Protein AF-0000000074500386 (afdb_homodimer)

Organism: Anas platyrhynchos platyrhynchos (NCBI:txid8840)

InterPro domains:
  IPR015894 Guanylate-binding protein, N-terminal [PF02263] (15-266)
  IPR027417 P-loop containing nucleoside triphosphate hydrolase [G3DSA:3.40.50.300] (1-268)
  IPR027417 P-loop containing nucleoside triphosphate hydrolase [SSF52540] (1-266)
  IPR030386 GB1/RHD3-type guanine nucleotide-binding (G) domain [PS51715] (30-264)

Secondary structure (DSSP, 8-state):
--S-EEEEEE-TTS-EEE-HHHHHHHHT--S-EEEEEEEEBTTSSHHHHHHHHTT-SSSSPPP-BSS----SEEEEEEE-SSSTT-EEEEEEEPPBT-TTSS-HHHHHHHHHHHHHH-SEEEEEEESS--HHHHHHHHHHHHHHHHHHHHHHHTT-HHHHHHTT---EEEEEEES--SB-EETTEE--HHHHHHHHH---TT-TTHHHHHHHHHH-SSEEEEE---SS-GGGGGGGGG--GGGS-HHHHHHHHHHHHHHHHHPPP----SS-------B-SSS------------------------------------------------------/--S-EEEEEE-TTS-EEE-HHHHHHHHT--S-EEEEEEEEBTTSSHHHHHHHHTT-SSSSPPP-BSS----SEEEEEEE-SSSTT-EEEEEEEPPBT-TTSS-HHHHHHHHHHHHHH-SEEEEEEESS--HHHHHHHHHHHHHHHHHHHHHHHTT-HHHHHHTT---EEEEEEES--SB-EETTEE--HHHHHHHHH---TT-TTHHHHHHHHHH-SSEEEEE---SS-GGGGGGGGG--GGGS-HHHHHHHHHHHHHHHHHPPP----SS-------B-SSS------------------------------------------------------

Radius of gyration: 38.25 Å; Cα contacts (8 Å, |Δi|>4): 1148; chains: 2; bounding box: 69×181×132 Å

Foldseek 3Di:
DPAKDAQWAQDPLRWIAGDPVVVVVLLVQQFFEAEEEEAEAFPLCQQVLLCVLVVHLDHPDDAQDPAWDDGAKMWDWACQPPDPRYIYIYIYGTGADGPVPVDNLSRLVSLLVSQLPHLEYEYGEEAADDPVSLVSVLSSLVVNQVQLVVLVVVVPPLSVVSNPGQHAYEYEYEQYDDFQDDPRHHDDFVVRVCVVLDADPPDPCVVSSVSVCVSHVHYYYFYARYQADPVCSSVSSVDDNVRTDPRRVVRSVVVSVCCSVPRDGDCSDDWLQQQRQRRRSDPDRPRDDDDRSPNPPDPVVVPPPPPPPPPPDDPDDDDDDDDDDDDDDDDDDDDDD/DPAKDAQWAQDPLRWIAGDPVVLVVLLVQQFFEAEEEEAEAFPLCQQVLLCVLVVHLDHPDDAQDPAWDDGAKMWDWACQPPDPRYIYIYIYGTGADGPVPVDNLSRLVSLLVSQLPHLEYEYGEEAADDPVSLVSVLSSLVVNQVQLVVLVVVVPPLSVVSNPGQHAYEYEYEQYDDFQDDPRHHDDFVVRVCVVLDADPPDPCVVSSVSVCVSHVHYYYFYARYQADPVCSSPSSVDDNVRTDPRRVVRSVVVSVCCSVPRDGDCSDDWLPQQRQRPSSDPDRPRDDDDRSPNPPDPVVPPPPPPPPPPPDDPDDDDDDDDDPDDDDDDDDDDDD

Structure (mmCIF, N/CA/C/O backbone):
data_AF-0000000074500386-model_v1
#
loop_
_entity.id
_entity.type
_entity.pdbx_description
1 polymer 'GB1/RHD3-type G domain-containing protein'
#
loop_
_atom_site.group_PDB
_atom_site.id
_atom_site.type_symbol
_atom_site.label_atom_id
_atom_site.label_alt_id
_atom_site.label_comp_id
_atom_site.label_asym_id
_atom_site.label_entity_id
_atom_site.label_seq_id
_atom_site.pdbx_PDB_ins_code
_atom_site.Cartn_x
_atom_site.Cartn_y
_atom_site.Cartn_z
_atom_site.occupancy
_atom_site.B_iso_or_equiv
_atom_site.auth_seq_id
_atom_site.auth_comp_id
_atom_site.auth_asym_id
_atom_site.auth_atom_id
_atom_site.pdbx_PDB_model_num
ATOM 1 N N . MET A 1 1 ? 7.82 32.594 6.051 1 74.12 1 MET A N 1
ATOM 2 C CA . MET A 1 1 ? 8.961 31.734 5.73 1 74.12 1 MET A CA 1
ATOM 3 C C . MET A 1 1 ? 8.977 31.375 4.25 1 74.12 1 MET A C 1
ATOM 5 O O . MET A 1 1 ? 7.953 30.969 3.693 1 74.12 1 MET A O 1
ATOM 9 N N . GLU A 1 2 ? 10.117 31.484 3.639 1 78.25 2 GLU A N 1
ATOM 10 C CA . GLU A 1 2 ? 10.195 31.328 2.191 1 78.25 2 GLU A CA 1
ATOM 11 C C . GLU A 1 2 ? 10.336 29.859 1.807 1 78.25 2 GLU A C 1
ATOM 13 O O . GLU A 1 2 ? 9.875 29.438 0.744 1 78.25 2 GLU A O 1
ATOM 18 N N . GLU A 1 3 ? 10.953 29.094 2.762 1 89.94 3 GLU A N 1
ATOM 19 C CA . GLU A 1 3 ? 11.18 27.688 2.434 1 89.94 3 GLU A CA 1
ATOM 20 C C . GLU A 1 3 ? 10.969 26.797 3.654 1 89.94 3 GLU A C 1
ATOM 22 O O . GLU A 1 3 ? 11.094 27.25 4.793 1 89.94 3 GLU A O 1
ATOM 27 N N . PRO A 1 4 ? 10.664 25.562 3.4 1 94.06 4 PRO A N 1
ATOM 28 C CA . PRO A 1 4 ? 10.508 24.641 4.527 1 94.06 4 PRO A CA 1
ATOM 29 C C . PRO A 1 4 ? 11.812 24.406 5.281 1 94.06 4 PRO A C 1
ATOM 31 O O . PRO A 1 4 ? 12.898 24.531 4.707 1 94.06 4 PRO A O 1
ATOM 34 N N . LEU A 1 5 ? 11.664 24.125 6.578 1 93.31 5 LEU A N 1
ATOM 35 C CA . LEU A 1 5 ? 12.789 23.797 7.457 1 93.31 5 LEU A CA 1
ATOM 36 C C . LEU A 1 5 ? 12.562 22.484 8.172 1 93.31 5 LEU A C 1
ATOM 38 O O . LEU A 1 5 ? 11.414 22.094 8.438 1 93.31 5 LEU A O 1
ATOM 42 N N . CYS A 1 6 ? 13.703 21.875 8.477 1 92.94 6 CYS A N 1
ATOM 43 C CA . CYS A 1 6 ? 13.594 20.641 9.227 1 92.94 6 CYS A CA 1
ATOM 44 C C . CYS A 1 6 ? 13.328 20.906 10.703 1 92.94 6 CYS A C 1
ATOM 46 O O . CYS A 1 6 ? 14.117 21.594 11.359 1 92.94 6 CYS A O 1
ATOM 48 N N . LEU A 1 7 ? 12.258 20.469 11.234 1 92.19 7 LEU A N 1
ATOM 49 C CA . LEU A 1 7 ? 11.867 20.688 12.625 1 92.19 7 LEU A CA 1
ATOM 50 C C . LEU A 1 7 ? 12.43 19.594 13.523 1 92.19 7 LEU A C 1
ATOM 52 O O . LEU A 1 7 ? 12.953 19.875 14.609 1 92.19 7 LEU A O 1
ATOM 56 N N . VAL A 1 8 ? 12.25 18.328 13.07 1 90.5 8 VAL A N 1
ATOM 57 C CA . VAL A 1 8 ? 12.719 17.172 13.836 1 90.5 8 VAL A CA 1
ATOM 58 C C . VAL A 1 8 ? 13.586 16.281 12.945 1 90.5 8 VAL A C 1
ATOM 60 O O . VAL A 1 8 ? 13.195 15.93 11.828 1 90.5 8 VAL A O 1
ATOM 63 N N . ARG A 1 9 ? 14.703 15.922 13.43 1 88.56 9 ARG A N 1
ATOM 64 C CA . ARG A 1 9 ? 15.633 15.078 12.688 1 88.56 9 ARG A CA 1
ATOM 65 C C . ARG A 1 9 ? 15.875 13.758 13.414 1 88.56 9 ARG A C 1
ATOM 67 O O . ARG A 1 9 ? 15.75 13.68 14.633 1 88.56 9 ARG A O 1
ATOM 74 N N . ASN A 1 10 ? 16.156 12.766 12.523 1 81.38 10 ASN A N 1
ATOM 75 C CA . ASN A 1 10 ? 16.625 11.492 13.07 1 81.38 10 ASN A CA 1
ATOM 76 C C . ASN A 1 10 ? 18.109 11.547 13.422 1 81.38 10 ASN A C 1
ATOM 78 O O . ASN A 1 10 ? 18.953 11.719 12.547 1 81.38 10 ASN A O 1
ATOM 82 N N . GLY A 1 11 ? 18.422 11.383 14.672 1 75.25 11 GLY A N 1
ATOM 83 C CA . GLY A 1 11 ? 19.828 11.336 15.047 1 75.25 11 GLY A CA 1
ATOM 84 C C . GLY A 1 11 ? 20.484 10.016 14.703 1 75.25 11 GLY A C 1
ATOM 85 O O . GLY A 1 11 ? 19.812 9.023 14.438 1 75.25 11 GLY A O 1
ATOM 86 N N . PRO A 1 12 ? 21.781 10.086 14.664 1 71.62 12 PRO A N 1
ATOM 87 C CA . PRO A 1 12 ? 22.531 8.852 14.383 1 71.62 12 PRO A CA 1
ATOM 88 C C . PRO A 1 12 ? 22.234 7.742 15.383 1 71.62 12 PRO A C 1
ATOM 90 O O . PRO A 1 12 ? 22.375 6.559 15.062 1 71.62 12 PRO A O 1
ATOM 93 N N . ASP A 1 13 ? 21.828 8.094 16.547 1 68.94 13 ASP A N 1
ATOM 94 C CA . ASP A 1 13 ? 21.547 7.129 17.594 1 68.94 13 ASP A CA 1
ATOM 95 C C . ASP A 1 13 ? 20.078 6.691 17.562 1 68.94 13 ASP A C 1
ATOM 97 O O . ASP A 1 13 ? 19.625 5.934 18.422 1 68.94 13 ASP A O 1
ATOM 101 N N . GLY A 1 14 ? 19.359 7.184 16.578 1 70.19 14 GLY A N 1
ATOM 102 C CA . GLY A 1 14 ? 17.953 6.824 16.484 1 70.19 14 GLY A CA 1
ATOM 103 C C . GLY A 1 14 ? 17.047 7.711 17.312 1 70.19 14 GLY A C 1
ATOM 104 O O . GLY A 1 14 ? 15.828 7.5 17.344 1 70.19 14 GLY A O 1
ATOM 105 N N . VAL A 1 15 ? 17.734 8.664 17.891 1 76.38 15 VAL A N 1
ATOM 106 C CA . VAL A 1 15 ? 16.953 9.555 18.734 1 76.38 15 VAL A CA 1
ATOM 107 C C . VAL A 1 15 ? 16.469 10.75 17.906 1 76.38 15 VAL A C 1
ATOM 109 O O . VAL A 1 15 ? 17.234 11.32 17.125 1 76.38 15 VAL A O 1
ATOM 112 N N . LEU A 1 16 ? 15.172 11.07 18.047 1 82.5 16 LEU A N 1
ATOM 113 C CA . LEU A 1 16 ? 14.594 12.219 17.375 1 82.5 16 LEU A CA 1
ATOM 114 C C . LEU A 1 16 ? 14.953 13.516 18.094 1 82.5 16 LEU A C 1
ATOM 116 O O . LEU A 1 16 ? 14.844 13.594 19.328 1 82.5 16 LEU A O 1
ATOM 120 N N . ARG A 1 17 ? 15.43 14.461 17.328 1 84.88 17 ARG A N 1
ATOM 121 C CA . ARG A 1 17 ? 15.836 15.734 17.906 1 84.88 17 ARG A CA 1
ATOM 122 C C . ARG A 1 17 ? 15.203 16.906 17.156 1 84.88 17 ARG A C 1
ATOM 124 O O . ARG A 1 17 ? 15.125 16.891 15.93 1 84.88 17 ARG A O 1
ATOM 131 N N . ALA A 1 18 ? 14.812 17.828 17.938 1 86.25 18 ALA A N 1
ATOM 132 C CA . ALA A 1 18 ? 14.281 19.047 17.328 1 86.25 18 ALA A CA 1
ATOM 133 C C . ALA A 1 18 ? 15.398 19.969 16.875 1 86.25 18 ALA A C 1
ATOM 135 O O . ALA A 1 18 ? 16.422 20.094 17.547 1 86.25 18 ALA A O 1
ATOM 136 N N . ASP A 1 19 ? 15.195 20.609 15.805 1 87.94 19 ASP A N 1
ATOM 137 C CA . ASP A 1 19 ? 16.141 21.594 15.297 1 87.94 19 ASP A CA 1
ATOM 138 C C . ASP A 1 19 ? 15.938 22.953 15.969 1 87.94 19 ASP A C 1
ATOM 140 O O . ASP A 1 19 ? 14.852 23.531 15.867 1 87.94 19 ASP A O 1
ATOM 144 N N . PRO A 1 20 ? 16.953 23.5 16.594 1 85.12 20 PRO A N 1
ATOM 145 C CA . PRO A 1 20 ? 16.797 24.766 17.328 1 85.12 20 PRO A CA 1
ATOM 146 C C . PRO A 1 20 ? 16.375 25.922 16.438 1 85.12 20 PRO A C 1
ATOM 148 O O . PRO A 1 20 ? 15.602 26.781 16.875 1 85.12 20 PRO A O 1
ATOM 151 N N . ALA A 1 21 ? 16.906 25.984 15.25 1 86.88 21 ALA A N 1
ATOM 152 C CA . ALA A 1 21 ? 16.547 27.062 14.336 1 86.88 21 ALA A CA 1
ATOM 153 C C . ALA A 1 21 ? 15.055 27.031 14.016 1 86.88 21 ALA A C 1
ATOM 155 O O . ALA A 1 21 ? 14.406 28.078 13.938 1 86.88 21 ALA A O 1
ATOM 156 N N . ALA A 1 22 ? 14.523 25.875 13.836 1 86.31 22 ALA A N 1
ATOM 157 C CA . ALA A 1 22 ? 13.102 25.719 13.555 1 86.31 22 ALA A CA 1
ATOM 158 C C . ALA A 1 22 ? 12.258 26.109 14.758 1 86.31 22 ALA A C 1
ATOM 160 O O . ALA A 1 22 ? 11.211 26.75 14.609 1 86.31 22 ALA A O 1
ATOM 161 N N . LEU A 1 23 ? 12.711 25.797 15.867 1 83.19 23 LEU A N 1
ATOM 162 C CA . LEU A 1 23 ? 12 26.141 17.094 1 83.19 23 LEU A CA 1
ATOM 163 C C . LEU A 1 23 ? 11.953 27.641 17.312 1 83.19 23 LEU A C 1
ATOM 165 O O . LEU A 1 23 ? 10.961 28.172 17.812 1 83.19 23 LEU A O 1
ATOM 169 N N . GLU A 1 24 ? 13.016 28.25 16.984 1 83 24 GLU A N 1
ATOM 170 C CA . GLU A 1 24 ? 13.07 29.703 17.109 1 83 24 GLU A CA 1
ATOM 171 C C . GLU A 1 24 ? 12.039 30.359 16.203 1 83 24 GLU A C 1
ATOM 173 O O . GLU A 1 24 ? 11.391 31.344 16.594 1 83 24 GLU A O 1
ATOM 178 N N . VAL A 1 25 ? 11.93 29.812 15.062 1 84 25 VAL A N 1
ATOM 179 C CA . VAL A 1 25 ? 10.945 30.344 14.117 1 84 25 VAL A CA 1
ATOM 180 C C . VAL A 1 25 ? 9.539 30.156 14.688 1 84 25 VAL A C 1
ATOM 182 O O . VAL A 1 25 ? 8.734 31.094 14.664 1 84 25 VAL A O 1
ATOM 185 N N . LEU A 1 26 ? 9.25 29.078 15.203 1 82.56 26 LEU A N 1
ATOM 186 C CA . LEU A 1 26 ? 7.93 28.781 15.758 1 82.56 26 LEU A CA 1
ATOM 187 C C . LEU A 1 26 ? 7.633 29.688 16.953 1 82.56 26 LEU A C 1
ATOM 189 O O . LEU A 1 26 ? 6.512 30.172 17.109 1 82.56 26 LEU A O 1
ATOM 193 N N . SER A 1 27 ? 8.602 29.938 17.703 1 78.62 27 SER A N 1
ATOM 194 C CA . SER A 1 27 ? 8.438 30.75 18.922 1 78.62 27 SER A CA 1
ATOM 195 C C . SER A 1 27 ? 8.219 32.219 18.578 1 78.62 27 SER A C 1
ATOM 197 O O . SER A 1 27 ? 7.668 32.969 19.391 1 78.62 27 SER A O 1
ATOM 199 N N . SER A 1 28 ? 8.625 32.531 17.469 1 82 28 SER A N 1
ATOM 200 C CA . SER A 1 28 ? 8.523 33.938 17.078 1 82 28 SER A CA 1
ATOM 201 C C . SER A 1 28 ? 7.137 34.25 16.547 1 82 28 SER A C 1
ATOM 203 O O . SER A 1 28 ? 6.785 35.406 16.375 1 82 28 SER A O 1
ATOM 205 N N . ILE A 1 29 ? 6.367 33.219 16.328 1 81 29 ILE A N 1
ATOM 206 C CA . ILE A 1 29 ? 5.02 33.438 15.812 1 81 29 ILE A CA 1
ATOM 207 C C . ILE A 1 29 ? 4.098 33.875 16.938 1 81 29 ILE A C 1
ATOM 209 O O . ILE A 1 29 ? 3.871 33.125 17.906 1 81 29 ILE A O 1
ATOM 213 N N . GLY A 1 30 ? 3.525 35.031 16.844 1 78.31 30 GLY A N 1
ATOM 214 C CA . GLY A 1 30 ? 2.623 35.562 17.844 1 78.31 30 GLY A CA 1
ATOM 215 C C . GLY A 1 30 ? 1.159 35.375 17.5 1 78.31 30 GLY A C 1
ATOM 216 O O . GLY A 1 30 ? 0.293 35.5 18.375 1 78.31 30 GLY A O 1
ATOM 217 N N . GLN A 1 31 ? 0.878 35.031 16.359 1 85.38 31 GLN A N 1
ATOM 218 C CA . GLN A 1 31 ? -0.483 34.812 15.875 1 85.38 31 GLN A CA 1
ATOM 219 C C . GLN A 1 31 ? -0.973 33.406 16.219 1 85.38 31 GLN A C 1
ATOM 221 O O . GLN A 1 31 ? -0.169 32.5 16.5 1 85.38 31 GLN A O 1
ATOM 226 N N . PRO A 1 32 ? -2.285 33.281 16.281 1 86.81 32 PRO A N 1
ATOM 227 C CA . PRO A 1 32 ? -2.791 31.891 16.328 1 86.81 32 PRO A CA 1
ATOM 228 C C . PRO A 1 32 ? -2.264 31.031 15.188 1 86.81 32 PRO A C 1
ATOM 230 O O . PRO A 1 32 ? -2.062 31.516 14.078 1 86.81 32 PRO A O 1
ATOM 233 N N . VAL A 1 33 ? -2.08 29.734 15.508 1 89.75 33 VAL A N 1
ATOM 234 C CA . VAL A 1 33 ? -1.443 28.859 14.523 1 89.75 33 VAL A CA 1
ATOM 235 C C . VAL A 1 33 ? -2.359 27.688 14.203 1 89.75 33 VAL A C 1
ATOM 237 O O . VAL A 1 33 ? -2.941 27.078 15.109 1 89.75 33 VAL A O 1
ATOM 240 N N . VAL A 1 34 ? -2.59 27.453 12.953 1 92.19 34 VAL A N 1
ATOM 241 C CA . VAL A 1 34 ? -3.197 26.234 12.445 1 92.19 34 VAL A CA 1
ATOM 242 C C . VAL A 1 34 ? -2.107 25.266 11.961 1 92.19 34 VAL A C 1
ATOM 244 O O . VAL A 1 34 ? -1.349 25.594 11.047 1 92.19 34 VAL A O 1
ATOM 247 N N . VAL A 1 35 ? -2.006 24.109 12.625 1 93.19 35 VAL A N 1
ATOM 248 C CA . VAL A 1 35 ? -0.943 23.156 12.297 1 93.19 35 VAL A CA 1
ATOM 249 C C . VAL A 1 35 ? -1.534 21.953 11.57 1 93.19 35 VAL A C 1
ATOM 251 O O . VAL A 1 35 ? -2.334 21.203 12.148 1 93.19 35 VAL A O 1
ATOM 254 N N . VAL A 1 36 ? -1.151 21.75 10.328 1 97.06 36 VAL A N 1
ATOM 255 C CA . VAL A 1 36 ? -1.596 20.609 9.531 1 97.06 36 VAL A CA 1
ATOM 256 C C . VAL A 1 36 ? -0.416 19.688 9.25 1 97.06 36 VAL A C 1
ATOM 258 O O . VAL A 1 36 ? 0.588 20.109 8.672 1 97.06 36 VAL A O 1
ATOM 261 N N . ALA A 1 37 ? -0.539 18.469 9.711 1 97.19 37 ALA A N 1
ATOM 262 C CA . ALA A 1 37 ? 0.5 17.469 9.469 1 97.19 37 ALA A CA 1
ATOM 263 C C . ALA A 1 37 ? 0.024 16.406 8.484 1 97.19 37 ALA A C 1
ATOM 265 O O . ALA A 1 37 ? -1.151 16.047 8.484 1 97.19 37 ALA A O 1
ATOM 266 N N . ILE A 1 38 ? 0.916 15.969 7.668 1 98.19 38 ILE A N 1
ATOM 267 C CA . ILE A 1 38 ? 0.604 14.875 6.762 1 98.19 38 ILE A CA 1
ATOM 268 C C . ILE A 1 38 ? 1.554 13.703 7.016 1 98.19 38 ILE A C 1
ATOM 270 O O . ILE A 1 38 ? 2.752 13.906 7.223 1 98.19 38 ILE A O 1
ATOM 274 N N . ALA A 1 39 ? 1.022 12.562 7.164 1 96.94 39 ALA A N 1
ATOM 275 C CA . ALA A 1 39 ? 1.784 11.328 7.355 1 96.94 39 ALA A CA 1
ATOM 276 C C . ALA A 1 39 ? 1.25 10.211 6.465 1 96.94 39 ALA A C 1
ATOM 278 O O . ALA A 1 39 ? 0.123 10.289 5.969 1 96.94 39 ALA A O 1
ATOM 279 N N . GLY A 1 40 ? 2.055 9.156 6.238 1 95.56 40 GLY A N 1
ATOM 280 C CA . GLY A 1 40 ? 1.744 8.023 5.379 1 95.56 40 GLY A CA 1
ATOM 281 C C . GLY A 1 40 ? 2.98 7.344 4.824 1 95.56 40 GLY A C 1
ATOM 282 O O . GLY A 1 40 ? 4.105 7.738 5.137 1 95.56 40 GLY A O 1
ATOM 283 N N . ARG A 1 41 ? 2.729 6.418 4 1 93.5 41 ARG A N 1
ATOM 284 C CA . ARG A 1 41 ? 3.832 5.66 3.418 1 93.5 41 ARG A CA 1
ATOM 285 C C . ARG A 1 41 ? 4.688 6.547 2.518 1 93.5 41 ARG A C 1
ATOM 287 O O . ARG A 1 41 ? 4.195 7.527 1.956 1 93.5 41 ARG A O 1
ATOM 294 N N . TYR A 1 42 ? 5.922 6.062 2.367 1 89.88 42 TYR A N 1
ATOM 295 C CA . TYR A 1 42 ? 6.797 6.855 1.512 1 89.88 42 TYR A CA 1
ATOM 296 C C . TYR A 1 42 ? 6.406 6.707 0.046 1 89.88 42 TYR A C 1
ATOM 298 O O . TYR A 1 42 ? 5.812 5.703 -0.346 1 89.88 42 TYR A O 1
ATOM 306 N N . ARG A 1 43 ? 6.586 7.746 -0.654 1 90.81 43 ARG A N 1
ATOM 307 C CA . ARG A 1 43 ? 6.379 7.824 -2.096 1 90.81 43 ARG A CA 1
ATOM 308 C C . ARG A 1 43 ? 4.895 7.754 -2.441 1 90.81 43 ARG A C 1
ATOM 310 O O . ARG A 1 43 ? 4.516 7.152 -3.447 1 90.81 43 ARG A O 1
ATOM 317 N N . THR A 1 44 ? 4.066 8.289 -1.577 1 91.19 44 THR A N 1
ATOM 318 C CA . THR A 1 44 ? 2.631 8.289 -1.848 1 91.19 44 THR A CA 1
ATOM 319 C C . THR A 1 44 ? 2.137 9.695 -2.156 1 91.19 44 THR A C 1
ATOM 321 O O . THR A 1 44 ? 0.93 9.93 -2.252 1 91.19 44 THR A O 1
ATOM 324 N N . GLY A 1 45 ? 3.039 10.727 -2.189 1 92.19 45 GLY A N 1
ATOM 325 C CA . GLY A 1 45 ? 2.67 12.047 -2.672 1 92.19 45 GLY A CA 1
ATOM 326 C C . GLY A 1 45 ? 2.377 13.031 -1.554 1 92.19 45 GLY A C 1
ATOM 327 O O . GLY A 1 45 ? 1.655 14.008 -1.754 1 92.19 45 GLY A O 1
ATOM 328 N N . LYS A 1 46 ? 2.824 12.781 -0.4 1 96 46 LYS A N 1
ATOM 329 C CA . LYS A 1 46 ? 2.584 13.648 0.749 1 96 46 LYS A CA 1
ATOM 330 C C . LYS A 1 46 ? 3.066 15.07 0.475 1 96 46 LYS A C 1
ATOM 332 O O . LYS A 1 46 ? 2.305 16.031 0.625 1 96 46 LYS A O 1
ATOM 337 N N . SER A 1 47 ? 4.305 15.188 0.045 1 95.81 47 SER A N 1
ATOM 338 C CA . SER A 1 47 ? 4.91 16.5 -0.157 1 95.81 47 SER A CA 1
ATOM 339 C C . SER A 1 47 ? 4.203 17.266 -1.27 1 95.81 47 SER A C 1
ATOM 341 O O . SER A 1 47 ? 4.086 18.5 -1.206 1 95.81 47 SER A O 1
ATOM 343 N N . PHE A 1 48 ? 3.826 16.609 -2.24 1 95.06 48 PHE A N 1
ATOM 344 C CA . PHE A 1 48 ? 3.131 17.25 -3.35 1 95.06 48 PHE A CA 1
ATOM 345 C C . PHE A 1 48 ? 1.818 17.859 -2.883 1 95.06 48 PHE A C 1
ATOM 347 O O . PHE A 1 48 ? 1.492 18.984 -3.254 1 95.06 48 PHE A O 1
ATOM 354 N N . LEU A 1 49 ? 1.061 17.141 -2.129 1 96.31 49 LEU A N 1
ATOM 355 C CA . LEU A 1 49 ? -0.212 17.609 -1.604 1 96.31 49 LEU A CA 1
ATOM 356 C C . LEU A 1 49 ? 0.001 18.797 -0.654 1 96.31 49 LEU A C 1
ATOM 358 O O . LEU A 1 49 ? -0.788 19.734 -0.644 1 96.31 49 LEU A O 1
ATOM 362 N N . MET A 1 50 ? 1.056 18.719 0.171 1 97 50 MET A N 1
ATOM 363 C CA . MET A 1 50 ? 1.372 19.812 1.088 1 97 50 MET A CA 1
ATOM 364 C C . MET A 1 50 ? 1.739 21.078 0.321 1 97 50 MET A C 1
ATOM 366 O O . MET A 1 50 ? 1.387 22.188 0.735 1 97 50 MET A O 1
ATOM 370 N N . ASN A 1 51 ? 2.459 20.906 -0.791 1 95.81 51 ASN A N 1
ATOM 371 C CA . ASN A 1 51 ? 2.77 22.062 -1.626 1 95.81 51 ASN A CA 1
ATOM 372 C C . ASN A 1 51 ? 1.504 22.719 -2.186 1 95.81 51 ASN A C 1
ATOM 374 O O . ASN A 1 51 ? 1.423 23.938 -2.303 1 95.81 51 ASN A O 1
ATOM 378 N N . ARG A 1 52 ? 0.581 21.906 -2.506 1 95.12 52 ARG A N 1
ATOM 379 C CA . ARG A 1 52 ? -0.696 22.422 -2.979 1 95.12 52 ARG A CA 1
ATOM 380 C C . ARG A 1 52 ? -1.413 23.203 -1.874 1 95.12 52 ARG A C 1
ATOM 382 O O . ARG A 1 52 ? -1.996 24.25 -2.125 1 95.12 52 ARG A O 1
ATOM 389 N N . LEU A 1 53 ? -1.393 22.641 -0.733 1 96.5 53 LEU A N 1
ATOM 390 C CA . LEU A 1 53 ? -2 23.297 0.417 1 96.5 53 LEU A CA 1
ATOM 391 C C . LEU A 1 53 ? -1.337 24.641 0.684 1 96.5 53 LEU A C 1
ATOM 393 O O . LEU A 1 53 ? -1.993 25.594 1.138 1 96.5 53 LEU A O 1
ATOM 397 N N . ALA A 1 54 ? -0.076 24.719 0.404 1 96.44 54 ALA A N 1
ATOM 398 C CA . ALA A 1 54 ? 0.69 25.953 0.566 1 96.44 54 ALA A CA 1
ATOM 399 C C . ALA A 1 54 ? 0.452 26.906 -0.603 1 96.44 54 ALA A C 1
ATOM 401 O O . ALA A 1 54 ? 0.936 28.031 -0.596 1 96.44 54 ALA A O 1
ATOM 402 N N . GLN A 1 55 ? -0.257 26.469 -1.595 1 94 55 GLN A N 1
ATOM 403 C CA . GLN A 1 55 ? -0.501 27.219 -2.818 1 94 55 GLN A CA 1
ATOM 404 C C . GLN A 1 55 ? 0.809 27.594 -3.508 1 94 55 GLN A C 1
ATOM 406 O O . GLN A 1 55 ? 0.981 28.734 -3.961 1 94 55 GLN A O 1
ATOM 411 N N . ARG A 1 56 ? 1.762 26.625 -3.432 1 91.31 56 ARG A N 1
ATOM 412 C CA . ARG A 1 56 ? 3.057 26.766 -4.086 1 91.31 56 ARG A CA 1
ATOM 413 C C . ARG A 1 56 ? 3.369 25.562 -4.961 1 91.31 56 ARG A C 1
ATOM 415 O O . ARG A 1 56 ? 2.951 24.438 -4.656 1 91.31 56 ARG A O 1
ATOM 422 N N . ARG A 1 57 ? 4.129 25.828 -5.969 1 83.44 57 ARG A N 1
ATOM 423 C CA . ARG A 1 57 ? 4.535 24.75 -6.859 1 83.44 57 ARG A CA 1
ATOM 424 C C . ARG A 1 57 ? 5.707 23.969 -6.27 1 83.44 57 ARG A C 1
ATOM 426 O O . ARG A 1 57 ? 5.832 22.766 -6.496 1 83.44 57 ARG A O 1
ATOM 433 N N . SER A 1 58 ? 6.504 24.828 -5.668 1 85.25 58 SER A N 1
ATOM 434 C CA . SER A 1 58 ? 7.676 24.203 -5.062 1 85.25 58 SER A CA 1
ATOM 435 C C . SER A 1 58 ? 7.852 24.656 -3.615 1 85.25 58 SER A C 1
ATOM 437 O O . SER A 1 58 ? 7.445 25.75 -3.248 1 85.25 58 SER A O 1
ATOM 439 N N . GLY A 1 59 ? 8.32 23.844 -2.787 1 91.44 59 GLY A N 1
ATOM 440 C CA . GLY A 1 59 ? 8.586 24.031 -1.37 1 91.44 59 GLY A CA 1
ATOM 441 C C . GLY A 1 59 ? 9.18 22.812 -0.707 1 91.44 59 GLY A C 1
ATOM 442 O O . GLY A 1 59 ? 10.398 22.625 -0.69 1 91.44 59 GLY A O 1
ATOM 443 N N . PHE A 1 60 ? 8.219 21.969 -0.353 1 93 60 PHE A N 1
ATOM 444 C CA . PHE A 1 60 ? 8.703 20.656 0.087 1 93 60 PHE A CA 1
ATOM 445 C C . PHE A 1 60 ? 9.281 19.875 -1.085 1 93 60 PHE A C 1
ATOM 447 O O . PHE A 1 60 ? 8.648 19.766 -2.137 1 93 60 PHE A O 1
ATOM 454 N N . PRO A 1 61 ? 10.398 19.422 -0.932 1 86.62 61 PRO A N 1
ATOM 455 C CA . PRO A 1 61 ? 11 18.688 -2.045 1 86.62 61 PRO A CA 1
ATOM 456 C C . PRO A 1 61 ? 10.258 17.391 -2.373 1 86.62 61 PRO A C 1
ATOM 458 O O . PRO A 1 61 ? 9.766 16.703 -1.468 1 86.62 61 PRO A O 1
ATOM 461 N N . LEU A 1 62 ? 10.203 17.188 -3.658 1 88.75 62 LEU A N 1
ATOM 462 C CA . LEU A 1 62 ? 9.57 15.961 -4.137 1 88.75 62 LEU A CA 1
ATOM 463 C C . LEU A 1 62 ? 10.617 14.938 -4.562 1 88.75 62 LEU A C 1
ATOM 465 O O . LEU A 1 62 ? 11.633 15.297 -5.164 1 88.75 62 LEU A O 1
ATOM 469 N N . GLY A 1 63 ? 10.438 13.727 -4.215 1 82.06 63 GLY A N 1
ATOM 470 C CA . GLY A 1 63 ? 11.273 12.648 -4.711 1 82.06 63 GLY A CA 1
ATOM 471 C C . GLY A 1 63 ? 10.68 11.945 -5.922 1 82.06 63 GLY A C 1
ATOM 472 O O . GLY A 1 63 ? 9.461 11.859 -6.059 1 82.06 63 GLY A O 1
ATOM 473 N N . HIS A 1 64 ? 11.609 11.375 -6.738 1 86 64 HIS A N 1
ATOM 474 C CA . HIS A 1 64 ? 11.117 10.742 -7.953 1 86 64 HIS A CA 1
ATOM 475 C C . HIS A 1 64 ? 11.641 9.32 -8.086 1 86 64 HIS A C 1
ATOM 477 O O . HIS A 1 64 ? 11.234 8.578 -8.984 1 86 64 HIS A O 1
ATOM 483 N N . ALA A 1 65 ? 12.523 9.016 -7.223 1 87.69 65 ALA A N 1
ATOM 484 C CA . ALA A 1 65 ? 13.125 7.684 -7.289 1 87.69 65 ALA A CA 1
ATOM 485 C C . ALA A 1 65 ? 12.562 6.77 -6.207 1 87.69 65 ALA A C 1
ATOM 487 O O . ALA A 1 65 ? 11.75 7.199 -5.383 1 87.69 65 ALA A O 1
ATOM 488 N N . VAL A 1 66 ? 12.992 5.559 -6.152 1 88.25 66 VAL A N 1
ATOM 489 C CA . VAL A 1 66 ? 12.445 4.512 -5.301 1 88.25 66 VAL A CA 1
ATOM 490 C C . VAL A 1 66 ? 12.875 4.742 -3.854 1 88.25 66 VAL A C 1
ATOM 492 O O . VAL A 1 66 ? 12.297 4.164 -2.928 1 88.25 66 VAL A O 1
ATOM 495 N N . GLN A 1 67 ? 13.82 5.586 -3.645 1 83.69 67 GLN A N 1
ATOM 496 C CA . GLN A 1 67 ? 14.258 5.855 -2.279 1 83.69 67 GLN A CA 1
ATOM 497 C C . GLN A 1 67 ? 13.484 7.02 -1.671 1 83.69 67 GLN A C 1
ATOM 499 O O . GLN A 1 67 ? 13.125 7.969 -2.373 1 83.69 67 GLN A O 1
ATOM 504 N N . ALA A 1 68 ? 13.305 6.879 -0.376 1 81.75 68 ALA A N 1
ATOM 505 C CA . ALA A 1 68 ? 12.602 7.938 0.344 1 81.75 68 ALA A CA 1
ATOM 506 C C . ALA A 1 68 ? 13.359 9.258 0.243 1 81.75 68 ALA A C 1
ATOM 508 O O . ALA A 1 68 ? 14.586 9.281 0.109 1 81.75 68 ALA A O 1
ATOM 509 N N . HIS A 1 69 ? 12.617 10.289 0.382 1 79 69 HIS A N 1
ATOM 510 C CA . HIS A 1 69 ? 13.203 11.609 0.188 1 79 69 HIS A CA 1
ATOM 511 C C . HIS A 1 69 ? 13.148 12.43 1.474 1 79 69 HIS A C 1
ATOM 513 O O . HIS A 1 69 ? 14.172 12.953 1.924 1 79 69 HIS A O 1
ATOM 519 N N . THR A 1 70 ? 11.953 12.562 2.082 1 82.5 70 THR A N 1
ATOM 520 C CA . THR A 1 70 ? 11.789 13.352 3.299 1 82.5 70 THR A CA 1
ATOM 521 C C . THR A 1 70 ? 12.289 12.578 4.516 1 82.5 70 THR A C 1
ATOM 523 O O . THR A 1 70 ? 11.914 11.422 4.723 1 82.5 70 THR A O 1
ATOM 526 N N . LYS A 1 71 ? 13.219 13.164 5.211 1 87 71 LYS A N 1
ATOM 527 C CA . LYS A 1 71 ? 13.719 12.562 6.445 1 87 71 LYS A CA 1
ATOM 528 C C . LYS A 1 71 ? 13.359 13.422 7.656 1 87 71 LYS A C 1
ATOM 530 O O . LYS A 1 71 ? 13.602 14.633 7.66 1 87 71 LYS A O 1
ATOM 535 N N . GLY A 1 72 ? 12.68 12.781 8.633 1 91.19 72 GLY A N 1
ATOM 536 C CA . GLY A 1 72 ? 12.219 13.523 9.805 1 91.19 72 GLY A CA 1
ATOM 537 C C . GLY A 1 72 ? 10.898 14.227 9.578 1 91.19 72 GLY A C 1
ATOM 538 O O . GLY A 1 72 ? 10.016 13.703 8.898 1 91.19 72 GLY A O 1
ATOM 539 N N . ILE A 1 73 ? 10.695 15.32 10.328 1 94.31 73 ILE A N 1
ATOM 540 C CA . ILE A 1 73 ? 9.523 16.172 10.164 1 94.31 73 ILE A CA 1
ATOM 541 C C . ILE A 1 73 ? 9.938 17.547 9.664 1 94.31 73 ILE A C 1
ATOM 543 O O . ILE A 1 73 ? 10.727 18.234 10.32 1 94.31 73 ILE A O 1
ATOM 547 N N . TRP A 1 74 ? 9.438 17.938 8.508 1 96 74 TRP A N 1
ATOM 548 C CA . TRP A 1 74 ? 9.719 19.25 7.93 1 96 74 TRP A CA 1
ATOM 549 C C . TRP A 1 74 ? 8.547 20.203 8.148 1 96 74 TRP A C 1
ATOM 551 O O . TRP A 1 74 ? 7.383 19.797 8.078 1 96 74 TRP A O 1
ATOM 561 N N . MET A 1 75 ? 8.891 21.469 8.359 1 95.38 75 MET A N 1
ATOM 562 C CA . MET A 1 75 ? 7.852 22.453 8.664 1 95.38 75 MET A CA 1
ATOM 563 C C . MET A 1 75 ? 7.926 23.641 7.703 1 95.38 75 MET A C 1
ATOM 565 O O . MET A 1 75 ? 9.008 24 7.242 1 95.38 75 MET A O 1
ATOM 569 N N . TRP A 1 76 ? 6.82 24.156 7.367 1 96.06 76 TRP A N 1
ATOM 570 C CA . TRP A 1 76 ? 6.676 25.359 6.559 1 96.06 76 TRP A CA 1
ATOM 571 C C . TRP A 1 76 ? 5.621 26.281 7.145 1 96.06 76 TRP A C 1
ATOM 573 O O . TRP A 1 76 ? 4.449 25.922 7.254 1 96.06 76 TRP A O 1
ATOM 583 N N . CYS A 1 77 ? 6.016 27.5 7.578 1 93.62 77 CYS A N 1
ATOM 584 C CA . CYS A 1 77 ? 5.113 28.484 8.164 1 93.62 77 CYS A CA 1
ATOM 585 C C . CYS A 1 77 ? 4.695 29.516 7.133 1 93.62 77 CYS A C 1
ATOM 587 O O . CYS A 1 77 ? 5.543 30.172 6.531 1 93.62 77 CYS A O 1
ATOM 589 N N . LEU A 1 78 ? 3.385 29.625 6.941 1 95.5 78 LEU A N 1
ATOM 590 C CA . LEU A 1 78 ? 2.807 30.547 5.961 1 95.5 78 LEU A CA 1
ATOM 591 C C . LEU A 1 78 ? 1.618 31.297 6.547 1 95.5 78 LEU A C 1
ATOM 593 O O . LEU A 1 78 ? 0.986 30.828 7.496 1 95.5 78 LEU A O 1
ATOM 597 N N . PRO A 1 79 ? 1.415 32.531 6.008 1 94.94 79 PRO A N 1
ATOM 598 C CA . PRO A 1 79 ? 0.134 33.156 6.375 1 94.94 79 PRO A CA 1
ATOM 599 C C . PRO A 1 79 ? -1.063 32.312 5.957 1 94.94 79 PRO A C 1
ATOM 601 O O . PRO A 1 79 ? -1.068 31.734 4.863 1 94.94 79 PRO A O 1
ATOM 604 N N . HIS A 1 80 ? -1.974 32.156 6.777 1 95.94 80 HIS A N 1
ATOM 605 C CA . HIS A 1 80 ? -3.182 31.422 6.43 1 95.94 80 HIS A CA 1
ATOM 606 C C . HIS A 1 80 ? -3.922 32.094 5.273 1 95.94 80 HIS A C 1
ATOM 608 O O . HIS A 1 80 ? -4.145 33.312 5.285 1 95.94 80 HIS A O 1
ATOM 614 N N . PRO A 1 81 ? -4.359 31.344 4.297 1 96 81 PRO A N 1
ATOM 615 C CA . PRO A 1 81 ? -4.922 31.953 3.086 1 96 81 PRO A CA 1
ATOM 616 C C . PRO A 1 81 ? -6.332 32.5 3.299 1 96 81 PRO A C 1
ATOM 618 O O . PRO A 1 81 ? -6.781 33.344 2.547 1 96 81 PRO A O 1
ATOM 621 N N . ARG A 1 82 ? -7.02 32.125 4.305 1 95.44 82 ARG A N 1
ATOM 622 C CA . ARG A 1 82 ? -8.43 32.469 4.414 1 95.44 82 ARG A CA 1
ATOM 623 C C . ARG A 1 82 ? -8.727 33.125 5.758 1 95.44 82 ARG A C 1
ATOM 625 O O . ARG A 1 82 ? -9.828 33.625 5.984 1 95.44 82 ARG A O 1
ATOM 632 N N . ARG A 1 83 ? -7.789 33.094 6.652 1 94.12 83 ARG A N 1
ATOM 633 C CA . ARG A 1 83 ? -7.977 33.688 7.973 1 94.12 83 ARG A CA 1
ATOM 634 C C . ARG A 1 83 ? -6.926 34.75 8.25 1 94.12 83 ARG A C 1
ATOM 636 O O . ARG A 1 83 ? -5.727 34.469 8.273 1 94.12 83 ARG A O 1
ATOM 643 N N . ALA A 1 84 ? -7.438 35.875 8.562 1 92.81 84 ALA A N 1
ATOM 644 C CA . ALA A 1 84 ? -6.531 37 8.859 1 92.81 84 ALA A CA 1
ATOM 645 C C . ALA A 1 84 ? -5.809 36.781 10.18 1 92.81 84 ALA A C 1
ATOM 647 O O . ALA A 1 84 ? -6.367 36.188 11.109 1 92.81 84 ALA A O 1
ATOM 648 N N . ASP A 1 85 ? -4.586 37.25 10.305 1 92.06 85 ASP A N 1
ATOM 649 C CA . ASP A 1 85 ? -3.771 37.219 11.516 1 92.06 85 ASP A CA 1
ATOM 650 C C . ASP A 1 85 ? -3.609 35.812 12.055 1 92.06 85 ASP A C 1
ATOM 652 O O . ASP A 1 85 ? -3.73 35.594 13.258 1 92.06 85 ASP A O 1
ATOM 656 N N . THR A 1 86 ? -3.631 34.906 11.164 1 92.44 86 THR A N 1
ATOM 657 C CA . THR A 1 86 ? -3.441 33.5 11.508 1 92.44 86 THR A CA 1
ATOM 658 C C . THR A 1 86 ? -2.316 32.875 10.68 1 92.44 86 THR A C 1
ATOM 660 O O . THR A 1 86 ? -2.197 33.156 9.484 1 92.44 86 THR A O 1
ATOM 663 N N . THR A 1 87 ? -1.488 32.062 11.32 1 92.56 87 THR A N 1
ATOM 664 C CA . THR A 1 87 ? -0.381 31.422 10.633 1 92.56 87 THR A CA 1
ATOM 665 C C . THR A 1 87 ? -0.718 29.969 10.336 1 92.56 87 THR A C 1
ATOM 667 O O . THR A 1 87 ? -1.271 29.266 11.18 1 92.56 87 THR A O 1
ATOM 670 N N . LEU A 1 88 ? -0.535 29.531 9.117 1 95.69 88 LEU A N 1
ATOM 671 C CA . LEU A 1 88 ? -0.646 28.125 8.703 1 95.69 88 LEU A CA 1
ATOM 672 C C . LEU A 1 88 ? 0.71 27.438 8.773 1 95.69 88 LEU A C 1
ATOM 674 O O . LEU A 1 88 ? 1.653 27.844 8.086 1 95.69 88 LEU A O 1
ATOM 678 N N . VAL A 1 89 ? 0.838 26.453 9.609 1 94.25 89 VAL A N 1
ATOM 679 C CA . VAL A 1 89 ? 2.062 25.672 9.727 1 94.25 89 VAL A CA 1
ATOM 680 C C . VAL A 1 89 ? 1.841 24.281 9.133 1 94.25 89 VAL A C 1
ATOM 682 O O . VAL A 1 89 ? 0.979 23.531 9.594 1 94.25 89 VAL A O 1
ATOM 685 N N . LEU A 1 90 ? 2.607 23.938 8.102 1 97.5 90 LEU A N 1
ATOM 686 C CA . LEU A 1 90 ? 2.533 22.641 7.449 1 97.5 90 LEU A CA 1
ATOM 687 C C . LEU A 1 90 ? 3.674 21.734 7.902 1 97.5 90 LEU A C 1
ATOM 689 O O . LEU A 1 90 ? 4.832 22.156 7.926 1 97.5 90 LEU A O 1
ATOM 693 N N . LEU A 1 91 ? 3.305 20.562 8.328 1 96.38 91 LEU A N 1
ATOM 694 C CA . LEU A 1 91 ? 4.297 19.562 8.711 1 96.38 91 LEU A CA 1
ATOM 695 C C . LEU A 1 91 ? 4.305 18.391 7.727 1 96.38 91 LEU A C 1
ATOM 697 O O . LEU A 1 91 ? 3.312 17.672 7.602 1 96.38 91 LEU A O 1
ATOM 701 N N . ASP A 1 92 ? 5.324 18.188 7.012 1 97 92 ASP A N 1
ATOM 702 C CA . ASP A 1 92 ? 5.559 17.062 6.113 1 97 92 ASP A CA 1
ATOM 703 C C . ASP A 1 92 ? 6.461 16.016 6.766 1 97 92 ASP A C 1
ATOM 705 O O . ASP A 1 92 ? 7.605 16.312 7.117 1 97 92 ASP A O 1
ATOM 709 N N . THR A 1 93 ? 5.973 14.875 6.891 1 96.12 93 THR A N 1
ATOM 710 C CA . THR A 1 93 ? 6.699 13.852 7.641 1 96.12 93 THR A CA 1
ATOM 711 C C . THR A 1 93 ? 7.367 12.859 6.695 1 96.12 93 THR A C 1
ATOM 713 O O . THR A 1 93 ? 6.938 12.695 5.551 1 96.12 93 THR A O 1
ATOM 716 N N . GLU A 1 94 ? 8.438 12.289 7.246 1 92.62 94 GLU A N 1
ATOM 717 C CA . GLU A 1 94 ? 9.07 11.203 6.508 1 92.62 94 GLU A CA 1
ATOM 718 C C . GLU A 1 94 ? 8.086 10.055 6.262 1 92.62 94 GLU A C 1
ATOM 720 O O . GLU A 1 94 ? 7.238 9.766 7.105 1 92.62 94 GLU A O 1
ATOM 725 N N . GLY A 1 95 ? 8.281 9.422 5.152 1 91.19 95 GLY A N 1
ATOM 726 C CA . GLY A 1 95 ? 7.383 8.352 4.758 1 91.19 95 GLY A CA 1
ATOM 727 C C . GLY A 1 95 ? 7.57 7.082 5.57 1 91.19 95 GLY A C 1
ATOM 728 O O . GLY A 1 95 ? 8.695 6.719 5.91 1 91.19 95 GLY A O 1
ATOM 729 N N . LEU A 1 96 ? 6.492 6.387 5.836 1 90.88 96 LEU A N 1
ATOM 730 C CA . LEU A 1 96 ? 6.492 5.117 6.547 1 90.88 96 LEU A CA 1
ATOM 731 C C . LEU A 1 96 ? 6.895 3.973 5.621 1 90.88 96 LEU A C 1
ATOM 733 O O . LEU A 1 96 ? 6.707 4.059 4.406 1 90.88 96 LEU A O 1
ATOM 737 N N . GLY A 1 97 ? 7.512 2.957 6.188 1 89.12 97 GLY A N 1
ATOM 738 C CA . GLY A 1 97 ? 7.723 1.708 5.477 1 89.12 97 GLY A CA 1
ATOM 739 C C . GLY A 1 97 ? 8.914 1.751 4.539 1 89.12 97 GLY A C 1
ATOM 740 O O . GLY A 1 97 ? 8.992 0.971 3.586 1 89.12 97 GLY A O 1
ATOM 741 N N . ASP A 1 98 ? 9.719 2.658 4.703 1 88.25 98 ASP A N 1
ATOM 742 C CA . ASP A 1 98 ? 10.961 2.691 3.943 1 88.25 98 ASP A CA 1
ATOM 743 C C . ASP A 1 98 ? 11.898 1.564 4.371 1 88.25 98 ASP A C 1
ATOM 745 O O . ASP A 1 98 ? 12.375 1.543 5.512 1 88.25 98 ASP A O 1
ATOM 749 N N . PRO A 1 99 ? 12.242 0.727 3.463 1 86.62 99 PRO A N 1
ATOM 750 C CA . PRO A 1 99 ? 13.109 -0.388 3.852 1 86.62 99 PRO A CA 1
ATOM 751 C C . PRO A 1 99 ? 14.531 0.059 4.176 1 86.62 99 PRO A C 1
ATOM 753 O O . PRO A 1 99 ? 15.273 -0.666 4.844 1 86.62 99 PRO A O 1
ATOM 756 N N . ASP A 1 100 ? 14.844 1.214 3.732 1 83.88 100 ASP A N 1
ATOM 757 C CA . ASP A 1 100 ? 16.203 1.69 3.955 1 83.88 100 ASP A CA 1
ATOM 758 C C . ASP A 1 100 ? 16.391 2.211 5.379 1 83.88 100 ASP A C 1
ATOM 760 O O . ASP A 1 100 ? 17.516 2.389 5.848 1 83.88 100 ASP A O 1
ATOM 764 N N . LYS A 1 101 ? 15.227 2.588 6.156 1 75.44 101 LYS A N 1
ATOM 765 C CA . LYS A 1 101 ? 15.281 3.195 7.48 1 75.44 101 LYS A CA 1
ATOM 766 C C . LYS A 1 101 ? 15.547 2.146 8.555 1 75.44 101 LYS A C 1
ATOM 768 O O . LYS A 1 101 ? 16.094 2.461 9.617 1 75.44 101 LYS A O 1
ATOM 773 N N . GLY A 1 102 ? 16.016 1.078 8.461 1 61.28 102 GLY A N 1
ATOM 774 C CA . GLY A 1 102 ? 16.391 -0.01 9.352 1 61.28 102 GLY A CA 1
ATOM 775 C C . GLY A 1 102 ? 15.484 -0.13 10.555 1 61.28 102 GLY A C 1
ATOM 776 O O . GLY A 1 102 ? 15.484 -1.154 11.242 1 61.28 102 GLY A O 1
ATOM 777 N N . ASP A 1 103 ? 14.688 0.994 11.008 1 64.62 103 ASP A N 1
ATOM 778 C CA . ASP A 1 103 ? 13.969 0.843 12.273 1 64.62 103 ASP A CA 1
ATOM 779 C C . ASP A 1 103 ? 12.516 1.29 12.133 1 64.62 103 ASP A C 1
ATOM 781 O O . ASP A 1 103 ? 12.234 2.484 12 1 64.62 103 ASP A O 1
ATOM 785 N N . SER A 1 104 ? 11.562 0.43 12.172 1 66 104 SER A N 1
ATOM 786 C CA . SER A 1 104 ? 10.125 0.679 12.117 1 66 104 SER A CA 1
ATOM 787 C C . SER A 1 104 ? 9.648 1.433 13.359 1 66 104 SER A C 1
ATOM 789 O O . SER A 1 104 ? 8.633 2.133 13.312 1 66 104 SER A O 1
ATOM 791 N N . ASN A 1 105 ? 10.336 1.336 14.398 1 71.19 105 ASN A N 1
ATOM 792 C CA . ASN A 1 105 ? 9.969 2.037 15.625 1 71.19 105 ASN A CA 1
ATOM 793 C C . ASN A 1 105 ? 10.094 3.551 15.461 1 71.19 105 ASN A C 1
ATOM 795 O O . ASN A 1 105 ? 9.266 4.305 15.977 1 71.19 105 ASN A O 1
ATOM 799 N N . ASN A 1 106 ? 10.984 3.902 14.758 1 78.44 106 ASN A N 1
ATOM 800 C CA . ASN A 1 106 ? 11.164 5.328 14.516 1 78.44 106 ASN A CA 1
ATOM 801 C C . ASN A 1 106 ? 10.023 5.906 13.68 1 78.44 106 ASN A C 1
ATOM 803 O O . ASN A 1 106 ? 9.602 7.043 13.898 1 78.44 106 ASN A O 1
ATOM 807 N N . ASP A 1 107 ? 9.445 5.098 12.812 1 85.06 107 ASP A N 1
ATOM 808 C CA . ASP A 1 107 ? 8.32 5.523 11.984 1 85.06 107 ASP A CA 1
ATOM 809 C C . ASP A 1 107 ? 7.109 5.875 12.844 1 85.06 107 ASP A C 1
ATOM 811 O O . ASP A 1 107 ? 6.477 6.914 12.641 1 85.06 107 ASP A O 1
ATOM 815 N N . ALA A 1 108 ? 6.844 5.008 13.773 1 86.44 108 ALA A N 1
ATOM 816 C CA . ALA A 1 108 ? 5.672 5.191 14.625 1 86.44 108 ALA A CA 1
ATOM 817 C C . ALA A 1 108 ? 5.816 6.438 15.492 1 86.44 108 ALA A C 1
ATOM 819 O O . ALA A 1 108 ? 4.848 7.172 15.703 1 86.44 108 ALA A O 1
ATOM 820 N N . TRP A 1 109 ? 6.977 6.691 15.906 1 85.25 109 TRP A N 1
ATOM 821 C CA . TRP A 1 109 ? 7.215 7.84 16.781 1 85.25 109 TRP A CA 1
ATOM 822 C C . TRP A 1 109 ? 7.105 9.148 16 1 85.25 109 TRP A C 1
ATOM 824 O O . TRP A 1 109 ? 6.555 10.133 16.5 1 85.25 109 TRP A O 1
ATOM 834 N N . ILE A 1 110 ? 7.691 9.156 14.82 1 88.62 110 ILE A N 1
ATOM 835 C CA . ILE A 1 110 ? 7.57 10.336 13.969 1 88.62 110 ILE A CA 1
ATOM 836 C C . ILE A 1 110 ? 6.098 10.641 13.711 1 88.62 110 ILE A C 1
ATOM 838 O O . ILE A 1 110 ? 5.668 11.797 13.805 1 88.62 110 ILE A O 1
ATOM 842 N N . PHE A 1 111 ? 5.406 9.609 13.414 1 91.94 111 PHE A N 1
ATOM 843 C CA . PHE A 1 111 ? 3.975 9.742 13.172 1 91.94 111 PHE A CA 1
ATOM 844 C C . PHE A 1 111 ? 3.26 10.242 14.43 1 91.94 111 PHE A C 1
ATOM 846 O O . PHE A 1 111 ? 2.41 11.133 14.352 1 91.94 111 PHE A O 1
ATOM 853 N N . THR A 1 112 ? 3.598 9.734 15.547 1 88.88 112 THR A N 1
ATOM 854 C CA . THR A 1 112 ? 3 10.117 16.812 1 88.88 112 THR A CA 1
ATOM 855 C C . THR A 1 112 ? 3.287 11.586 17.125 1 88.88 112 THR A C 1
ATOM 857 O O . THR A 1 112 ? 2.391 12.328 17.531 1 88.88 112 THR A O 1
ATOM 860 N N . LEU A 1 113 ? 4.473 11.977 16.891 1 87.38 113 LEU A N 1
ATOM 861 C CA . LEU A 1 113 ? 4.852 13.367 17.125 1 87.38 113 LEU A CA 1
ATOM 862 C C . LEU A 1 113 ? 4.078 14.305 16.203 1 87.38 113 LEU A C 1
ATOM 864 O O . LEU A 1 113 ? 3.613 15.359 16.625 1 87.38 113 LEU A O 1
ATOM 868 N N . ALA A 1 114 ? 4 13.875 14.969 1 91 114 ALA A N 1
ATOM 869 C CA . ALA A 1 114 ? 3.225 14.672 14.023 1 91 114 ALA A CA 1
ATOM 870 C C . ALA A 1 114 ? 1.777 14.82 14.484 1 91 114 ALA A C 1
ATOM 872 O O . ALA A 1 114 ? 1.196 15.906 14.391 1 91 114 ALA A O 1
ATOM 873 N N . LEU A 1 115 ? 1.216 13.75 14.953 1 90.38 115 LEU A N 1
ATOM 874 C CA . LEU A 1 115 ? -0.157 13.742 15.445 1 90.38 115 LEU A CA 1
ATOM 875 C C . LEU A 1 115 ? -0.3 14.656 16.656 1 90.38 115 LEU A C 1
ATOM 877 O O . LEU A 1 115 ? -1.248 15.445 16.734 1 90.38 115 LEU A O 1
ATOM 881 N N . LEU A 1 116 ? 0.625 14.641 17.5 1 83.94 116 LEU A N 1
ATOM 882 C CA . LEU A 1 116 ? 0.591 15.438 18.734 1 83.94 116 LEU A CA 1
ATOM 883 C C . LEU A 1 116 ? 0.745 16.922 18.406 1 83.94 116 LEU A C 1
ATOM 885 O O . LEU A 1 116 ? 0.13 17.766 19.062 1 83.94 116 LEU A O 1
ATOM 889 N N . LEU A 1 117 ? 1.48 17.219 17.391 1 85 117 LEU A N 1
ATOM 890 C CA . LEU A 1 117 ? 1.808 18.609 17.078 1 85 117 LEU A CA 1
ATOM 891 C C . LEU A 1 117 ? 0.709 19.25 16.234 1 85 117 LEU A C 1
ATOM 893 O O . LEU A 1 117 ? 0.597 20.469 16.188 1 85 117 LEU A O 1
ATOM 897 N N . SER A 1 118 ? -0.108 18.453 15.656 1 90.94 118 SER A N 1
ATOM 898 C CA . SER A 1 118 ? -1.013 19.016 14.656 1 90.94 118 SER A CA 1
ATOM 899 C C . SER A 1 118 ? -2.395 19.281 15.242 1 90.94 118 SER A C 1
ATOM 901 O O . SER A 1 118 ? -2.785 18.656 16.234 1 90.94 118 SER A O 1
ATOM 903 N N . SER A 1 119 ? -3.053 20.281 14.695 1 91.12 119 SER A N 1
ATOM 904 C CA . SER A 1 119 ? -4.473 20.469 14.961 1 91.12 119 SER A CA 1
ATOM 905 C C . SER A 1 119 ? -5.336 19.656 14 1 91.12 119 SER A C 1
ATOM 907 O O . SER A 1 119 ? -6.5 19.375 14.281 1 91.12 119 SER A O 1
ATOM 909 N N . THR A 1 120 ? -4.762 19.328 12.844 1 95.5 120 THR A N 1
ATOM 910 C CA . THR A 1 120 ? -5.375 18.422 11.867 1 95.5 120 THR A CA 1
ATOM 911 C C . THR A 1 120 ? -4.344 17.469 11.281 1 95.5 120 THR A C 1
ATOM 913 O O . THR A 1 120 ? -3.283 17.891 10.82 1 95.5 120 THR A O 1
ATOM 916 N N . LEU A 1 121 ? -4.668 16.219 11.352 1 96.81 121 LEU A N 1
ATOM 917 C CA . LEU A 1 121 ? -3.805 15.188 10.773 1 96.81 121 LEU A CA 1
ATOM 918 C C . LEU A 1 121 ? -4.359 14.703 9.438 1 96.81 121 LEU A C 1
ATOM 920 O O . LEU A 1 121 ? -5.531 14.328 9.344 1 96.81 121 LEU A O 1
ATOM 924 N N . VAL A 1 122 ? -3.553 14.773 8.43 1 98.5 122 VAL A N 1
ATOM 925 C CA . VAL A 1 122 ? -3.863 14.172 7.137 1 98.5 122 VAL A CA 1
ATOM 926 C C . VAL A 1 122 ? -3.135 12.836 7.004 1 98.5 122 VAL A C 1
ATOM 928 O O . VAL A 1 122 ? -1.904 12.781 7.059 1 98.5 122 VAL A O 1
ATOM 931 N N . TYR A 1 123 ? -3.846 11.781 6.934 1 98.31 123 TYR A N 1
ATOM 932 C CA . TYR A 1 123 ? -3.252 10.484 6.637 1 98.31 123 TYR A CA 1
ATOM 933 C C . TYR A 1 123 ? -3.33 10.18 5.145 1 98.31 123 TYR A C 1
ATOM 935 O O . TYR A 1 123 ? -4.422 10.094 4.578 1 98.31 123 TYR A O 1
ATOM 943 N N . ASN A 1 124 ? -2.189 10.008 4.547 1 97.5 124 ASN A N 1
ATOM 944 C CA . ASN A 1 124 ? -2.035 9.82 3.109 1 97.5 124 ASN A CA 1
ATOM 945 C C . ASN A 1 124 ? -1.739 8.367 2.758 1 97.5 124 ASN A C 1
ATOM 947 O O . ASN A 1 124 ? -0.691 7.836 3.129 1 97.5 124 ASN A O 1
ATOM 951 N N . SER A 1 125 ? -2.65 7.73 2.131 1 96.19 125 SER A N 1
ATOM 952 C CA . SER A 1 125 ? -2.443 6.355 1.691 1 96.19 125 SER A CA 1
ATOM 953 C C . SER A 1 125 ? -2.75 6.195 0.206 1 96.19 125 SER A C 1
ATOM 955 O O . SER A 1 125 ? -3.254 7.125 -0.431 1 96.19 125 SER A O 1
ATOM 957 N N . SER A 1 126 ? -2.414 4.992 -0.371 1 95.62 126 SER A N 1
ATOM 958 C CA . SER A 1 126 ? -2.611 4.785 -1.802 1 95.62 126 SER A CA 1
ATOM 959 C C . SER A 1 126 ? -3.596 3.65 -2.066 1 95.62 126 SER A C 1
ATOM 961 O O . SER A 1 126 ? -3.578 2.633 -1.37 1 95.62 126 SER A O 1
ATOM 963 N N . GLY A 1 127 ? -4.418 3.838 -3.08 1 94 127 GLY A N 1
ATOM 964 C CA . GLY A 1 127 ? -5.266 2.783 -3.613 1 94 127 GLY A CA 1
ATOM 965 C C . GLY A 1 127 ? -6.574 2.631 -2.861 1 94 127 GLY A C 1
ATOM 966 O O . GLY A 1 127 ? -7.645 2.939 -3.395 1 94 127 GLY A O 1
ATOM 967 N N . THR A 1 128 ? -6.473 2.062 -1.638 1 94.62 128 THR A N 1
ATOM 968 C CA . THR A 1 128 ? -7.645 1.81 -0.803 1 94.62 128 THR A CA 1
ATOM 969 C C . THR A 1 128 ? -7.332 2.09 0.665 1 94.62 128 THR A C 1
ATOM 971 O O . THR A 1 128 ? -6.18 2.355 1.021 1 94.62 128 THR A O 1
ATOM 974 N N . ILE A 1 129 ? -8.414 2.131 1.392 1 96.25 129 ILE A N 1
ATOM 975 C CA . ILE A 1 129 ? -8.258 2.078 2.842 1 96.25 129 ILE A CA 1
ATOM 976 C C . ILE A 1 129 ? -8.203 0.623 3.301 1 96.25 129 ILE A C 1
ATOM 978 O O . ILE A 1 129 ? -9.234 -0.045 3.393 1 96.25 129 ILE A O 1
ATOM 982 N N . ASP A 1 130 ? -7.016 0.221 3.566 1 92.94 130 ASP A N 1
ATOM 983 C CA . ASP A 1 130 ? -6.867 -1.198 3.873 1 92.94 130 ASP A CA 1
ATOM 984 C C . ASP A 1 130 ? -6.633 -1.415 5.367 1 92.94 130 ASP A C 1
ATOM 986 O O . ASP A 1 130 ? -6.488 -0.452 6.125 1 92.94 130 ASP A O 1
ATOM 990 N N . GLN A 1 131 ? -6.605 -2.643 5.758 1 90.25 131 GLN A N 1
ATOM 991 C CA . GLN A 1 131 ? -6.48 -3.02 7.16 1 90.25 131 GLN A CA 1
ATOM 992 C C . GLN A 1 131 ? -5.137 -2.572 7.734 1 90.25 131 GLN A C 1
ATOM 994 O O . GLN A 1 131 ? -5.055 -2.189 8.906 1 90.25 131 GLN A O 1
ATOM 999 N N . GLN A 1 132 ? -4.117 -2.654 6.965 1 89.69 132 GLN A N 1
ATOM 1000 C CA . GLN A 1 132 ? -2.791 -2.258 7.434 1 89.69 132 GLN A CA 1
ATOM 1001 C C . GLN A 1 132 ? -2.754 -0.774 7.785 1 89.69 132 GLN A C 1
ATOM 1003 O O . GLN A 1 132 ? -2.094 -0.377 8.75 1 89.69 132 GLN A O 1
ATOM 1008 N N . ALA A 1 133 ? -3.383 -0.025 6.996 1 93.56 133 ALA A N 1
ATOM 1009 C CA . ALA A 1 133 ? -3.475 1.403 7.285 1 93.56 133 ALA A CA 1
ATOM 1010 C C . ALA A 1 133 ? -4.191 1.651 8.609 1 93.56 133 ALA A C 1
ATOM 1012 O O . ALA A 1 133 ? -3.762 2.486 9.406 1 93.56 133 ALA A O 1
ATOM 1013 N N . LEU A 1 134 ? -5.281 0.959 8.844 1 94 134 LEU A N 1
ATOM 1014 C CA . LEU A 1 134 ? -6.016 1.074 10.102 1 94 134 LEU A CA 1
ATOM 1015 C C . LEU A 1 134 ? -5.133 0.68 11.281 1 94 134 LEU A C 1
ATOM 1017 O O . LEU A 1 134 ? -5.148 1.346 12.32 1 94 134 LEU A O 1
ATOM 1021 N N . GLU A 1 135 ? -4.41 -0.38 11.094 1 90.94 135 GLU A N 1
ATOM 1022 C CA . GLU A 1 135 ? -3.529 -0.857 12.156 1 90.94 135 GLU A CA 1
ATOM 1023 C C . GLU A 1 135 ? -2.436 0.162 12.469 1 90.94 135 GLU A C 1
ATOM 1025 O O . GLU A 1 135 ? -2.082 0.368 13.625 1 90.94 135 GLU A O 1
ATOM 1030 N N . THR A 1 136 ? -1.912 0.731 11.43 1 92.38 136 THR A N 1
ATOM 1031 C CA . THR A 1 136 ? -0.908 1.773 11.609 1 92.38 136 THR A CA 1
ATOM 1032 C C . THR A 1 136 ? -1.468 2.924 12.445 1 92.38 136 THR A C 1
ATOM 1034 O O . THR A 1 136 ? -0.829 3.375 13.398 1 92.38 136 THR A O 1
ATOM 1037 N N . LEU A 1 137 ? -2.639 3.367 12.117 1 93.94 137 LEU A N 1
ATOM 1038 C CA . LEU A 1 137 ? -3.287 4.43 12.875 1 93.94 137 LEU A CA 1
ATOM 1039 C C . LEU A 1 137 ? -3.553 3.992 14.312 1 93.94 137 LEU A C 1
ATOM 1041 O O . LEU A 1 137 ? -3.443 4.793 15.242 1 93.94 137 LEU A O 1
ATOM 1045 N N . GLY A 1 138 ? -3.918 2.713 14.453 1 91.31 138 GLY A N 1
ATOM 1046 C CA . GLY A 1 138 ? -4.141 2.18 15.789 1 91.31 138 GLY A CA 1
ATOM 1047 C C . GLY A 1 138 ? -2.918 2.281 16.688 1 91.31 138 GLY A C 1
ATOM 1048 O O . GLY A 1 138 ? -3.02 2.699 17.844 1 91.31 138 GLY A O 1
ATOM 1049 N N . VAL A 1 139 ? -1.807 1.899 16.172 1 89.88 139 VAL A N 1
ATOM 1050 C CA . VAL A 1 139 ? -0.554 1.953 16.922 1 89.88 139 VAL A CA 1
ATOM 1051 C C . VAL A 1 139 ? -0.233 3.4 17.297 1 89.88 139 VAL A C 1
ATOM 1053 O O . VAL A 1 139 ? 0.133 3.689 18.438 1 89.88 139 VAL A O 1
ATOM 1056 N N . VAL A 1 140 ? -0.369 4.242 16.375 1 89.38 140 VAL A N 1
ATOM 1057 C CA . VAL A 1 140 ? -0.013 5.645 16.562 1 89.38 140 VAL A CA 1
ATOM 1058 C C . VAL A 1 140 ? -0.94 6.281 17.594 1 89.38 140 VAL A C 1
ATOM 1060 O O . VAL A 1 140 ? -0.493 7.051 18.453 1 89.38 140 VAL A O 1
ATOM 1063 N N . THR A 1 141 ? -2.215 5.996 17.516 1 89.44 141 THR A N 1
ATOM 1064 C CA . THR A 1 141 ? -3.158 6.559 18.469 1 89.44 141 THR A CA 1
ATOM 1065 C C . THR A 1 141 ? -2.908 5.996 19.859 1 89.44 141 THR A C 1
ATOM 1067 O O . THR A 1 141 ? -3.016 6.719 20.859 1 89.44 141 THR A O 1
ATOM 1070 N N . ALA A 1 142 ? -2.549 4.738 19.938 1 84.75 142 ALA A N 1
ATOM 1071 C CA . ALA A 1 142 ? -2.221 4.129 21.219 1 84.75 142 ALA A CA 1
ATOM 1072 C C . ALA A 1 142 ? -0.977 4.77 21.828 1 84.75 142 ALA A C 1
ATOM 1074 O O . ALA A 1 142 ? -0.94 5.051 23.031 1 84.75 142 ALA A O 1
ATOM 1075 N N . LEU A 1 143 ? -0.004 4.984 21.047 1 81.44 143 LEU A N 1
ATOM 1076 C CA . LEU A 1 143 ? 1.218 5.637 21.5 1 81.44 143 LEU A CA 1
ATOM 1077 C C . LEU A 1 143 ? 0.933 7.066 21.953 1 81.44 143 LEU A C 1
ATOM 1079 O O . LEU A 1 143 ? 1.479 7.523 22.969 1 81.44 143 LEU A O 1
ATOM 1083 N N . THR A 1 144 ? 0.13 7.699 21.172 1 82.38 144 THR A N 1
ATOM 1084 C CA . THR A 1 144 ? -0.242 9.07 21.5 1 82.38 144 THR A CA 1
ATOM 1085 C C . THR A 1 144 ? -0.945 9.125 22.859 1 82.38 144 THR A C 1
ATOM 1087 O O . THR A 1 144 ? -0.651 10 23.672 1 82.38 144 THR A O 1
ATOM 1090 N N . GLU A 1 145 ? -1.818 8.195 23.094 1 81.19 145 GLU A N 1
ATOM 1091 C CA . GLU A 1 145 ? -2.531 8.133 24.359 1 81.19 145 GLU A CA 1
ATOM 1092 C C . GLU A 1 145 ? -1.575 7.852 25.516 1 81.19 145 GLU A C 1
ATOM 1094 O O . GLU A 1 145 ? -1.737 8.398 26.609 1 81.19 145 GLU A O 1
ATOM 1099 N N . ARG A 1 146 ? -0.66 7.07 25.281 1 78.06 146 ARG A N 1
ATOM 1100 C CA . ARG A 1 146 ? 0.33 6.754 26.312 1 78.06 146 ARG A CA 1
ATOM 1101 C C . ARG A 1 146 ? 1.146 7.988 26.672 1 78.06 146 ARG A C 1
ATOM 1103 O O . ARG A 1 146 ? 1.432 8.211 27.859 1 78.06 146 ARG A O 1
ATOM 1110 N N . VAL A 1 147 ? 1.493 8.711 25.703 1 74.06 147 VAL A N 1
ATOM 1111 C CA . VAL A 1 147 ? 2.252 9.938 25.922 1 74.06 147 VAL A CA 1
ATOM 1112 C C . VAL A 1 147 ? 1.4 10.938 26.688 1 74.06 147 VAL A C 1
ATOM 1114 O O . VAL A 1 147 ? 1.889 11.602 27.609 1 74.06 147 VAL A O 1
ATOM 1117 N N . ARG A 1 148 ? 0.179 10.992 26.359 1 73.56 148 ARG A N 1
ATOM 1118 C CA . ARG A 1 148 ? -0.736 11.922 27.016 1 73.56 148 ARG A CA 1
ATOM 1119 C C . ARG A 1 148 ? -0.922 11.562 28.484 1 73.56 148 ARG A C 1
ATOM 1121 O O . ARG A 1 148 ? -0.92 12.438 29.344 1 73.56 148 ARG A O 1
ATOM 1128 N N . VAL A 1 149 ? -1.061 10.297 28.75 1 69.44 149 VAL A N 1
ATOM 1129 C CA . VAL A 1 149 ? -1.269 9.82 30.109 1 69.44 149 VAL A CA 1
ATOM 1130 C C . VAL A 1 149 ? -0.019 10.086 30.953 1 69.44 149 VAL A C 1
ATOM 1132 O O . VAL A 1 149 ? -0.113 10.562 32.094 1 69.44 149 VAL A O 1
ATOM 1135 N N . ARG A 1 150 ? 1.037 9.828 30.406 1 66.88 150 ARG A N 1
ATOM 1136 C CA . ARG A 1 150 ? 2.291 10.031 31.125 1 66.88 150 ARG A CA 1
ATOM 1137 C C . ARG A 1 150 ? 2.52 11.516 31.406 1 66.88 150 ARG A C 1
ATOM 1139 O O . ARG A 1 150 ? 3.023 11.875 32.469 1 66.88 150 ARG A O 1
ATOM 1146 N N . ALA A 1 151 ? 2.209 12.32 30.484 1 62.88 151 ALA A N 1
ATOM 1147 C CA . ALA A 1 151 ? 2.334 13.766 30.656 1 62.88 151 ALA A CA 1
ATOM 1148 C C . ALA A 1 151 ? 1.391 14.266 31.75 1 62.88 151 ALA A C 1
ATOM 1150 O O . ALA A 1 151 ? 1.746 15.164 32.5 1 62.88 151 ALA A O 1
ATOM 1151 N N . GLY A 1 152 ? 0.226 13.688 31.812 1 62.09 152 GLY A N 1
ATOM 1152 C CA . GLY A 1 152 ? -0.736 14.047 32.844 1 62.09 152 GLY A CA 1
ATOM 1153 C C . GLY A 1 152 ? -0.317 13.617 34.219 1 62.09 152 GLY A C 1
ATOM 1154 O O . GLY A 1 152 ? -0.558 14.328 35.188 1 62.09 152 GLY A O 1
ATOM 1155 N N . ASP A 1 153 ? 0.2 12.461 34.312 1 63.22 153 ASP A N 1
ATOM 1156 C CA . ASP A 1 153 ? 0.624 11.906 35.594 1 63.22 153 ASP A CA 1
ATOM 1157 C C . ASP A 1 153 ? 1.812 12.688 36.156 1 63.22 153 ASP A C 1
ATOM 1159 O O . ASP A 1 153 ? 2.039 12.688 37.375 1 63.22 153 ASP A O 1
ATOM 1163 N N . SER A 1 154 ? 2.604 13.078 35.281 1 56.31 154 SER A N 1
ATOM 1164 C CA . SER A 1 154 ? 3.797 13.773 35.781 1 56.31 154 SER A CA 1
ATOM 1165 C C . SER A 1 154 ? 3.434 15.078 36.469 1 56.31 154 SER A C 1
ATOM 1167 O O . SER A 1 154 ? 4.301 15.75 37.031 1 56.31 154 SER A O 1
ATOM 1169 N N . GLY A 1 155 ? 2.053 15.281 36.781 1 50.94 155 GLY A N 1
ATOM 1170 C CA . GLY A 1 155 ? 1.614 16.469 37.5 1 50.94 155 GLY A CA 1
ATOM 1171 C C . GLY A 1 155 ? 1.732 17.734 36.688 1 50.94 155 GLY A C 1
ATOM 1172 O O . GLY A 1 155 ? 1.483 18.828 37.188 1 50.94 155 GLY A O 1
ATOM 1173 N N . ASP A 1 156 ? 2.34 17.609 35.562 1 46.34 156 ASP A N 1
ATOM 1174 C CA . ASP A 1 156 ? 2.463 18.797 34.75 1 46.34 156 ASP A CA 1
ATOM 1175 C C . ASP A 1 156 ? 1.142 19.125 34.062 1 46.34 156 ASP A C 1
ATOM 1177 O O . ASP A 1 156 ? 0.641 18.328 33.25 1 46.34 156 ASP A O 1
ATOM 1181 N N . THR A 1 157 ? 0.414 20 34.594 1 48.84 157 THR A N 1
ATOM 1182 C CA . THR A 1 157 ? -0.898 20.469 34.156 1 48.84 157 THR A CA 1
ATOM 1183 C C . THR A 1 157 ? -0.925 20.703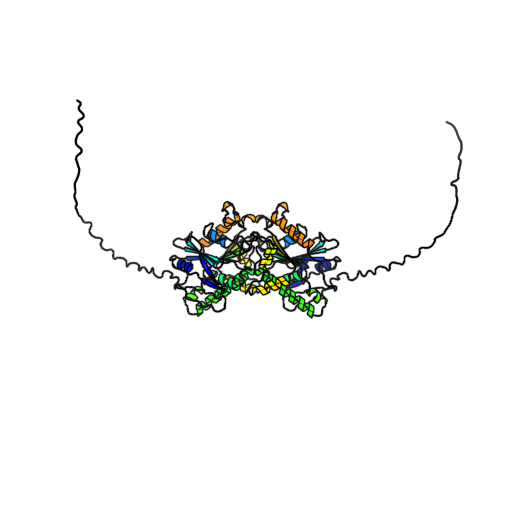 32.656 1 48.84 157 THR A C 1
ATOM 1185 O O . THR A 1 157 ? -1.948 20.484 32 1 48.84 157 THR A O 1
ATOM 1188 N N . ALA A 1 158 ? 0.127 21.219 32.125 1 47 158 ALA A N 1
ATOM 1189 C CA . ALA A 1 158 ? 0.213 21.547 30.703 1 47 158 ALA A CA 1
ATOM 1190 C C . ALA A 1 158 ? 0.102 20.297 29.828 1 47 158 ALA A C 1
ATOM 1192 O O . ALA A 1 158 ? -0.537 20.312 28.781 1 47 158 ALA A O 1
ATOM 1193 N N . ALA A 1 159 ? 0.649 19.25 30.359 1 50.03 159 ALA A N 1
ATOM 1194 C CA . ALA A 1 159 ? 0.644 17.984 29.625 1 50.03 159 ALA A CA 1
ATOM 1195 C C . ALA A 1 159 ? -0.748 17.359 29.625 1 50.03 159 ALA A C 1
ATOM 1197 O O . ALA A 1 159 ? -1.15 16.734 28.641 1 50.03 159 ALA A O 1
ATOM 1198 N N . ALA A 1 160 ? -1.472 17.625 30.797 1 48.19 160 ALA A N 1
ATOM 1199 C CA . ALA A 1 160 ? -2.824 17.078 30.906 1 48.19 160 ALA A CA 1
ATOM 1200 C C . ALA A 1 160 ? -3.754 17.703 29.875 1 48.19 160 ALA A C 1
ATOM 1202 O O . ALA A 1 160 ? -4.656 17.047 29.359 1 48.19 160 ALA A O 1
ATOM 1203 N N . ASP A 1 161 ? -3.545 18.906 29.641 1 48.53 161 ASP A N 1
ATOM 1204 C CA . ASP A 1 161 ? -4.414 19.609 28.719 1 48.53 161 ASP A CA 1
ATOM 1205 C C . ASP A 1 161 ? -4.117 19.203 27.266 1 48.53 161 ASP A C 1
ATOM 1207 O O . ASP A 1 161 ? -4.992 19.281 26.406 1 48.53 161 ASP A O 1
ATOM 1211 N N . PHE A 1 162 ? -2.809 18.875 27.125 1 47.56 162 PHE A N 1
ATOM 1212 C CA . PHE A 1 162 ? -2.451 18.328 25.812 1 47.56 162 PHE A CA 1
ATOM 1213 C C . PHE A 1 162 ? -3.355 17.156 25.453 1 47.56 162 PHE A C 1
ATOM 1215 O O . PHE A 1 162 ? -3.635 16.922 24.281 1 47.56 162 PHE A O 1
ATOM 1222 N N . VAL A 1 163 ? -3.984 16.531 26.562 1 50.12 163 VAL A N 1
ATOM 1223 C CA . VAL A 1 163 ? -4.625 15.219 26.531 1 50.12 163 VAL A CA 1
ATOM 1224 C C . VAL A 1 163 ? -6.004 15.336 25.891 1 50.12 163 VAL A C 1
ATOM 1226 O O . VAL A 1 163 ? -6.453 14.406 25.219 1 50.12 163 VAL A O 1
ATOM 1229 N N . ARG A 1 164 ? -6.625 16.578 25.984 1 54.66 164 ARG A N 1
ATOM 1230 C CA . ARG A 1 164 ? -8.031 16.469 25.609 1 54.66 164 ARG A CA 1
ATOM 1231 C C . ARG A 1 164 ? -8.234 16.906 24.156 1 54.66 164 ARG A C 1
ATOM 1233 O O . ARG A 1 164 ? -9.367 17.125 23.734 1 54.66 164 ARG A O 1
ATOM 1240 N N . PHE A 1 165 ? -7.113 16.906 23.406 1 63.97 165 PHE A N 1
ATOM 1241 C CA . PHE A 1 165 ? -7.305 17.453 22.062 1 63.97 165 PHE A CA 1
ATOM 1242 C C . PHE A 1 165 ? -7.406 16.328 21.031 1 63.97 165 PHE A C 1
ATOM 1244 O O . PHE A 1 165 ? -6.594 15.406 21.031 1 63.97 165 PHE A O 1
ATOM 1251 N N . PHE A 1 166 ? -8.578 16.422 20.391 1 74.94 166 PHE A N 1
ATOM 1252 C CA . PHE A 1 166 ? -8.797 15.523 19.25 1 74.94 166 PHE A CA 1
ATOM 1253 C C . PHE A 1 166 ? -8.562 16.25 17.938 1 74.94 166 PHE A C 1
ATOM 1255 O O . PHE A 1 166 ? -9.383 17.078 17.516 1 74.94 166 PHE A O 1
ATOM 1262 N N . PRO A 1 167 ? -7.473 15.984 17.328 1 83.94 167 PRO A N 1
ATOM 1263 C CA . PRO A 1 167 ? -7.223 16.672 16.047 1 83.94 167 PRO A CA 1
ATOM 1264 C C . PRO A 1 167 ? -8.258 16.312 14.984 1 83.94 167 PRO A C 1
ATOM 1266 O O . PRO A 1 167 ? -8.898 15.266 15.062 1 83.94 167 PRO A O 1
ATOM 1269 N N . GLY A 1 168 ? -8.5 17.344 14.141 1 92.38 168 GLY A N 1
ATOM 1270 C CA . GLY A 1 168 ? -9.18 16.969 12.906 1 92.38 168 GLY A CA 1
ATOM 1271 C C . GLY A 1 168 ? -8.438 15.891 12.133 1 92.38 168 GLY A C 1
ATOM 1272 O O . GLY A 1 168 ? -7.219 15.75 12.266 1 92.38 168 GLY A O 1
ATOM 1273 N N . PHE A 1 169 ? -9.227 15.125 11.461 1 96.88 169 PHE A N 1
ATOM 1274 C CA . PHE A 1 169 ? -8.625 14.016 10.727 1 96.88 169 PHE A CA 1
ATOM 1275 C C . PHE A 1 169 ? -9.109 13.984 9.281 1 96.88 169 PHE A C 1
ATOM 1277 O O . PHE A 1 169 ? -10.32 14.031 9.031 1 96.88 169 PHE A O 1
ATOM 1284 N N . VAL A 1 170 ? -8.203 13.961 8.375 1 98.56 170 VAL A N 1
ATOM 1285 C CA . VAL A 1 170 ? -8.523 13.828 6.957 1 98.56 170 VAL A CA 1
ATOM 1286 C C . VAL A 1 170 ? -7.777 12.633 6.371 1 98.56 170 VAL A C 1
ATOM 1288 O O . VAL A 1 170 ? -6.555 12.531 6.488 1 98.56 170 VAL A O 1
ATOM 1291 N N . TRP A 1 171 ? -8.539 11.688 5.836 1 98.75 171 TRP A N 1
ATOM 1292 C CA . TRP A 1 171 ? -7.941 10.594 5.074 1 98.75 171 TRP A CA 1
ATOM 1293 C C . TRP A 1 171 ? -7.832 10.953 3.596 1 98.75 171 TRP A C 1
ATOM 1295 O O . TRP A 1 171 ? -8.844 11.141 2.922 1 98.75 171 TRP A O 1
ATOM 1305 N N . ALA A 1 172 ? -6.645 11.086 3.078 1 98.69 172 ALA A N 1
ATOM 1306 C CA . ALA A 1 172 ? -6.414 11.305 1.652 1 98.69 172 ALA A CA 1
ATOM 1307 C C . ALA A 1 172 ? -6.008 10.008 0.959 1 98.69 172 ALA A C 1
ATOM 1309 O O . ALA A 1 172 ? -4.883 9.531 1.133 1 98.69 172 ALA A O 1
ATOM 1310 N N . VAL A 1 173 ? -6.891 9.438 0.196 1 98.38 173 VAL A N 1
ATOM 1311 C CA . VAL A 1 173 ? -6.594 8.227 -0.556 1 98.38 173 VAL A CA 1
ATOM 1312 C C . VAL A 1 173 ? -6.098 8.586 -1.952 1 98.38 173 VAL A C 1
ATOM 1314 O O . VAL A 1 173 ? -6.871 9.047 -2.795 1 98.38 173 VAL A O 1
ATOM 1317 N N . ARG A 1 174 ? -4.836 8.258 -2.168 1 97.5 174 ARG A N 1
ATOM 1318 C CA . ARG A 1 174 ? -4.164 8.672 -3.393 1 97.5 174 ARG A CA 1
ATOM 1319 C C . ARG A 1 174 ? -4.215 7.578 -4.449 1 97.5 174 ARG A C 1
ATOM 1321 O O . ARG A 1 174 ? -4.43 6.406 -4.129 1 97.5 174 ARG A O 1
ATOM 1328 N N . ASP A 1 175 ? -3.994 8 -5.691 1 96.25 175 ASP A N 1
ATOM 1329 C CA . ASP A 1 175 ? -3.953 7.086 -6.828 1 96.25 175 ASP A CA 1
ATOM 1330 C C . ASP A 1 175 ? -5.191 6.195 -6.863 1 96.25 175 ASP A C 1
ATOM 1332 O O . ASP A 1 175 ? -5.086 4.977 -7.016 1 96.25 175 ASP A O 1
ATOM 1336 N N . PHE A 1 176 ? -6.285 6.836 -6.559 1 97.06 176 PHE A N 1
ATOM 1337 C CA . PHE A 1 176 ? -7.562 6.137 -6.48 1 97.06 176 PHE A CA 1
ATOM 1338 C C . PHE A 1 176 ? -8.172 5.965 -7.867 1 97.06 176 PHE A C 1
ATOM 1340 O O . PHE A 1 176 ? -8.469 6.953 -8.547 1 97.06 176 PHE A O 1
ATOM 1347 N N . VAL A 1 177 ? -8.359 4.711 -8.281 1 95.06 177 VAL A N 1
ATOM 1348 C CA . VAL A 1 177 ? -8.867 4.465 -9.633 1 95.06 177 VAL A CA 1
ATOM 1349 C C . VAL A 1 177 ? -10.062 3.518 -9.562 1 95.06 177 VAL A C 1
ATOM 1351 O O . VAL A 1 177 ? -10.492 2.971 -10.586 1 95.06 177 VAL A O 1
ATOM 1354 N N . LEU A 1 178 ? -10.617 3.289 -8.422 1 95.44 178 LEU A N 1
ATOM 1355 C CA . LEU A 1 178 ? -11.719 2.359 -8.219 1 95.44 178 LEU A CA 1
ATOM 1356 C C . LEU A 1 178 ? -13.055 3.096 -8.195 1 95.44 178 LEU A C 1
ATOM 1358 O O . LEU A 1 178 ? -13.086 4.328 -8.125 1 95.44 178 LEU A O 1
ATOM 1362 N N . GLU A 1 179 ? -14.078 2.336 -8.281 1 94.94 179 GLU A N 1
ATOM 1363 C CA . GLU A 1 179 ? -15.422 2.863 -8.086 1 94.94 179 GLU A CA 1
ATOM 1364 C C . GLU A 1 179 ? -15.805 2.881 -6.609 1 94.94 179 GLU A C 1
ATOM 1366 O O . GLU A 1 179 ? -15.547 1.918 -5.883 1 94.94 179 GLU A O 1
ATOM 1371 N N . LEU A 1 180 ? -16.375 3.951 -6.211 1 95.94 180 LEU A N 1
ATOM 1372 C CA . LEU A 1 180 ? -16.875 4.051 -4.844 1 95.94 180 LEU A CA 1
ATOM 1373 C C . LEU A 1 180 ? -18.234 3.365 -4.711 1 95.94 180 LEU A C 1
ATOM 1375 O O . LEU A 1 180 ? -19.281 4.031 -4.691 1 95.94 180 LEU A O 1
ATOM 1379 N N . ALA A 1 181 ? -18.172 2.137 -4.609 1 95.19 181 ALA A N 1
ATOM 1380 C CA . ALA A 1 181 ? -19.391 1.341 -4.426 1 95.19 181 ALA A CA 1
ATOM 1381 C C . ALA A 1 181 ? -19.203 0.315 -3.311 1 95.19 181 ALA A C 1
ATOM 1383 O O . ALA A 1 181 ? -18.172 -0.352 -3.236 1 95.19 181 ALA A O 1
ATOM 1384 N N . VAL A 1 182 ? -20.172 0.243 -2.473 1 93 182 VAL A N 1
ATOM 1385 C CA . VAL A 1 182 ? -20.219 -0.707 -1.366 1 93 182 VAL A CA 1
ATOM 1386 C C . VAL A 1 182 ? -21.5 -1.523 -1.434 1 93 182 VAL A C 1
ATOM 1388 O O . VAL A 1 182 ? -22.609 -0.962 -1.465 1 93 182 VAL A O 1
ATOM 1391 N N . ASN A 1 183 ? -21.312 -2.83 -1.465 1 91.25 183 ASN A N 1
ATOM 1392 C CA . ASN A 1 183 ? -22.469 -3.727 -1.577 1 91.25 183 ASN A 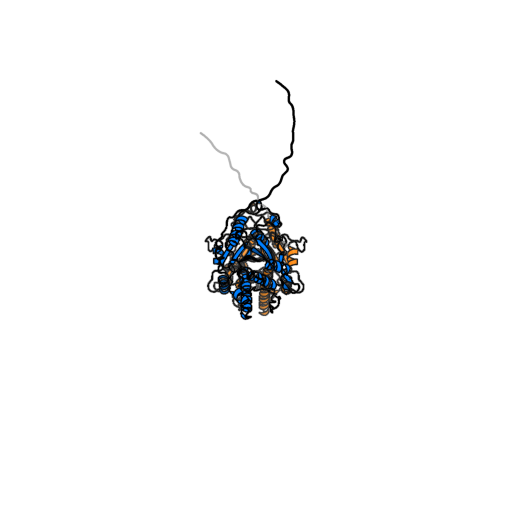CA 1
ATOM 1393 C C . ASN A 1 183 ? -23.359 -3.348 -2.752 1 91.25 183 ASN A C 1
ATOM 1395 O O . ASN A 1 183 ? -24.578 -3.275 -2.609 1 91.25 183 ASN A O 1
ATOM 1399 N N . GLY A 1 184 ? -22.75 -2.934 -3.807 1 89.5 184 GLY A N 1
ATOM 1400 C CA . GLY A 1 184 ? -23.469 -2.654 -5.043 1 89.5 184 GLY A CA 1
ATOM 1401 C C . GLY A 1 184 ? -24.062 -1.26 -5.086 1 89.5 184 GLY A C 1
ATOM 1402 O O . GLY A 1 184 ? -24.688 -0.875 -6.078 1 89.5 184 GLY A O 1
ATOM 1403 N N . ARG A 1 185 ? -23.875 -0.521 -4.055 1 94.94 185 ARG A N 1
ATOM 1404 C CA . ARG A 1 185 ? -24.422 0.829 -3.996 1 94.94 185 ARG A CA 1
ATOM 1405 C C . ARG A 1 185 ? -23.312 1.876 -4.074 1 94.94 185 ARG A C 1
ATOM 1407 O O . ARG A 1 185 ? -22.297 1.765 -3.391 1 94.94 185 ARG A O 1
ATOM 1414 N N . LEU A 1 186 ? -23.594 2.838 -4.875 1 96.06 186 LEU A N 1
ATOM 1415 C CA . LEU A 1 186 ? -22.656 3.949 -4.965 1 96.06 186 LEU A CA 1
ATOM 1416 C C . LEU A 1 186 ? -22.625 4.738 -3.662 1 96.06 186 LEU A C 1
ATOM 1418 O O . LEU A 1 186 ? -23.672 4.977 -3.047 1 96.06 186 LEU A O 1
ATOM 1422 N N . VAL A 1 187 ? -21.469 5.148 -3.236 1 97.19 187 VAL A N 1
ATOM 1423 C CA . VAL A 1 187 ? -21.297 5.914 -2.006 1 97.19 187 VAL A CA 1
ATOM 1424 C C . VAL A 1 187 ? -20.344 7.078 -2.256 1 97.19 187 VAL A C 1
ATOM 1426 O O . VAL A 1 187 ? -19.625 7.105 -3.266 1 97.19 187 VAL A O 1
ATOM 1429 N N . ASN A 1 188 ? -20.359 8.109 -1.417 1 97.56 188 ASN A N 1
ATOM 1430 C CA . ASN A 1 188 ? -19.359 9.172 -1.479 1 97.56 188 ASN A CA 1
ATOM 1431 C C . ASN A 1 188 ? -18.125 8.828 -0.647 1 97.56 188 ASN A C 1
ATOM 1433 O O . ASN A 1 188 ? -18.062 7.77 -0.026 1 97.56 188 ASN A O 1
ATOM 1437 N N . GLU A 1 189 ? -17.172 9.648 -0.644 1 98.06 189 GLU A N 1
ATOM 1438 C CA . GLU A 1 189 ? -15.883 9.391 -0.002 1 98.06 189 GLU A CA 1
ATOM 1439 C C . GLU A 1 189 ? -16.047 9.219 1.506 1 98.06 189 GLU A C 1
ATOM 1441 O O . GLU A 1 189 ? -15.438 8.328 2.104 1 98.06 189 GLU A O 1
ATOM 1446 N N . ASP A 1 190 ? -16.859 10.07 2.139 1 98.19 190 ASP A N 1
ATOM 1447 C CA . ASP A 1 190 ? -17.078 9.992 3.58 1 98.19 190 ASP A CA 1
ATOM 1448 C C . ASP A 1 190 ? -17.797 8.695 3.957 1 98.19 190 ASP A C 1
ATOM 1450 O O . ASP A 1 190 ? -17.453 8.07 4.961 1 98.19 190 ASP A O 1
ATOM 1454 N N . GLU A 1 191 ? -18.734 8.32 3.154 1 97.5 191 GLU A N 1
ATOM 1455 C CA . GLU A 1 191 ? -19.438 7.07 3.387 1 97.5 191 GLU A CA 1
ATOM 1456 C C . GLU A 1 191 ? -18.5 5.875 3.27 1 97.5 191 GLU A C 1
ATOM 1458 O O . GLU A 1 191 ? -18.641 4.887 3.992 1 97.5 191 GLU A O 1
ATOM 1463 N N . TYR A 1 192 ? -17.609 5.949 2.34 1 97.69 192 TYR A N 1
ATOM 1464 C CA . TYR A 1 192 ? -16.578 4.914 2.191 1 97.69 192 TYR A CA 1
ATOM 1465 C C . TYR A 1 192 ? -15.766 4.77 3.469 1 97.69 192 TYR A C 1
ATOM 1467 O O . TYR A 1 192 ? -15.609 3.662 3.988 1 97.69 192 TYR A O 1
ATOM 1475 N N . LEU A 1 193 ? -15.258 5.852 3.99 1 97.94 193 LEU A N 1
ATOM 1476 C CA . LEU A 1 193 ? -14.484 5.836 5.227 1 97.94 193 LEU A CA 1
ATOM 1477 C C . LEU A 1 193 ? -15.312 5.297 6.383 1 97.94 193 LEU A C 1
ATOM 1479 O O . LEU A 1 193 ? -14.828 4.477 7.168 1 97.94 193 LEU A O 1
ATOM 1483 N N . GLU A 1 194 ? -16.594 5.73 6.516 1 97.06 194 GLU A N 1
ATOM 1484 C CA . GLU A 1 194 ? -17.453 5.254 7.586 1 97.06 194 GLU A CA 1
ATOM 1485 C C . GLU A 1 194 ? -17.719 3.754 7.465 1 97.06 194 GLU A C 1
ATOM 1487 O O . GLU A 1 194 ? -17.828 3.055 8.469 1 97.06 194 GLU A O 1
ATOM 1492 N N . HIS A 1 195 ? -17.781 3.342 6.238 1 95.62 195 HIS A N 1
ATOM 1493 C CA . HIS A 1 195 ? -17.969 1.912 6.016 1 95.62 195 HIS A CA 1
ATOM 1494 C C . HIS A 1 195 ? -16.781 1.115 6.535 1 95.62 195 HIS A C 1
ATOM 1496 O O . HIS A 1 195 ? -16.953 0.072 7.168 1 95.62 195 HIS A O 1
ATOM 1502 N N . VAL A 1 196 ? -15.633 1.546 6.238 1 95.19 196 VAL A N 1
ATOM 1503 C CA . VAL A 1 196 ? -14.414 0.855 6.645 1 95.19 196 VAL A CA 1
ATOM 1504 C C . VAL A 1 196 ? -14.297 0.855 8.164 1 95.19 196 VAL A C 1
ATOM 1506 O O . VAL A 1 196 ? -13.82 -0.114 8.758 1 95.19 196 VAL A O 1
ATOM 1509 N N . LEU A 1 197 ? -14.789 1.92 8.844 1 95.38 197 LEU A N 1
ATOM 1510 C CA . LEU A 1 197 ? -14.664 2.082 10.289 1 95.38 197 LEU A CA 1
ATOM 1511 C C . LEU A 1 197 ? -15.852 1.461 11.016 1 95.38 197 LEU A C 1
ATOM 1513 O O . LEU A 1 197 ? -15.898 1.453 12.242 1 95.38 197 LEU A O 1
ATOM 1517 N N . ARG A 1 198 ? -16.719 0.942 10.273 1 93.81 198 ARG A N 1
ATOM 1518 C CA . ARG A 1 198 ? -17.938 0.398 10.875 1 93.81 198 ARG A CA 1
ATOM 1519 C C . ARG A 1 198 ? -17.625 -0.817 11.742 1 93.81 198 ARG A C 1
ATOM 1521 O O . ARG A 1 198 ? -16.781 -1.646 11.375 1 93.81 198 ARG A O 1
ATOM 1528 N N . LEU A 1 199 ? -18.297 -0.899 12.844 1 91.12 199 LEU A N 1
ATOM 1529 C CA . LEU A 1 199 ? -18.156 -2.057 13.719 1 91.12 199 LEU A CA 1
ATOM 1530 C C . LEU A 1 199 ? -18.891 -3.264 13.148 1 91.12 199 LEU A C 1
ATOM 1532 O O . LEU A 1 199 ? -19.984 -3.125 12.578 1 91.12 199 LEU A O 1
ATOM 1536 N N . ARG A 1 200 ? -18.219 -4.406 13.242 1 86.12 200 ARG A N 1
ATOM 1537 C CA . ARG A 1 200 ? -18.797 -5.637 12.719 1 86.12 200 ARG A CA 1
ATOM 1538 C C . ARG A 1 200 ? -18.828 -6.73 13.781 1 86.12 200 ARG A C 1
ATOM 1540 O O . ARG A 1 200 ? -17.938 -6.809 14.625 1 86.12 200 ARG A O 1
ATOM 1547 N N . PRO A 1 201 ? -19.812 -7.512 13.727 1 78.38 201 PRO A N 1
ATOM 1548 C CA . PRO A 1 201 ? -19.906 -8.555 14.75 1 78.38 201 PRO A CA 1
ATOM 1549 C C . PRO A 1 201 ? -18.781 -9.578 14.672 1 78.38 201 PRO A C 1
ATOM 1551 O O . PRO A 1 201 ? -18.375 -9.984 13.578 1 78.38 201 PRO A O 1
ATOM 1554 N N . GLY A 1 202 ? -18.234 -9.898 15.836 1 68.44 202 GLY A N 1
ATOM 1555 C CA . GLY A 1 202 ? -17.359 -11.047 16 1 68.44 202 GLY A CA 1
ATOM 1556 C C . GLY A 1 202 ? -15.953 -10.812 15.484 1 68.44 202 GLY A C 1
ATOM 1557 O O . GLY A 1 202 ? -15.25 -11.758 15.117 1 68.44 202 GLY A O 1
ATOM 1558 N N . THR A 1 203 ? -15.648 -9.57 15.352 1 74.19 203 THR A N 1
ATOM 1559 C CA . THR A 1 203 ? -14.297 -9.406 14.828 1 74.19 203 THR A CA 1
ATOM 1560 C C . THR A 1 203 ? -13.391 -8.734 15.852 1 74.19 203 THR A C 1
ATOM 1562 O O . THR A 1 203 ? -13.836 -7.848 16.594 1 74.19 203 THR A O 1
ATOM 1565 N N . ALA A 1 204 ? -12.156 -9.219 15.969 1 73.75 204 ALA A N 1
ATOM 1566 C CA . ALA A 1 204 ? -11.125 -8.664 16.844 1 73.75 204 ALA A CA 1
ATOM 1567 C C . ALA A 1 204 ? -10.742 -7.254 16.406 1 73.75 204 ALA A C 1
ATOM 1569 O O . ALA A 1 204 ? -10.234 -6.465 17.219 1 73.75 204 ALA A O 1
ATOM 1570 N N . GLN A 1 205 ? -11.156 -6.867 15.258 1 83.38 205 GLN A N 1
ATOM 1571 C CA . GLN A 1 205 ? -10.75 -5.582 14.703 1 83.38 205 GLN A CA 1
ATOM 1572 C C . GLN A 1 205 ? -11.656 -4.457 15.195 1 83.38 205 GLN A C 1
ATOM 1574 O O . GLN A 1 205 ? -11.352 -3.277 15 1 83.38 205 GLN A O 1
ATOM 1579 N N . ASN A 1 206 ? -12.703 -4.75 15.891 1 88.88 206 ASN A N 1
ATOM 1580 C CA . ASN A 1 206 ? -13.656 -3.746 16.359 1 88.88 206 ASN A CA 1
ATOM 1581 C C . ASN A 1 206 ? -13.039 -2.826 17.406 1 88.88 206 ASN A C 1
ATOM 1583 O O . ASN A 1 206 ? -13.383 -1.646 17.484 1 88.88 206 ASN A O 1
ATOM 1587 N N . GLU A 1 207 ? -12.211 -3.449 18.156 1 87.75 207 GLU A N 1
ATOM 1588 C CA . GLU A 1 207 ? -11.555 -2.605 19.156 1 87.75 207 GLU A CA 1
ATOM 1589 C C . GLU A 1 207 ? -10.734 -1.5 18.5 1 87.75 207 GLU A C 1
ATOM 1591 O O . GLU A 1 207 ? -10.781 -0.346 18.922 1 87.75 207 GLU A O 1
ATOM 1596 N N . LEU A 1 208 ? -10.086 -1.882 17.484 1 90 208 LEU A N 1
ATOM 1597 C CA . LEU A 1 208 ? -9.305 -0.916 16.719 1 90 208 LEU A CA 1
ATOM 1598 C C . LEU A 1 208 ? -10.203 0.147 16.094 1 90 208 LEU A C 1
ATOM 1600 O O . LEU A 1 208 ? -9.914 1.343 16.203 1 90 208 LEU A O 1
ATOM 1604 N N . ARG A 1 209 ? -11.266 -0.225 15.531 1 93.5 209 ARG A N 1
ATOM 1605 C CA . ARG A 1 209 ? -12.195 0.689 14.867 1 93.5 209 ARG A CA 1
ATOM 1606 C C . ARG A 1 209 ? -12.844 1.635 15.875 1 93.5 209 ARG A C 1
ATOM 1608 O O . ARG A 1 209 ? -12.992 2.828 15.602 1 93.5 209 ARG A O 1
ATOM 1615 N N . ARG A 1 210 ? -13.203 1.098 17 1 92.38 210 ARG A N 1
ATOM 1616 C CA . ARG A 1 210 ? -13.781 1.925 18.062 1 92.38 210 ARG A CA 1
ATOM 1617 C C . ARG A 1 210 ? -12.789 2.988 18.516 1 92.38 210 ARG A C 1
ATOM 1619 O O . ARG A 1 210 ? -13.148 4.152 18.688 1 92.38 210 ARG A O 1
ATOM 1626 N N . CYS A 1 211 ? -11.609 2.521 18.656 1 90.19 211 CYS A N 1
ATOM 1627 C CA . CYS A 1 211 ? -10.555 3.439 19.094 1 90.19 211 CYS A CA 1
ATOM 1628 C C . CYS A 1 211 ? -10.367 4.566 18.078 1 90.19 211 CYS A C 1
ATOM 1630 O O . CYS A 1 211 ? -10.289 5.734 18.469 1 90.19 211 CYS A O 1
ATOM 1632 N N . LEU A 1 212 ? -10.352 4.254 16.859 1 93.5 212 LEU A N 1
ATOM 1633 C CA . LEU A 1 212 ? -10.141 5.25 15.805 1 93.5 212 LEU A CA 1
ATOM 1634 C C . LEU A 1 212 ? -11.328 6.203 15.719 1 93.5 212 LEU A C 1
ATOM 1636 O O . LEU A 1 212 ? -11.148 7.41 15.547 1 93.5 212 LEU A O 1
ATOM 1640 N N . ARG A 1 213 ? -12.5 5.684 15.867 1 93.81 213 ARG A N 1
ATOM 1641 C CA . ARG A 1 213 ? -13.703 6.508 15.844 1 93.81 213 ARG A CA 1
ATOM 1642 C C . ARG A 1 213 ? -13.719 7.492 17.016 1 93.81 213 ARG A C 1
ATOM 1644 O O . ARG A 1 213 ? -14.102 8.648 16.844 1 93.81 213 ARG A O 1
ATOM 1651 N N . ASP A 1 214 ? -13.305 6.996 18.125 1 90.44 214 ASP A N 1
ATOM 1652 C CA . ASP A 1 214 ? -13.289 7.82 19.328 1 90.44 214 ASP A CA 1
ATOM 1653 C C . ASP A 1 214 ? -12.188 8.875 19.266 1 90.44 214 ASP A C 1
ATOM 1655 O O . ASP A 1 214 ? -12.367 10 19.719 1 90.44 214 ASP A O 1
ATOM 1659 N N . PHE A 1 215 ? -11.125 8.492 18.734 1 90.62 215 PHE A N 1
ATOM 1660 C CA . PHE A 1 215 ? -9.977 9.383 18.688 1 90.62 215 PHE A CA 1
ATOM 1661 C C . PHE A 1 215 ? -10.188 10.484 17.641 1 90.62 215 PHE A C 1
ATOM 1663 O O . PHE A 1 215 ? -9.734 11.609 17.828 1 90.62 215 PHE A O 1
ATOM 1670 N N . PHE A 1 216 ? -10.812 10.078 16.547 1 93.81 216 PHE A N 1
ATOM 1671 C CA . PHE A 1 216 ? -11.055 11.023 15.461 1 93.81 216 PHE A CA 1
ATOM 1672 C C . PHE A 1 216 ? -12.547 11.211 15.227 1 93.81 216 PHE A C 1
ATOM 1674 O O . PHE A 1 216 ? -13.07 10.797 14.188 1 93.81 216 PHE A O 1
ATOM 1681 N N . PRO A 1 217 ? -13.172 11.984 16.047 1 92.31 217 PRO A N 1
ATOM 1682 C CA . PRO A 1 217 ? -14.609 12.164 15.859 1 92.31 217 PRO A CA 1
ATOM 1683 C C . PRO A 1 217 ? -14.945 13 14.625 1 92.31 217 PRO A C 1
ATOM 1685 O O . PRO A 1 217 ? -15.977 12.773 13.977 1 92.31 217 PRO A O 1
ATOM 1688 N N . ASN A 1 218 ? -14.133 14 14.383 1 92.94 218 ASN A N 1
ATOM 1689 C CA . ASN A 1 218 ? -14.273 14.789 13.164 1 92.94 218 ASN A CA 1
ATOM 1690 C C . ASN A 1 218 ? -13.352 14.297 12.062 1 92.94 218 ASN A C 1
ATOM 1692 O O . ASN A 1 218 ? -12.148 14.57 12.078 1 92.94 218 ASN A O 1
ATOM 1696 N N . ARG A 1 219 ? -13.938 13.594 11.141 1 95.88 219 ARG A N 1
ATOM 1697 C CA . ARG A 1 219 ? -13.109 12.992 10.094 1 95.88 219 ARG A CA 1
ATOM 1698 C C . ARG A 1 219 ? -13.703 13.242 8.711 1 95.88 219 ARG A C 1
ATOM 1700 O O . ARG A 1 219 ? -14.922 13.336 8.562 1 95.88 219 ARG A O 1
ATOM 1707 N N . LYS A 1 220 ? -12.883 13.406 7.75 1 98.19 220 LYS A N 1
ATOM 1708 C CA . LYS A 1 220 ? -13.172 13.656 6.34 1 98.19 220 LYS A CA 1
ATOM 1709 C C . LYS A 1 220 ? -12.336 12.758 5.438 1 98.19 220 LYS A C 1
ATOM 1711 O O . LYS A 1 220 ? -11.203 12.398 5.785 1 98.19 220 LYS A O 1
ATOM 1716 N N . CYS A 1 221 ? -12.93 12.344 4.309 1 98.75 221 CYS A N 1
ATOM 1717 C CA . CYS A 1 221 ? -12.203 11.5 3.369 1 98.75 221 CYS A CA 1
ATOM 1718 C C . CYS A 1 221 ? -12.195 12.109 1.974 1 98.75 221 CYS A C 1
ATOM 1720 O O . CYS A 1 221 ? -13.211 12.641 1.518 1 98.75 221 CYS A O 1
ATOM 1722 N N . PHE A 1 222 ? -11.086 12.125 1.323 1 98.75 222 PHE A N 1
ATOM 1723 C CA . PHE A 1 222 ? -10.938 12.508 -0.076 1 98.75 222 PHE A CA 1
ATOM 1724 C C . PHE A 1 222 ? -10.25 11.398 -0.867 1 98.75 222 PHE A C 1
ATOM 1726 O O . PHE A 1 222 ? -9.305 10.781 -0.38 1 98.75 222 PHE A O 1
ATOM 1733 N N . VAL A 1 223 ? -10.75 11.102 -1.999 1 98.38 223 VAL A N 1
ATOM 1734 C CA . VAL A 1 223 ? -10.062 10.211 -2.928 1 98.38 223 VAL A CA 1
ATOM 1735 C C . VAL A 1 223 ? -9.523 11.008 -4.113 1 98.38 223 VAL A C 1
ATOM 1737 O O . VAL A 1 223 ? -10.234 11.844 -4.68 1 98.38 223 VAL A O 1
ATOM 1740 N N . LEU A 1 224 ? -8.242 10.828 -4.445 1 98.44 224 LEU A N 1
ATOM 1741 C CA . LEU A 1 224 ? -7.598 11.562 -5.527 1 98.44 224 LEU A CA 1
ATOM 1742 C C . LEU A 1 224 ? -6.996 10.609 -6.551 1 98.44 224 LEU A C 1
ATOM 1744 O O . LEU A 1 224 ? -6.207 9.727 -6.199 1 98.44 224 LEU A O 1
ATOM 1748 N N . PRO A 1 225 ? -7.391 10.734 -7.816 1 97.38 225 PRO A N 1
ATOM 1749 C CA . PRO A 1 225 ? -6.684 9.969 -8.844 1 97.38 225 PRO A CA 1
ATOM 1750 C C . PRO A 1 225 ? -5.234 10.406 -9.016 1 97.38 225 PRO A C 1
ATOM 1752 O O . PRO A 1 225 ? -4.816 11.414 -8.438 1 97.38 225 PRO A O 1
ATOM 1755 N N . PRO A 1 226 ? -4.418 9.609 -9.766 1 96.44 226 PRO A N 1
ATOM 1756 C CA . PRO A 1 226 ? -3.053 10.07 -10.031 1 96.44 226 PRO A CA 1
ATOM 1757 C C . PRO A 1 226 ? -3.012 11.453 -10.672 1 96.44 226 PRO A C 1
ATOM 1759 O O . PRO A 1 226 ? -3.85 11.773 -11.516 1 96.44 226 PRO A O 1
ATOM 1762 N N . PRO A 1 227 ? -2.096 12.242 -10.227 1 96 227 PRO A N 1
ATOM 1763 C CA . PRO A 1 227 ? -2.072 13.633 -10.68 1 96 227 PRO A CA 1
ATOM 1764 C C . PRO A 1 227 ? -1.734 13.773 -12.156 1 96 227 PRO A C 1
ATOM 1766 O O . PRO A 1 227 ? -2.174 14.727 -12.812 1 96 227 PRO A O 1
ATOM 1769 N N . ALA A 1 228 ? -0.91 12.867 -12.672 1 96 228 ALA A N 1
ATOM 1770 C CA . ALA A 1 228 ? -0.43 13.008 -14.047 1 96 228 ALA A CA 1
ATOM 1771 C C . ALA A 1 228 ? -0.239 11.641 -14.703 1 96 228 ALA A C 1
ATOM 1773 O O . ALA A 1 228 ? -0.465 10.609 -14.07 1 96 228 ALA A O 1
ATOM 1774 N N . GLU A 1 229 ? 0.09 11.688 -15.961 1 93.62 229 GLU A N 1
ATOM 1775 C CA . GLU A 1 229 ? 0.446 10.461 -16.672 1 93.62 229 GLU A CA 1
ATOM 1776 C C . GLU A 1 229 ? 1.676 9.805 -16.047 1 93.62 229 GLU A C 1
ATOM 1778 O O . GLU A 1 229 ? 2.545 10.492 -15.508 1 93.62 229 GLU A O 1
ATOM 1783 N N . PRO A 1 230 ? 1.717 8.5 -16.156 1 93.19 230 PRO A N 1
ATOM 1784 C CA . PRO A 1 230 ? 2.826 7.773 -15.523 1 93.19 230 PRO A CA 1
ATOM 1785 C C . PRO A 1 230 ? 4.191 8.32 -15.93 1 93.19 230 PRO A C 1
ATOM 1787 O O . PRO A 1 230 ? 5.086 8.453 -15.086 1 93.19 230 PRO A O 1
ATOM 1790 N N . GLU A 1 231 ? 4.391 8.719 -17.125 1 91.06 231 GLU A N 1
ATOM 1791 C CA . GLU A 1 231 ? 5.676 9.195 -17.625 1 91.06 231 GLU A CA 1
ATOM 1792 C C . GLU A 1 231 ? 6.027 10.562 -17.031 1 91.06 231 GLU A C 1
ATOM 1794 O O . GLU A 1 231 ? 7.203 10.914 -16.938 1 91.06 231 GLU A O 1
ATOM 1799 N N . ALA A 1 232 ? 5.039 11.297 -16.641 1 93.19 232 ALA A N 1
ATOM 1800 C CA . ALA A 1 232 ? 5.242 12.648 -16.125 1 93.19 232 ALA A CA 1
ATOM 1801 C C . ALA A 1 232 ? 5.418 12.633 -14.617 1 93.19 232 ALA A C 1
ATOM 1803 O O . ALA A 1 232 ? 5.836 13.633 -14.023 1 93.19 232 ALA A O 1
ATOM 1804 N N . MET A 1 233 ? 5.18 11.531 -14.016 1 92.44 233 MET A N 1
ATOM 1805 C CA . MET A 1 233 ? 5.16 11.438 -12.562 1 92.44 233 MET A CA 1
ATOM 1806 C C . MET A 1 233 ? 6.547 11.695 -11.984 1 92.44 233 MET A C 1
ATOM 1808 O O . MET A 1 233 ? 6.672 12.219 -10.875 1 92.44 233 MET A O 1
ATOM 1812 N N . THR A 1 234 ? 7.602 11.383 -12.711 1 90.25 234 THR A N 1
ATOM 1813 C CA . THR A 1 234 ? 8.961 11.562 -12.219 1 90.25 234 THR A CA 1
ATOM 1814 C C . THR A 1 234 ? 9.375 13.031 -12.297 1 90.25 234 THR A C 1
ATOM 1816 O O . THR A 1 234 ? 10.414 13.414 -11.75 1 90.25 234 THR A O 1
ATOM 1819 N N . ARG A 1 235 ? 8.547 13.867 -12.867 1 90.44 235 ARG A N 1
ATOM 1820 C CA . ARG A 1 235 ? 8.836 15.297 -13.008 1 90.44 235 ARG A CA 1
ATOM 1821 C C . ARG A 1 235 ? 7.68 16.141 -12.5 1 90.44 235 ARG A C 1
ATOM 1823 O O . ARG A 1 235 ? 7.379 17.203 -13.062 1 90.44 235 ARG A O 1
ATOM 1830 N N . LEU A 1 236 ? 7.082 15.734 -11.516 1 88.69 236 LEU A N 1
ATOM 1831 C CA . LEU A 1 236 ? 5.875 16.375 -11.016 1 88.69 236 LEU A CA 1
ATOM 1832 C C . LEU A 1 236 ? 6.145 17.828 -10.656 1 88.69 236 LEU A C 1
ATOM 1834 O O . LEU A 1 236 ? 5.285 18.688 -10.852 1 88.69 236 LEU A O 1
ATOM 1838 N N . GLU A 1 237 ? 7.309 18.125 -10.148 1 85.62 237 GLU A N 1
ATOM 1839 C CA . GLU A 1 237 ? 7.645 19.469 -9.703 1 85.62 237 GLU A CA 1
ATOM 1840 C C . GLU A 1 237 ? 7.711 20.438 -10.883 1 85.62 237 GLU A C 1
ATOM 1842 O O . GLU A 1 237 ? 7.582 21.656 -10.711 1 85.62 237 GLU A O 1
ATOM 1847 N N . GLU A 1 238 ? 7.887 19.906 -12.008 1 89.19 238 GLU A N 1
ATOM 1848 C CA . GLU A 1 238 ? 8.062 20.719 -13.203 1 89.19 238 GLU A CA 1
ATOM 1849 C C . GLU A 1 238 ? 6.742 20.906 -13.945 1 89.19 238 GLU A C 1
ATOM 1851 O O . GLU A 1 238 ? 6.648 21.719 -14.859 1 89.19 238 GLU A O 1
ATOM 1856 N N . LEU A 1 239 ? 5.781 20.172 -13.523 1 91.12 239 LEU A N 1
ATOM 1857 C CA . LEU A 1 239 ? 4.52 20.188 -14.258 1 91.12 239 LEU A CA 1
ATOM 1858 C C . LEU A 1 239 ? 3.717 21.438 -13.93 1 91.12 239 LEU A C 1
ATOM 1860 O O . LEU A 1 239 ? 3.656 21.859 -12.766 1 91.12 239 LEU A O 1
ATOM 1864 N N . GLU A 1 240 ? 3.191 21.984 -14.945 1 90.56 240 GLU A N 1
ATOM 1865 C CA . GLU A 1 240 ? 2.219 23.062 -14.766 1 90.56 240 GLU A CA 1
ATOM 1866 C C . GLU A 1 240 ? 0.828 22.516 -14.477 1 90.56 240 GLU A C 1
ATOM 1868 O O . GLU A 1 240 ? 0.566 21.328 -14.703 1 90.56 240 GLU A O 1
ATOM 1873 N N . GLU A 1 241 ? -0.025 23.359 -14.008 1 90.44 241 GLU A N 1
ATOM 1874 C CA . GLU A 1 241 ? -1.371 22.953 -13.625 1 90.44 241 GLU A CA 1
ATOM 1875 C C . GLU A 1 241 ? -2.111 22.328 -14.812 1 90.44 241 GLU A C 1
ATOM 1877 O O . GLU A 1 241 ? -2.887 21.391 -14.648 1 90.44 241 GLU A O 1
ATOM 1882 N N . GLY A 1 242 ? -1.85 22.891 -15.953 1 91.56 242 GLY A N 1
ATOM 1883 C CA . GLY A 1 242 ? -2.512 22.391 -17.156 1 91.56 242 GLY A CA 1
ATOM 1884 C C . GLY A 1 242 ? -2.072 21 -17.547 1 91.56 242 GLY A C 1
ATOM 1885 O O . GLY A 1 242 ? -2.746 20.328 -18.328 1 91.56 242 GLY A O 1
ATOM 1886 N N . GLN A 1 243 ? -1.002 20.547 -17.016 1 93.38 243 GLN A N 1
ATOM 1887 C CA . GLN A 1 243 ? -0.463 19.219 -17.328 1 93.38 243 GLN A CA 1
ATOM 1888 C C . GLN A 1 243 ? -0.925 18.188 -16.297 1 93.38 243 GLN A C 1
ATOM 1890 O O . GLN A 1 243 ? -0.671 17 -16.469 1 93.38 243 GLN A O 1
ATOM 1895 N N . LEU A 1 244 ? -1.574 18.625 -15.266 1 95.56 244 LEU A N 1
ATOM 1896 C CA . LEU A 1 244 ? -2.143 17.719 -14.258 1 95.56 244 LEU A CA 1
ATOM 1897 C C . LEU A 1 244 ? -3.564 17.328 -14.633 1 95.56 244 LEU A C 1
ATOM 1899 O O . LEU A 1 244 ? -4.262 18.062 -15.328 1 95.56 244 LEU A O 1
ATOM 1903 N N . ARG A 1 245 ? -3.979 16.156 -14.289 1 96.19 245 ARG A N 1
ATOM 1904 C CA . ARG A 1 245 ? -5.328 15.688 -14.578 1 96.19 245 ARG A CA 1
ATOM 1905 C C . ARG A 1 245 ? -6.375 16.594 -13.938 1 96.19 245 ARG A C 1
ATOM 1907 O O . ARG A 1 245 ? -6.273 16.922 -12.758 1 96.19 245 ARG A O 1
ATOM 1914 N N . PRO A 1 246 ? -7.395 16.906 -14.633 1 96.44 246 PRO A N 1
ATOM 1915 C CA . PRO A 1 246 ? -8.43 17.812 -14.102 1 96.44 246 PRO A CA 1
ATOM 1916 C C . PRO A 1 246 ? -9.125 17.234 -12.867 1 96.44 246 PRO A C 1
ATOM 1918 O O . PRO A 1 246 ? -9.398 17.984 -11.922 1 96.44 246 PRO A O 1
ATOM 1921 N N . ARG A 1 247 ? -9.422 15.992 -12.938 1 96.31 247 ARG A N 1
ATOM 1922 C CA . ARG A 1 247 ? -10.102 15.383 -11.805 1 96.31 247 ARG A CA 1
ATOM 1923 C C . ARG A 1 247 ? -9.234 15.438 -10.547 1 96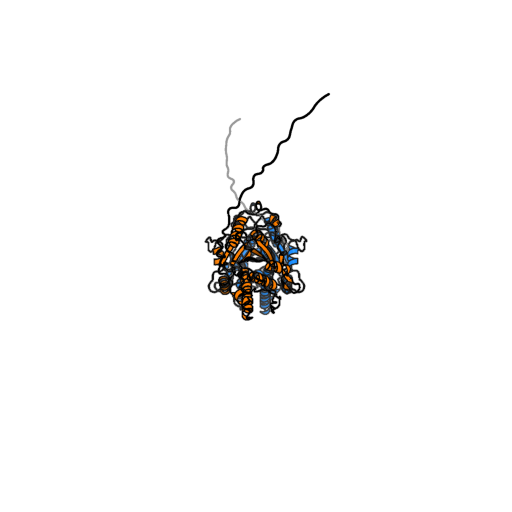.31 247 ARG A C 1
ATOM 1925 O O . ARG A 1 247 ? -9.75 15.602 -9.438 1 96.31 247 ARG A O 1
ATOM 1932 N N . PHE A 1 248 ? -7.938 15.25 -10.727 1 97.5 248 PHE A N 1
ATOM 1933 C CA . PHE A 1 248 ? -7.031 15.383 -9.594 1 97.5 248 PHE A CA 1
ATOM 1934 C C . PHE A 1 248 ? -7.074 16.797 -9.023 1 97.5 248 PHE A C 1
ATOM 1936 O O . PHE A 1 248 ? -7.16 16.984 -7.809 1 97.5 248 PHE A O 1
ATOM 1943 N N . LEU A 1 249 ? -6.984 17.75 -9.898 1 97.38 249 LEU A N 1
ATOM 1944 C CA . LEU A 1 249 ? -6.996 19.156 -9.484 1 97.38 249 LEU A CA 1
ATOM 1945 C C . LEU A 1 249 ? -8.281 19.484 -8.734 1 97.38 249 LEU A C 1
ATOM 1947 O O . LEU A 1 249 ? -8.25 20.188 -7.711 1 97.38 249 LEU A O 1
ATOM 1951 N N . GLN A 1 250 ? -9.352 18.984 -9.195 1 97.81 250 GLN A N 1
ATOM 1952 C CA . GLN A 1 250 ? -10.641 19.234 -8.562 1 97.81 250 GLN A CA 1
ATOM 1953 C C . GLN A 1 250 ? -10.664 18.688 -7.137 1 97.81 250 GLN A C 1
ATOM 1955 O O . GLN A 1 250 ? -11.062 19.391 -6.207 1 97.81 250 GLN A O 1
ATOM 1960 N N . GLN A 1 251 ? -10.25 17.469 -6.957 1 97.62 251 GLN A N 1
ATOM 1961 C CA . GLN A 1 251 ? -10.25 16.828 -5.645 1 97.62 251 GLN A CA 1
ATOM 1962 C C . GLN A 1 251 ? -9.219 17.484 -4.719 1 97.62 251 GLN A C 1
ATOM 1964 O O . GLN A 1 251 ? -9.469 17.641 -3.523 1 97.62 251 GLN A O 1
ATOM 1969 N N . ALA A 1 252 ? -8.086 17.812 -5.277 1 97.88 252 ALA A N 1
ATOM 1970 C CA . ALA A 1 252 ? -7.047 18.484 -4.492 1 97.88 252 ALA A CA 1
ATOM 1971 C C . ALA A 1 252 ? -7.527 19.844 -4.004 1 97.88 252 ALA A C 1
ATOM 1973 O O . ALA A 1 252 ? -7.254 20.234 -2.867 1 97.88 252 ALA A O 1
ATOM 1974 N N . ASP A 1 253 ? -8.203 20.547 -4.871 1 97.69 253 ASP A N 1
ATOM 1975 C CA . ASP A 1 253 ? -8.758 21.844 -4.496 1 97.69 253 ASP A CA 1
ATOM 1976 C C . ASP A 1 253 ? -9.789 21.688 -3.383 1 97.69 253 ASP A C 1
ATOM 1978 O O . ASP A 1 253 ? -9.828 22.5 -2.451 1 97.69 253 ASP A O 1
ATOM 1982 N N . ALA A 1 254 ? -10.625 20.734 -3.521 1 98.44 254 ALA A N 1
ATOM 1983 C CA . ALA A 1 254 ? -11.617 20.469 -2.48 1 98.44 254 ALA A CA 1
ATOM 1984 C C . ALA A 1 254 ? -10.938 20.141 -1.152 1 98.44 254 ALA A C 1
ATOM 1986 O O . ALA A 1 254 ? -11.383 20.594 -0.094 1 98.44 254 ALA A O 1
ATOM 1987 N N . PHE A 1 255 ? -9.984 19.359 -1.233 1 98.56 255 PHE A N 1
ATOM 1988 C CA . PHE A 1 255 ? -9.18 19.016 -0.068 1 98.56 255 PHE A CA 1
ATOM 1989 C C . PHE A 1 255 ? -8.602 20.266 0.584 1 98.56 255 PHE A C 1
ATOM 1991 O O . PHE A 1 255 ? -8.742 20.469 1.793 1 98.56 255 PHE A O 1
ATOM 1998 N N . CYS A 1 256 ? -7.934 21.094 -0.164 1 98.38 256 CYS A N 1
ATOM 1999 C CA . CYS A 1 256 ? -7.32 22.312 0.347 1 98.38 256 CYS A CA 1
ATOM 2000 C C . CYS A 1 256 ? -8.367 23.234 0.971 1 98.38 256 CYS A C 1
ATOM 2002 O O . CYS A 1 256 ? -8.18 23.719 2.086 1 98.38 256 CYS A O 1
ATOM 2004 N N . ARG A 1 257 ? -9.414 23.422 0.316 1 98.06 257 ARG A N 1
ATOM 2005 C CA . ARG A 1 257 ? -10.477 24.297 0.815 1 98.06 257 ARG A CA 1
ATOM 2006 C C . ARG A 1 257 ? -11.016 23.781 2.15 1 98.06 257 ARG A C 1
ATOM 2008 O O . ARG A 1 257 ? -11.258 24.578 3.068 1 98.06 257 ARG A O 1
ATOM 2015 N N . HIS A 1 258 ? -11.195 22.516 2.229 1 98.31 258 HIS A N 1
ATOM 2016 C CA . HIS A 1 258 ? -11.688 21.938 3.473 1 98.31 258 HIS A CA 1
ATOM 2017 C C . HIS A 1 258 ? -10.742 22.234 4.629 1 98.31 258 HIS A C 1
ATOM 2019 O O . HIS A 1 258 ? -11.18 22.625 5.715 1 98.31 258 HIS A O 1
ATOM 2025 N N . ILE A 1 259 ? -9.508 22.031 4.379 1 97.94 259 ILE A N 1
ATOM 2026 C CA . ILE A 1 259 ? -8.508 22.25 5.422 1 97.94 259 ILE A CA 1
ATOM 2027 C C . ILE A 1 259 ? -8.492 23.734 5.82 1 97.94 259 ILE A C 1
ATOM 2029 O O . ILE A 1 259 ? -8.555 24.047 7.008 1 97.94 259 ILE A O 1
ATOM 2033 N N . TRP A 1 260 ? -8.484 24.609 4.852 1 97.94 260 TRP A N 1
ATOM 2034 C CA . TRP A 1 260 ? -8.438 26.047 5.133 1 97.94 260 TRP A CA 1
ATOM 2035 C C . TRP A 1 260 ? -9.672 26.484 5.902 1 97.94 260 TRP A C 1
ATOM 2037 O O . TRP A 1 260 ? -9.586 27.344 6.793 1 97.94 260 TRP A O 1
ATOM 2047 N N . ASP A 1 261 ? -10.703 25.891 5.648 1 96.56 261 ASP A N 1
ATOM 2048 C CA . ASP A 1 261 ? -11.969 26.344 6.207 1 96.56 261 ASP A CA 1
ATOM 2049 C C . ASP A 1 261 ? -12.219 25.719 7.578 1 96.56 261 ASP A C 1
ATOM 2051 O O . ASP A 1 261 ? -12.883 26.328 8.43 1 96.56 261 ASP A O 1
ATOM 2055 N N . THR A 1 262 ? -11.688 24.531 7.812 1 95.5 262 THR A N 1
ATOM 2056 C CA . THR A 1 262 ? -12.219 23.812 8.961 1 95.5 262 THR A CA 1
ATOM 2057 C C . THR A 1 262 ? -11.125 23.531 9.984 1 95.5 262 THR A C 1
ATOM 2059 O O . THR A 1 262 ? -11.414 23.281 11.156 1 95.5 262 THR A O 1
ATOM 2062 N N . ALA A 1 263 ? -9.867 23.484 9.562 1 93.94 263 ALA A N 1
ATOM 2063 C CA . ALA A 1 263 ? -8.797 23.141 10.5 1 93.94 263 ALA A CA 1
ATOM 2064 C C . ALA A 1 263 ? -8.766 24.109 11.68 1 93.94 263 ALA A C 1
ATOM 2066 O O . ALA A 1 263 ? -8.68 25.312 11.492 1 93.94 263 ALA A O 1
ATOM 2067 N N . PRO A 1 264 ? -8.789 23.656 12.883 1 90.81 264 PRO A N 1
ATOM 2068 C CA . PRO A 1 264 ? -8.828 24.531 14.055 1 90.81 264 PRO A CA 1
ATOM 2069 C C . PRO A 1 264 ? -7.445 25.078 14.43 1 90.81 264 PRO A C 1
ATOM 2071 O O . PRO A 1 264 ? -6.43 24.5 14.039 1 90.81 264 PRO A O 1
ATOM 2074 N N . VAL A 1 265 ? -7.5 26.156 15.141 1 88.31 265 VAL A N 1
ATOM 2075 C CA . VAL A 1 265 ? -6.27 26.688 15.727 1 88.31 265 VAL A CA 1
ATOM 2076 C C . VAL A 1 265 ? -5.77 25.734 16.812 1 88.31 265 VAL A C 1
ATOM 2078 O O . VAL A 1 265 ? -6.562 25.172 17.578 1 88.31 265 VAL A O 1
ATOM 2081 N N . LYS A 1 266 ? -4.559 25.531 16.703 1 82.25 266 LYS A N 1
ATOM 2082 C CA . LYS A 1 266 ? -3.967 24.641 17.703 1 82.25 266 LYS A CA 1
ATOM 2083 C C . LYS A 1 266 ? -3.984 25.281 19.078 1 82.25 266 LYS A C 1
ATOM 2085 O O . LYS A 1 266 ? -3.447 26.375 19.281 1 82.25 266 LYS A O 1
ATOM 2090 N N . ALA A 1 267 ? -5.027 24.891 19.906 1 61.91 267 ALA A N 1
ATOM 2091 C CA . ALA A 1 267 ? -5.133 25.422 21.266 1 61.91 267 ALA A CA 1
ATOM 2092 C C . ALA A 1 267 ? -4.074 24.812 22.188 1 61.91 267 ALA A C 1
ATOM 2094 O O . ALA A 1 267 ? -3.943 23.594 22.266 1 61.91 267 ALA A O 1
ATOM 2095 N N . LEU A 1 268 ? -2.914 25.359 22.188 1 50.16 268 LEU A N 1
ATOM 2096 C CA . LEU A 1 268 ? -2.023 24.859 23.234 1 50.16 268 LEU A CA 1
ATOM 2097 C C . LEU A 1 268 ? -2.459 25.359 24.609 1 50.16 268 LEU A C 1
ATOM 2099 O O . LEU A 1 268 ? -2.863 26.516 24.766 1 50.16 268 LEU A O 1
ATOM 2103 N N . PRO A 1 269 ? -3.141 24.547 25.438 1 42.53 269 PRO A N 1
ATOM 2104 C CA . PRO A 1 269 ? -3.475 25.141 26.734 1 42.53 269 PRO A CA 1
ATOM 2105 C C . PRO A 1 269 ? -2.502 26.25 27.141 1 42.53 269 PRO A C 1
ATOM 2107 O O . PRO A 1 269 ? -1.391 26.328 26.609 1 42.53 269 PRO A O 1
ATOM 2110 N N . GLY A 1 270 ? -3.031 27.234 27.906 1 36.56 270 GLY A N 1
ATOM 2111 C CA . GLY A 1 270 ? -2.396 28.438 28.422 1 36.56 270 GLY A CA 1
ATOM 2112 C C . GLY A 1 270 ? -0.886 28.328 28.5 1 36.56 270 GLY A C 1
ATOM 2113 O O . GLY A 1 270 ? -0.176 29.328 28.375 1 36.56 270 GLY A O 1
ATOM 2114 N N . ARG A 1 271 ? -0.364 27.562 29.453 1 34.91 271 ARG A N 1
ATOM 2115 C CA . ARG A 1 271 ? 1.066 27.531 29.734 1 34.91 271 ARG A CA 1
ATOM 2116 C C . ARG A 1 271 ? 1.843 26.906 28.578 1 34.91 271 ARG A C 1
ATOM 2118 O O . ARG A 1 271 ? 1.326 26.031 27.875 1 34.91 271 ARG A O 1
ATOM 2125 N N . ALA A 1 272 ? 2.867 27.578 28.094 1 34.22 272 ALA A N 1
ATOM 2126 C CA . ALA A 1 272 ? 3.91 27.266 27.125 1 34.22 272 ALA A CA 1
ATOM 2127 C C . ALA A 1 272 ? 4.207 25.766 27.094 1 34.22 272 ALA A C 1
ATOM 2129 O O . ALA A 1 272 ? 4.961 25.266 27.922 1 34.22 272 ALA A O 1
ATOM 2130 N N . ALA A 1 273 ? 3.318 24.891 27.109 1 32.81 273 ALA A N 1
ATOM 2131 C CA . ALA A 1 273 ? 3.725 23.484 27.156 1 32.81 273 ALA A CA 1
ATOM 2132 C C . ALA A 1 273 ? 4.68 23.156 26 1 32.81 273 ALA A C 1
ATOM 2134 O O . ALA A 1 273 ? 4.332 23.328 24.828 1 32.81 273 ALA A O 1
ATOM 2135 N N . ALA A 1 274 ? 5.957 23.578 26.047 1 31.62 274 ALA A N 1
ATOM 2136 C CA . ALA A 1 274 ? 7.145 23.125 25.328 1 31.62 274 ALA A CA 1
ATOM 2137 C C . ALA A 1 274 ? 7.121 21.609 25.141 1 31.62 274 ALA A C 1
ATOM 2139 O O . ALA A 1 274 ? 7.109 20.844 26.109 1 31.62 274 ALA A O 1
ATOM 2140 N N . VAL A 1 275 ? 6.34 21.031 24.406 1 32.38 275 VAL A N 1
ATOM 2141 C CA . VAL A 1 275 ? 6.453 19.594 24.125 1 32.38 275 VAL A CA 1
ATOM 2142 C C . VAL A 1 275 ? 7.871 19.266 23.672 1 32.38 275 VAL A C 1
ATOM 2144 O O . VAL A 1 275 ? 8.289 19.688 22.578 1 32.38 275 VAL A O 1
ATOM 2147 N N . GLN A 1 276 ? 9.023 19.5 24.312 1 32.06 276 GLN A N 1
ATOM 2148 C CA . GLN A 1 276 ? 10.281 18.891 23.906 1 32.06 276 GLN A CA 1
ATOM 2149 C C . GLN A 1 276 ? 10.148 17.359 23.844 1 32.06 276 GLN A C 1
ATOM 2151 O O . GLN A 1 276 ? 9.898 16.719 24.859 1 32.06 276 GLN A O 1
ATOM 2156 N N . VAL A 1 277 ? 9.539 16.766 22.984 1 32.72 277 VAL A N 1
ATOM 2157 C CA . VAL A 1 277 ? 9.508 15.312 22.875 1 32.72 277 VAL A CA 1
ATOM 2158 C C . VAL A 1 277 ? 10.883 14.805 22.469 1 32.72 277 VAL A C 1
ATOM 2160 O O . VAL A 1 277 ? 11.375 15.125 21.375 1 32.72 277 VAL A O 1
ATOM 2163 N N . ALA A 1 278 ? 11.977 14.797 23.266 1 32.47 278 ALA A N 1
ATOM 2164 C CA . ALA A 1 278 ? 13.109 13.945 22.906 1 32.47 278 ALA A CA 1
ATOM 2165 C C . ALA A 1 278 ? 12.695 12.477 22.828 1 32.47 278 ALA A C 1
ATOM 2167 O O . ALA A 1 278 ? 12.25 11.906 23.828 1 32.47 278 ALA A O 1
ATOM 2168 N N . VAL A 1 279 ? 12.172 12.031 21.844 1 32.69 279 VAL A N 1
ATOM 2169 C CA . VAL A 1 279 ? 11.852 10.617 21.656 1 32.69 279 VAL A CA 1
ATOM 2170 C C . VAL A 1 279 ? 13.133 9.812 21.516 1 32.69 279 VAL A C 1
ATOM 2172 O O . VAL A 1 279 ? 13.922 10.047 20.594 1 32.69 279 VAL A O 1
ATOM 2175 N N . THR A 1 280 ? 13.797 9.43 22.609 1 33.88 280 THR A N 1
ATOM 2176 C CA . THR A 1 280 ? 14.867 8.445 22.484 1 33.88 280 THR A CA 1
ATOM 2177 C C . THR A 1 280 ? 14.305 7.102 22.016 1 33.88 280 THR A C 1
ATOM 2179 O O . THR A 1 280 ? 13.172 6.754 22.328 1 33.88 280 THR A O 1
ATOM 2182 N N . GLY A 1 281 ? 14.68 6.637 20.984 1 33.59 281 GLY A N 1
ATOM 2183 C CA . GLY A 1 281 ? 14.336 5.32 20.469 1 33.59 281 GLY A CA 1
ATOM 2184 C C . GLY A 1 281 ? 14.016 4.32 21.562 1 33.59 281 GLY A C 1
ATOM 2185 O O . GLY A 1 281 ? 13.484 3.242 21.297 1 33.59 281 GLY A O 1
ATOM 2186 N N . SER A 1 282 ? 14.859 4.219 22.734 1 30.27 282 SER A N 1
ATOM 2187 C CA . SER A 1 282 ? 14.562 3.307 23.844 1 30.27 282 SER A CA 1
ATOM 2188 C C . SER A 1 282 ? 13.391 3.807 24.672 1 30.27 282 SER A C 1
ATOM 2190 O O . SER A 1 282 ? 13.016 4.98 24.594 1 30.27 282 SER A O 1
ATOM 2192 N N . SER A 1 283 ? 12.75 3.059 25.656 1 33.03 283 SER A N 1
ATOM 2193 C CA . SER A 1 283 ? 11.633 3.209 26.578 1 33.03 283 SER A CA 1
ATOM 2194 C C . SER A 1 283 ? 11.672 4.566 27.281 1 33.03 283 SER A C 1
ATOM 2196 O O . SER A 1 283 ? 10.711 4.957 27.938 1 33.03 283 SER A O 1
ATOM 2198 N N . GLU A 1 284 ? 12.875 5.102 27.594 1 31.12 284 GLU A N 1
ATOM 2199 C CA . GLU A 1 284 ? 12.805 6.184 28.578 1 31.12 284 GLU A CA 1
ATOM 2200 C C . GLU A 1 284 ? 12.602 7.535 27.891 1 31.12 284 GLU A C 1
ATOM 2202 O O . GLU A 1 284 ? 13.422 7.961 27.078 1 31.12 284 GLU A O 1
ATOM 2207 N N . TRP A 1 285 ? 11.445 7.922 27.75 1 34.56 285 TRP A N 1
ATOM 2208 C CA . TRP A 1 285 ? 10.977 9.242 27.328 1 34.56 285 TRP A CA 1
ATOM 2209 C C . TRP A 1 285 ? 11.555 10.328 28.234 1 34.56 285 TRP A C 1
ATOM 2211 O O . TRP A 1 285 ? 11.367 10.297 29.453 1 34.56 285 TRP A O 1
ATOM 2221 N N . ARG A 1 286 ? 12.898 10.664 28.172 1 32.19 286 ARG A N 1
ATOM 2222 C CA . ARG A 1 286 ? 13.117 11.844 29 1 32.19 286 ARG A CA 1
ATOM 2223 C C . ARG A 1 286 ? 12.633 13.109 28.281 1 32.19 286 ARG A C 1
ATOM 2225 O O . ARG A 1 286 ? 13.039 13.375 27.156 1 32.19 286 ARG A O 1
ATOM 2232 N N . TRP A 1 287 ? 11.539 13.578 28.703 1 31.59 287 TRP A N 1
ATOM 2233 C CA . TRP A 1 287 ? 10.93 14.852 28.344 1 31.59 287 TRP A CA 1
ATOM 2234 C C . TRP A 1 287 ? 11.875 16.016 28.625 1 31.59 287 TRP A C 1
ATOM 2236 O O . TRP A 1 287 ? 12.391 16.141 29.734 1 31.59 287 TRP A O 1
ATOM 2246 N N . HIS A 1 288 ? 12.891 16.234 27.828 1 31.45 288 HIS A N 1
ATOM 2247 C CA . HIS A 1 288 ? 13.578 17.469 28.234 1 31.45 288 HIS A CA 1
ATOM 2248 C C . HIS A 1 288 ? 12.742 18.688 27.906 1 31.45 288 HIS A C 1
ATOM 2250 O O . HIS A 1 288 ? 12.008 18.703 26.922 1 31.45 288 HIS A O 1
ATOM 2256 N N . ARG A 1 289 ? 12.508 19.531 28.906 1 28.39 289 ARG A N 1
ATOM 2257 C CA . ARG A 1 289 ? 11.852 20.844 28.953 1 28.39 289 ARG A CA 1
ATOM 2258 C C . ARG A 1 289 ? 12.391 21.766 27.859 1 28.39 289 ARG A C 1
ATOM 2260 O O . ARG A 1 289 ? 13.578 22.078 27.844 1 28.39 289 ARG A O 1
ATOM 2267 N N . VAL A 1 290 ? 12.141 21.578 26.672 1 29.69 290 VAL A N 1
ATOM 2268 C CA . VAL A 1 290 ? 12.562 22.703 25.859 1 29.69 290 VAL A CA 1
ATOM 2269 C C . VAL A 1 290 ? 11.773 23.953 26.266 1 29.69 290 VAL A C 1
ATOM 2271 O O . VAL A 1 290 ? 10.68 23.859 26.828 1 29.69 290 VAL A O 1
ATOM 2274 N N . ALA A 1 291 ? 12.328 25.188 26.047 1 27.62 291 ALA A N 1
ATOM 2275 C CA . ALA A 1 291 ? 11.844 26.5 26.422 1 27.62 291 ALA A CA 1
ATOM 2276 C C . ALA A 1 291 ? 10.391 26.703 25.984 1 27.62 291 ALA A C 1
ATOM 2278 O O . ALA A 1 291 ? 9.961 26.141 24.969 1 27.62 291 ALA A O 1
ATOM 2279 N N . PRO A 1 292 ? 9.547 27.219 26.75 1 29.16 292 PRO A N 1
ATOM 2280 C CA . PRO A 1 292 ? 8.148 27.578 26.547 1 29.16 292 PRO A CA 1
ATOM 2281 C C . PRO A 1 292 ? 7.895 28.281 25.219 1 29.16 292 PRO A C 1
ATOM 2283 O O . PRO A 1 292 ? 8.703 29.109 24.781 1 29.16 292 PRO A O 1
ATOM 2286 N N . LEU A 1 293 ? 7.492 27.484 24.172 1 29.03 293 LEU A N 1
ATOM 2287 C CA . LEU A 1 293 ? 6.949 28.375 23.141 1 29.03 293 LEU A CA 1
ATOM 2288 C C . LEU A 1 293 ? 6.07 29.453 23.766 1 29.03 293 LEU A C 1
ATOM 2290 O O . LEU A 1 293 ? 5.09 29.141 24.438 1 29.03 293 LEU A O 1
ATOM 2294 N N . ARG A 1 294 ? 6.559 30.531 24.25 1 27.08 294 ARG A N 1
ATOM 2295 C CA . ARG A 1 294 ? 5.848 31.672 24.812 1 27.08 294 ARG A CA 1
ATOM 2296 C C . ARG A 1 294 ? 4.625 32.031 23.969 1 27.08 294 ARG A C 1
ATOM 2298 O O . ARG A 1 294 ? 4.754 32.438 22.812 1 27.08 294 ARG A O 1
ATOM 2305 N N . CYS A 1 295 ? 3.594 31.141 23.875 1 28.8 295 CYS A N 1
ATOM 2306 C CA . CYS A 1 295 ? 2.428 31.891 23.422 1 28.8 295 CYS A CA 1
ATOM 2307 C C . CYS A 1 295 ? 2.301 33.219 24.188 1 28.8 295 CYS A C 1
ATOM 2309 O O . CYS A 1 295 ? 2.695 33.281 25.344 1 28.8 295 CYS A O 1
ATOM 2311 N N . CYS A 1 296 ? 2.158 34.375 23.516 1 25.17 296 CYS A N 1
ATOM 2312 C CA . CYS A 1 296 ? 2.141 35.75 24.047 1 25.17 296 CYS A CA 1
ATOM 2313 C C . CYS A 1 296 ? 1.245 35.844 25.266 1 25.17 296 CYS A C 1
ATOM 2315 O O . CYS A 1 296 ? 0.07 35.5 25.219 1 25.17 296 CYS A O 1
ATOM 2317 N N . PRO A 1 297 ? 1.75 35.688 26.438 1 27.72 297 PRO A N 1
ATOM 2318 C CA . PRO A 1 297 ? 1.01 36.031 27.656 1 27.72 297 PRO A CA 1
ATOM 2319 C C . PRO A 1 297 ? 0.171 37.312 27.5 1 27.72 297 PRO A C 1
ATOM 2321 O O . PRO A 1 297 ? -0.94 37.375 28.031 1 27.72 297 PRO A O 1
ATOM 2324 N N . GLY A 1 298 ? 0.9 38.375 27 1 26.48 298 GLY A N 1
ATOM 2325 C CA . GLY A 1 298 ? 0.851 39.688 27.641 1 26.48 298 GLY A CA 1
ATOM 2326 C C . GLY A 1 298 ? -0.443 40.438 27.375 1 26.48 298 GLY A C 1
ATOM 2327 O O . GLY A 1 298 ? -0.636 41.531 27.875 1 26.48 298 GLY A O 1
ATOM 2328 N N . VAL A 1 299 ? -1.128 40.25 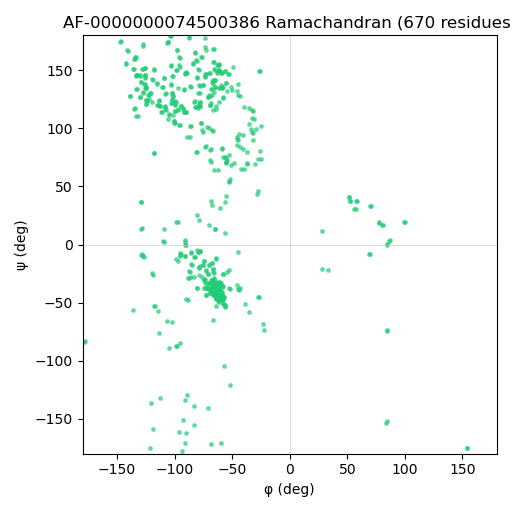26.188 1 25.62 299 VAL A N 1
ATOM 2329 C CA . VAL A 1 299 ? -1.743 41.562 25.906 1 25.62 299 VAL A CA 1
ATOM 2330 C C . VAL A 1 299 ? -2.832 41.844 26.938 1 25.62 299 VAL A C 1
ATOM 2332 O O . VAL A 1 299 ? -3.949 41.312 26.828 1 25.62 299 VAL A O 1
ATOM 2335 N N . THR A 1 300 ? -2.656 41.469 28.219 1 25.56 300 THR A N 1
ATOM 2336 C CA . THR A 1 300 ? -3.598 42.188 29.078 1 25.56 300 THR A CA 1
ATOM 2337 C C . THR A 1 300 ? -3.451 43.688 28.891 1 25.56 300 THR A C 1
ATOM 2339 O O . THR A 1 300 ? -2.562 44.312 29.469 1 25.56 300 THR A O 1
ATOM 2342 N N . ALA A 1 301 ? -3.285 44.125 27.625 1 23.86 301 ALA A N 1
ATOM 2343 C CA . ALA A 1 301 ? -3.299 45.562 27.656 1 23.86 301 ALA A CA 1
ATOM 2344 C C . ALA A 1 301 ? -4.453 46.094 28.516 1 23.86 301 ALA A C 1
ATOM 2346 O O . ALA A 1 301 ? -5.605 45.719 28.312 1 23.86 301 ALA A O 1
ATOM 2347 N N . PRO A 1 302 ? -4.188 46.281 29.75 1 24.69 302 PRO A N 1
ATOM 2348 C CA . PRO A 1 302 ? -5.234 46.969 30.516 1 24.69 302 PRO A CA 1
ATOM 2349 C C . PRO A 1 302 ? -5.98 48.031 29.703 1 24.69 302 PRO A C 1
ATOM 2351 O O . PRO A 1 302 ? -5.398 48.625 28.797 1 24.69 302 PRO A O 1
ATOM 2354 N N . LEU A 1 303 ? -7.211 47.688 29.281 1 22.67 303 LEU A N 1
ATOM 2355 C CA . LEU A 1 303 ? -7.984 48.75 28.688 1 22.67 303 LEU A CA 1
ATOM 2356 C C . LEU A 1 303 ? -7.66 50.094 29.344 1 22.67 303 LEU A C 1
ATOM 2358 O O . LEU A 1 303 ? -7.496 50.156 30.562 1 22.67 303 LEU A O 1
ATOM 2362 N N . PRO A 1 304 ? -6.727 50.844 28.641 1 24.89 304 PRO A N 1
ATOM 2363 C CA . PRO A 1 304 ? -6.477 52.125 29.297 1 24.89 304 PRO A CA 1
ATOM 2364 C C . PRO A 1 304 ? -7.711 52.656 30.016 1 24.89 304 PRO A C 1
ATOM 2366 O O . PRO A 1 304 ? -8.844 52.344 29.641 1 24.89 304 PRO A O 1
ATOM 2369 N N . PRO A 1 305 ? -7.629 52.75 31.297 1 23.94 305 PRO A N 1
ATOM 2370 C CA . PRO A 1 305 ? -8.766 53.375 31.969 1 23.94 305 PRO A CA 1
ATOM 2371 C C . PRO A 1 305 ? -9.43 54.469 31.125 1 23.94 305 PRO A C 1
ATOM 2373 O O . PRO A 1 305 ? -8.797 55.031 30.219 1 23.94 305 PRO A O 1
ATOM 2376 N N . GLY A 1 306 ? -10.742 54.25 30.719 1 21.44 306 GLY A N 1
ATOM 2377 C CA . GLY A 1 306 ? -11.578 55.312 30.156 1 21.44 306 GLY A CA 1
ATOM 2378 C C . GLY A 1 306 ? -11.172 56.688 30.594 1 21.44 306 GLY A C 1
ATOM 2379 O O . GLY A 1 306 ? -11.133 56.969 31.797 1 21.44 306 GLY A O 1
ATOM 2380 N N . SER A 1 307 ? -10.062 57.188 29.859 1 20.89 307 SER A N 1
ATOM 2381 C CA . SER A 1 307 ? -9.797 58.625 30.016 1 20.89 307 SER A CA 1
ATOM 2382 C C . SER A 1 307 ? -11.086 59.406 30.25 1 20.89 307 SER A C 1
ATOM 2384 O O . SER A 1 307 ? -12.086 59.156 29.578 1 20.89 307 SER A O 1
ATOM 2386 N N . ALA A 1 308 ? -11.375 59.656 31.562 1 23.02 308 ALA A N 1
ATOM 2387 C CA . ALA A 1 308 ? -12.188 60.844 31.891 1 23.02 308 ALA A CA 1
ATOM 2388 C C . ALA A 1 308 ? -11.977 61.938 30.859 1 23.02 308 ALA A C 1
ATOM 2390 O O . ALA A 1 308 ? -10.844 62.25 30.5 1 23.02 308 ALA A O 1
ATOM 2391 N N . GLY A 1 309 ? -12.914 62.094 29.844 1 20.8 309 GLY A N 1
ATOM 2392 C CA . GLY A 1 309 ? -13.164 63.156 28.859 1 20.8 309 GLY A CA 1
ATOM 2393 C C . GLY A 1 309 ? -12.734 64.5 29.328 1 20.8 309 GLY A C 1
ATOM 2394 O O . GLY A 1 309 ? -13.297 65.062 30.281 1 20.8 309 GLY A O 1
ATOM 2395 N N . GLU A 1 310 ? -11.289 64.688 29.328 1 20.58 310 GLU A N 1
ATOM 2396 C CA . GLU A 1 310 ? -10.984 66.125 29.656 1 20.58 310 GLU A CA 1
ATOM 2397 C C . GLU A 1 310 ? -11.875 67.062 28.875 1 20.58 310 GLU A C 1
ATOM 2399 O O . GLU A 1 310 ? -12.289 66.75 27.766 1 20.58 310 GLU A O 1
ATOM 2404 N N . PRO A 1 311 ? -12.414 68.188 29.578 1 22.48 311 PRO A N 1
ATOM 2405 C CA . PRO A 1 311 ? -13.219 69.25 29.031 1 22.48 311 PRO A CA 1
ATOM 2406 C C . PRO A 1 311 ? -12.484 70.062 27.953 1 22.48 311 PRO A C 1
ATOM 2408 O O . PRO A 1 311 ? -11.406 70.625 28.234 1 22.48 311 PRO A O 1
ATOM 2411 N N . GLY A 1 312 ? -12.141 69.312 26.781 1 18.41 312 GLY A N 1
ATOM 2412 C CA . GLY A 1 312 ? -11.328 69.938 25.734 1 18.41 312 GLY A CA 1
ATOM 2413 C C . GLY A 1 312 ? -11.641 71.375 25.516 1 18.41 312 GLY A C 1
ATOM 2414 O O . GLY A 1 312 ? -12.719 71.75 25.016 1 18.41 312 GLY A O 1
ATOM 2415 N N . GLY A 1 313 ? -11.086 72.188 26.406 1 16.39 313 GLY A N 1
ATOM 2416 C CA . GLY A 1 313 ? -11.242 73.625 26.328 1 16.39 313 GLY A CA 1
ATOM 2417 C C . GLY A 1 313 ? -10.883 74.188 24.969 1 16.39 313 GLY A C 1
ATOM 2418 O O . GLY A 1 313 ? -10.461 73.5 24.078 1 16.39 313 GLY A O 1
ATOM 2419 N N . GLU A 1 314 ? -9.867 75.125 24.953 1 16.53 314 GLU A N 1
ATOM 2420 C CA . GLU A 1 314 ? -9.766 76.562 24.547 1 16.53 314 GLU A CA 1
ATOM 2421 C C . GLU A 1 314 ? -9.125 76.688 23.172 1 16.53 314 GLU A C 1
ATOM 2423 O O . GLU A 1 314 ? -8.102 76.062 22.891 1 16.53 314 GLU A O 1
ATOM 2428 N N . VAL A 1 315 ? -9.859 77.125 22.031 1 18.3 315 VAL A N 1
ATOM 2429 C CA . VAL A 1 315 ? -9.68 77.5 20.641 1 18.3 315 VAL A CA 1
ATOM 2430 C C . VAL A 1 315 ? -8.469 78.438 20.5 1 18.3 315 VAL A C 1
ATOM 2432 O O . VAL A 1 315 ? -7.98 78.688 19.406 1 18.3 315 VAL A O 1
ATOM 2435 N N . ARG A 1 316 ? -7.691 79 21.453 1 15.8 316 ARG A N 1
ATOM 2436 C CA . ARG A 1 316 ? -7.523 80.375 21.062 1 15.8 316 ARG A CA 1
ATOM 2437 C C . ARG A 1 316 ? -6.625 80.5 19.844 1 15.8 316 ARG A C 1
ATOM 2439 O O . ARG A 1 316 ? -5.988 79.5 19.438 1 15.8 316 ARG A O 1
ATOM 2446 N N . GLY A 1 317 ? -5.738 81.5 19.75 1 15.52 317 GLY A N 1
ATOM 2447 C CA . GLY A 1 317 ? -5.57 82.812 19.078 1 15.52 317 GLY A CA 1
ATOM 2448 C C . GLY A 1 317 ? -4.434 82.812 18.078 1 15.52 317 GLY A C 1
ATOM 2449 O O . GLY A 1 317 ? -4.586 83.25 16.953 1 15.52 317 GLY A O 1
ATOM 2450 N N . GLY A 1 318 ? -3.111 82.5 18.375 1 15.26 318 GLY A N 1
ATOM 2451 C CA . GLY A 1 318 ? -2.295 83.688 18.109 1 15.26 318 GLY A CA 1
ATOM 2452 C C . GLY A 1 318 ? -1.747 83.75 16.703 1 15.26 318 GLY A C 1
ATOM 2453 O O . GLY A 1 318 ? -1.754 82.688 15.992 1 15.26 318 GLY A O 1
ATOM 2454 N N . SER A 1 319 ? -0.829 84.688 16.344 1 15.48 319 SER A N 1
ATOM 2455 C CA . SER A 1 319 ? -0.499 85.812 15.547 1 15.48 319 SER A CA 1
ATOM 2456 C C . SER A 1 319 ? 0.454 85.5 14.4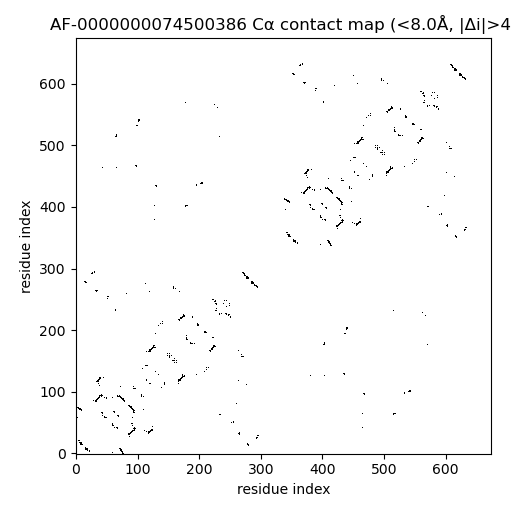14 1 15.48 319 SER A C 1
ATOM 2458 O O . SER A 1 319 ? 0.227 85.875 13.266 1 15.48 319 SER A O 1
ATOM 2460 N N . GLY A 1 320 ? 1.69 85.125 14.57 1 14.37 320 GLY A N 1
ATOM 2461 C CA . GLY A 1 320 ? 2.598 86.188 14.188 1 14.37 320 GLY A CA 1
ATOM 2462 C C . GLY A 1 320 ? 3.1 86.062 12.758 1 14.37 320 GLY A C 1
ATOM 2463 O O . GLY A 1 320 ? 3.029 87 11.992 1 14.37 320 GLY A O 1
ATOM 2464 N N . ARG A 1 321 ? 4.238 85.25 12.344 1 15.61 321 ARG A N 1
ATOM 2465 C CA . ARG A 1 321 ? 5.398 86.062 11.945 1 15.61 321 ARG A CA 1
ATOM 2466 C C . ARG A 1 321 ? 5.406 86.312 10.438 1 15.61 321 ARG A C 1
ATOM 2468 O O . ARG A 1 321 ? 4.805 85.562 9.68 1 15.61 321 ARG A O 1
ATOM 2475 N N . ASN A 1 322 ? 6.508 87.062 9.828 1 14.75 322 ASN A N 1
ATOM 2476 C CA . ASN A 1 322 ? 6.902 88.25 9.102 1 14.75 322 AS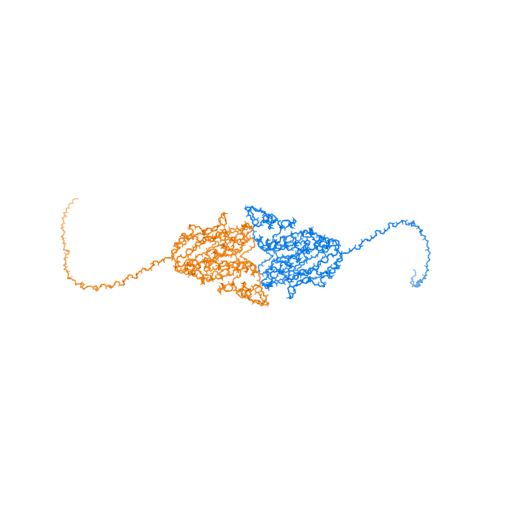N A CA 1
ATOM 2477 C C . ASN A 1 322 ? 7.18 87.938 7.633 1 14.75 322 ASN A C 1
ATOM 2479 O O . ASN A 1 322 ? 6.625 88.562 6.742 1 14.75 322 ASN A O 1
ATOM 2483 N N . GLY A 1 323 ? 8.383 87.562 7.176 1 14.95 323 GLY A N 1
ATOM 2484 C CA . GLY A 1 323 ? 9.172 88.5 6.445 1 14.95 323 GLY A CA 1
ATOM 2485 C C . GLY A 1 323 ? 9.031 88.375 4.938 1 14.95 323 GLY A C 1
ATOM 2486 O O . GLY A 1 323 ? 8.508 87.375 4.441 1 14.95 323 GLY A O 1
ATOM 2487 N N . ARG A 1 324 ? 10 88.938 4.074 1 15.33 324 ARG A N 1
ATOM 2488 C CA . ARG A 1 324 ? 10.078 90.062 3.146 1 15.33 324 ARG A CA 1
ATOM 2489 C C . ARG A 1 324 ? 9.867 89.562 1.709 1 15.33 324 ARG A C 1
ATOM 2491 O O . ARG A 1 324 ? 9.031 90.125 0.989 1 15.33 324 ARG A O 1
ATOM 2498 N N . ALA A 1 325 ? 10.945 89.062 0.835 1 16.78 325 ALA A N 1
ATOM 2499 C CA . ALA A 1 325 ? 11.586 90 -0.056 1 16.78 325 ALA A CA 1
ATOM 2500 C C . ALA A 1 325 ? 11.148 89.812 -1.502 1 16.78 325 ALA A C 1
ATOM 2502 O O . ALA A 1 325 ? 11.219 88.688 -2.018 1 16.78 325 ALA A O 1
ATOM 2503 N N . GLY A 1 326 ? 10.32 90.688 -2.172 1 16.8 326 GLY A N 1
ATOM 2504 C CA . GLY A 1 326 ? 9.539 90.875 -3.377 1 16.8 326 GLY A CA 1
ATOM 2505 C C . GLY A 1 326 ? 10.391 91.062 -4.621 1 16.8 326 GLY A C 1
ATOM 2506 O O . GLY A 1 326 ? 9.859 91.25 -5.715 1 16.8 326 GLY A O 1
ATOM 2507 N N . PRO A 1 327 ? 11.68 90.812 -4.883 1 16.77 327 PRO A N 1
ATOM 2508 C CA . PRO A 1 327 ? 12.086 92 -5.699 1 16.77 327 PRO A CA 1
ATOM 2509 C C . PRO A 1 327 ? 11.266 92.125 -6.98 1 16.77 327 PRO A C 1
ATOM 2511 O O . PRO A 1 327 ? 10.492 91.188 -7.316 1 16.77 327 PRO A O 1
ATOM 2514 N N . GLY A 1 328 ? 11.703 93.188 -8.055 1 15.82 328 GLY A N 1
ATOM 2515 C CA . GLY A 1 328 ? 11.5 94.312 -8.898 1 15.82 328 GLY A CA 1
ATOM 2516 C C . GLY A 1 328 ? 11.406 94 -10.375 1 15.82 328 GLY A C 1
ATOM 2517 O O . GLY A 1 328 ? 11.203 94.875 -11.211 1 15.82 328 GLY A O 1
ATOM 2518 N N . GLU A 1 329 ? 11.25 92.938 -11.156 1 18.7 329 GLU A N 1
ATOM 2519 C CA . GLU A 1 329 ? 11.758 93.25 -12.484 1 18.7 329 GLU A CA 1
ATOM 2520 C C . GLU A 1 329 ? 11.008 94.375 -13.102 1 18.7 329 GLU A C 1
ATOM 2522 O O . GLU A 1 329 ? 9.797 94.562 -12.914 1 18.7 329 GLU A O 1
ATOM 2527 N N . PRO A 1 330 ? 11.625 95.75 -13.625 1 17.75 330 PRO A N 1
ATOM 2528 C CA . PRO A 1 330 ? 11.141 96.938 -14.305 1 17.75 330 PRO A CA 1
ATOM 2529 C C . PRO A 1 330 ? 10.477 96.625 -15.648 1 17.75 330 PRO A C 1
ATOM 2531 O O . PRO A 1 330 ? 9.312 97 -15.859 1 17.75 330 PRO A O 1
ATOM 2534 N N . SER A 1 331 ? 11.125 96.875 -16.969 1 16.66 331 SER A N 1
ATOM 2535 C CA . SER A 1 331 ? 11.102 98 -17.906 1 16.66 331 SER A CA 1
ATOM 2536 C C . SER A 1 331 ? 10.18 97.688 -19.078 1 16.66 331 SER A C 1
ATOM 2538 O O . SER A 1 331 ? 9.43 98.562 -19.516 1 16.66 331 SER A O 1
ATOM 2540 N N . ASP A 1 332 ? 10.25 96.75 -20.125 1 19.97 332 ASP A N 1
ATOM 2541 C CA . ASP A 1 332 ? 10.305 97.312 -21.453 1 19.97 332 ASP A CA 1
ATOM 2542 C C . ASP A 1 332 ? 9.023 98.125 -21.781 1 19.97 332 ASP A C 1
ATOM 2544 O O . ASP A 1 332 ? 7.969 97.812 -21.203 1 19.97 332 ASP A O 1
ATOM 2548 N N . ALA A 1 333 ? 9.227 99.375 -22.828 1 18.33 333 ALA A N 1
ATOM 2549 C CA . ALA A 1 333 ? 9.297 100.5 -23.781 1 18.33 333 ALA A CA 1
ATOM 2550 C C . ALA A 1 333 ? 8.617 100.125 -25.094 1 18.33 333 ALA A C 1
ATOM 2552 O O . ALA A 1 333 ? 8.766 100.812 -26.094 1 18.33 333 ALA A O 1
ATOM 2553 N N . ASP A 1 334 ? 7.871 99.125 -25.484 1 21.77 334 ASP A N 1
ATOM 2554 C CA . ASP A 1 334 ? 7.34 99.438 -26.797 1 21.77 334 ASP A CA 1
ATOM 2555 C C . ASP A 1 334 ? 6.387 100.625 -26.703 1 21.77 334 ASP A C 1
ATOM 2557 O O . ASP A 1 334 ? 5.652 100.812 -25.719 1 21.77 334 ASP A O 1
ATOM 2561 N N . GLY A 1 335 ? 6.605 101.875 -27.797 1 17.39 335 GLY A N 1
ATOM 2562 C CA . GLY A 1 335 ? 6.719 102.875 -28.844 1 17.39 335 GLY A CA 1
ATOM 2563 C C . GLY A 1 335 ? 5.582 102.812 -29.844 1 17.39 335 GLY A C 1
ATOM 2564 O O . GLY A 1 335 ? 5.613 103.5 -30.875 1 17.39 335 GLY A O 1
ATOM 2565 N N . GLY A 1 336 ? 4.461 102.5 -30.391 1 20.16 336 GLY A N 1
ATOM 2566 C CA . GLY A 1 336 ? 3.746 103.562 -31.078 1 20.16 336 GLY A CA 1
ATOM 2567 C C . GLY A 1 336 ? 3.195 104.625 -30.125 1 20.16 336 GLY A C 1
ATOM 2568 O O . GLY A 1 336 ? 3.303 104.5 -28.906 1 20.16 336 GLY A O 1
ATOM 2569 N N . SER A 1 337 ? 2.318 105.562 -30.844 1 18.86 337 SER A N 1
ATOM 2570 C CA . SER A 1 337 ? 1.015 105.938 -31.391 1 18.86 337 SER A CA 1
ATOM 2571 C C . SER A 1 337 ? -0.101 105.125 -30.766 1 18.86 337 SER A C 1
ATOM 2573 O O . SER A 1 337 ? 0.105 103.938 -30.422 1 18.86 337 SER A O 1
ATOM 2575 N N . MET B 1 1 ? -9.586 -26.844 -18.859 1 73.38 1 MET B N 1
ATOM 2576 C CA . MET B 1 1 ? -10.664 -26.203 -18.094 1 73.38 1 MET B CA 1
ATOM 2577 C C . MET B 1 1 ? -11.039 -24.859 -18.703 1 73.38 1 MET B C 1
ATOM 2579 O O . MET B 1 1 ? -10.164 -24.047 -19.031 1 73.38 1 MET B O 1
ATOM 2583 N N . GLU B 1 2 ? -12.305 -24.641 -18.859 1 78.06 2 GLU B N 1
ATOM 2584 C CA . GLU B 1 2 ? -12.766 -23.453 -19.578 1 78.06 2 GLU B CA 1
ATOM 2585 C C . GLU B 1 2 ? -12.812 -22.234 -18.656 1 78.06 2 GLU B C 1
ATOM 2587 O O . GLU B 1 2 ? -12.602 -21.109 -19.109 1 78.06 2 GLU B O 1
ATOM 2592 N N . GLU B 1 3 ? -13.031 -22.547 -17.344 1 89.81 3 GLU B N 1
ATOM 2593 C CA . GLU B 1 3 ? -13.156 -21.422 -16.422 1 89.81 3 GLU B CA 1
ATOM 2594 C C . GLU B 1 3 ? -12.492 -21.719 -15.078 1 89.81 3 GLU B C 1
ATOM 2596 O O . GLU B 1 3 ? -12.359 -22.891 -14.703 1 89.81 3 GLU B O 1
ATOM 2601 N N . PRO B 1 4 ? -12.102 -20.703 -14.391 1 94.06 4 PRO B N 1
ATOM 2602 C CA . PRO B 1 4 ? -11.516 -20.922 -13.062 1 94.06 4 PRO B CA 1
ATOM 2603 C C . PRO B 1 4 ? -12.516 -21.516 -12.07 1 94.06 4 PRO B C 1
ATOM 2605 O O . PRO B 1 4 ? -13.727 -21.312 -12.211 1 94.06 4 PRO B O 1
ATOM 2608 N N . LEU B 1 5 ? -11.984 -22.281 -11.133 1 93.25 5 LEU B N 1
ATOM 2609 C CA . LEU B 1 5 ? -12.766 -22.891 -10.055 1 93.25 5 LEU B CA 1
ATOM 2610 C C . LEU B 1 5 ? -12.18 -22.531 -8.695 1 93.25 5 LEU B C 1
ATOM 2612 O O . LEU B 1 5 ? -10.969 -22.328 -8.57 1 93.25 5 LEU B O 1
ATOM 2616 N N . CYS B 1 6 ? -13.109 -22.531 -7.754 1 93 6 CYS B N 1
ATOM 2617 C CA . CYS B 1 6 ? -12.633 -22.281 -6.398 1 93 6 CYS B CA 1
ATOM 2618 C C . CYS B 1 6 ? -12 -23.531 -5.801 1 93 6 CYS B C 1
ATOM 2620 O O . CYS B 1 6 ? -12.656 -24.578 -5.707 1 93 6 CYS B O 1
ATOM 2622 N N . LEU B 1 7 ? -10.781 -23.5 -5.426 1 92.19 7 LEU B N 1
ATOM 2623 C CA . LEU B 1 7 ? -10.047 -24.625 -4.867 1 92.19 7 LEU B CA 1
ATOM 2624 C C . LEU B 1 7 ? -10.188 -24.672 -3.348 1 92.19 7 LEU B C 1
ATOM 2626 O O . LEU B 1 7 ? -10.422 -25.734 -2.768 1 92.19 7 LEU B O 1
ATOM 2630 N N . VAL B 1 8 ? -9.992 -23.5 -2.713 1 90.56 8 VAL B N 1
ATOM 2631 C CA . VAL B 1 8 ? -10.07 -23.375 -1.26 1 90.56 8 VAL B CA 1
ATOM 2632 C C . VAL B 1 8 ? -11.031 -22.25 -0.883 1 90.56 8 VAL B C 1
ATOM 2634 O O . VAL B 1 8 ? -10.922 -21.141 -1.397 1 90.56 8 VAL B O 1
ATOM 2637 N N . ARG B 1 9 ? -11.914 -22.531 -0.022 1 88.62 9 ARG B N 1
ATOM 2638 C CA . ARG B 1 9 ? -12.891 -21.547 0.427 1 88.62 9 ARG B CA 1
ATOM 2639 C C . ARG B 1 9 ? -12.742 -21.266 1.919 1 88.62 9 ARG B C 1
ATOM 2641 O O . ARG B 1 9 ? -12.281 -22.125 2.674 1 88.62 9 ARG B O 1
ATOM 2648 N N . ASN B 1 10 ? -13.133 -19.984 2.221 1 81.62 10 ASN B N 1
ATOM 2649 C CA . ASN B 1 10 ? -13.258 -19.641 3.631 1 81.62 10 ASN B CA 1
ATOM 2650 C C . ASN B 1 10 ? -14.57 -20.141 4.215 1 81.62 10 ASN B C 1
ATOM 2652 O O . ASN B 1 10 ? -15.648 -19.703 3.789 1 81.62 10 ASN B O 1
ATOM 2656 N N . GLY B 1 11 ? -14.5 -20.984 5.176 1 75.5 11 GLY B N 1
ATOM 2657 C CA . GLY B 1 11 ? -15.719 -21.422 5.824 1 75.5 11 GLY B CA 1
ATOM 2658 C C . GLY B 1 11 ? -16.281 -20.391 6.797 1 75.5 11 GLY B C 1
ATOM 2659 O O . GLY B 1 11 ? -15.578 -19.469 7.195 1 75.5 11 GLY B O 1
ATOM 2660 N N . PRO B 1 12 ? -17.531 -20.578 7.09 1 71.94 12 PRO B N 1
ATOM 2661 C CA . PRO B 1 12 ? -18.156 -19.672 8.055 1 71.94 12 PRO B CA 1
ATOM 2662 C C . PRO B 1 12 ? -17.453 -19.672 9.406 1 71.94 12 PRO B C 1
ATOM 2664 O O . PRO B 1 12 ? -17.531 -18.688 10.148 1 71.94 12 PRO B O 1
ATOM 2667 N N . ASP B 1 13 ? -16.797 -20.719 9.719 1 69.62 13 ASP B N 1
ATOM 2668 C CA . ASP B 1 13 ? -16.109 -20.859 10.992 1 69.62 13 ASP B CA 1
ATOM 2669 C C . ASP B 1 13 ? -14.664 -20.359 10.898 1 69.62 13 ASP B C 1
ATOM 2671 O O . ASP B 1 13 ? -13.898 -20.453 11.859 1 69.62 13 ASP B O 1
ATOM 2675 N N . GLY B 1 14 ? -14.312 -19.859 9.742 1 70.44 14 GLY B N 1
ATOM 2676 C CA . GLY B 1 14 ? -12.961 -19.359 9.555 1 70.44 14 GLY B CA 1
ATOM 2677 C C . GLY B 1 14 ? -11.977 -20.438 9.133 1 70.44 14 GLY B C 1
ATOM 2678 O O . GLY B 1 14 ? -10.789 -20.172 8.977 1 70.44 14 GLY B O 1
ATOM 2679 N N . VAL B 1 15 ? -12.594 -21.562 8.961 1 76.62 15 VAL B N 1
ATOM 2680 C CA . VAL B 1 15 ? -11.727 -22.672 8.57 1 76.62 15 VAL B CA 1
ATOM 2681 C C . VAL B 1 15 ? -11.656 -22.766 7.051 1 76.62 15 VAL B C 1
ATOM 2683 O O . VAL B 1 15 ? -12.68 -22.641 6.367 1 76.62 15 VAL B O 1
ATOM 2686 N N . LEU B 1 16 ? -10.438 -22.922 6.539 1 82.69 16 LEU B N 1
ATOM 2687 C CA . LEU B 1 16 ? -10.227 -23.078 5.102 1 82.69 16 LEU B CA 1
ATOM 2688 C C . LEU B 1 16 ? -10.531 -24.5 4.668 1 82.69 16 LEU B C 1
ATOM 2690 O O . LEU B 1 16 ? -10.102 -25.469 5.312 1 82.69 16 LEU B O 1
ATOM 2694 N N . ARG B 1 17 ? -11.328 -24.609 3.625 1 85 17 ARG B N 1
ATOM 2695 C CA . ARG B 1 17 ? -11.711 -25.922 3.123 1 85 17 ARG B CA 1
ATOM 2696 C C . ARG B 1 17 ? -11.477 -26.016 1.621 1 85 17 ARG B C 1
ATOM 2698 O O . ARG B 1 17 ? -11.742 -25.078 0.877 1 85 17 ARG B O 1
ATOM 2705 N N . ALA B 1 18 ? -11 -27.172 1.281 1 86.44 18 ALA B N 1
ATOM 2706 C CA . ALA B 1 18 ? -10.82 -27.422 -0.144 1 86.44 18 ALA B CA 1
ATOM 2707 C C . ALA B 1 18 ? -12.141 -27.828 -0.803 1 86.44 18 ALA B C 1
ATOM 2709 O O . ALA B 1 18 ? -12.938 -28.547 -0.211 1 86.44 18 ALA B O 1
ATOM 2710 N N . ASP B 1 19 ? -12.328 -27.406 -1.978 1 88 19 ASP B N 1
ATOM 2711 C CA . ASP B 1 19 ? -13.492 -27.781 -2.764 1 88 19 ASP B CA 1
ATOM 2712 C C . ASP B 1 19 ? -13.289 -29.141 -3.438 1 88 19 ASP B C 1
ATOM 2714 O O . ASP B 1 19 ? -12.367 -29.297 -4.242 1 88 19 ASP B O 1
ATOM 2718 N N . PRO B 1 20 ? -14.156 -30.094 -3.209 1 85.31 20 PRO B N 1
ATOM 2719 C CA . PRO B 1 20 ? -13.969 -31.438 -3.752 1 85.31 20 PRO B CA 1
ATOM 2720 C C . PRO B 1 20 ? -13.969 -31.469 -5.277 1 85.31 20 PRO B C 1
ATOM 2722 O O . PRO B 1 20 ? -13.227 -32.25 -5.883 1 85.31 20 PRO B O 1
ATOM 2725 N N . ALA B 1 21 ? -14.805 -30.688 -5.883 1 86.88 21 ALA B N 1
ATOM 2726 C CA . ALA B 1 21 ? -14.859 -30.641 -7.34 1 86.88 21 ALA B CA 1
ATOM 2727 C C . ALA B 1 21 ? -13.523 -30.188 -7.926 1 86.88 21 ALA B C 1
ATOM 2729 O O . ALA B 1 21 ? -13.062 -30.719 -8.938 1 86.88 21 ALA B O 1
ATOM 2730 N N . ALA B 1 22 ? -12.914 -29.234 -7.301 1 86.44 22 ALA B N 1
ATOM 2731 C CA . ALA B 1 22 ? -11.617 -28.734 -7.75 1 86.44 22 ALA B CA 1
ATOM 2732 C C . ALA B 1 22 ? -10.531 -29.797 -7.562 1 86.44 22 ALA B C 1
ATOM 2734 O O . ALA B 1 22 ? -9.664 -29.953 -8.422 1 86.44 22 ALA B O 1
ATOM 2735 N N . LEU B 1 23 ? -10.617 -30.484 -6.539 1 83.25 23 LEU B N 1
ATOM 2736 C CA . LEU B 1 23 ? -9.641 -31.531 -6.25 1 83.25 23 LEU B CA 1
ATOM 2737 C C . LEU B 1 23 ? -9.742 -32.656 -7.273 1 83.25 23 LEU B C 1
ATOM 2739 O O . LEU B 1 23 ? -8.727 -33.25 -7.648 1 83.25 23 LEU B O 1
ATOM 2743 N N . GLU B 1 24 ? -10.922 -32.938 -7.621 1 83.19 24 GLU B N 1
ATOM 2744 C CA . GLU B 1 24 ? -11.133 -33.969 -8.633 1 83.19 24 GLU B CA 1
ATOM 2745 C C . GLU B 1 24 ? -10.484 -33.594 -9.961 1 83.19 24 GLU B C 1
ATOM 2747 O O . GLU B 1 24 ? -9.891 -34.438 -10.641 1 83.19 24 GLU B O 1
ATOM 2752 N N . VAL B 1 25 ? -10.617 -32.375 -10.258 1 84.19 25 VAL B N 1
ATOM 2753 C CA . VAL B 1 25 ? -10.016 -31.875 -11.484 1 84.19 25 VAL B CA 1
ATOM 2754 C C . VAL B 1 25 ? -8.492 -32 -11.406 1 84.19 25 VAL B C 1
ATOM 2756 O O . VAL B 1 25 ? -7.855 -32.469 -12.344 1 84.19 25 VAL B O 1
ATOM 2759 N N . LEU B 1 26 ? -7.941 -31.641 -10.359 1 82.62 26 LEU B N 1
ATOM 2760 C CA . LEU B 1 26 ? -6.496 -31.703 -10.164 1 82.62 26 LEU B CA 1
ATOM 2761 C C . LEU B 1 26 ? -6 -33.125 -10.219 1 82.62 26 LEU B C 1
ATOM 2763 O O . LEU B 1 26 ? -4.957 -33.406 -10.812 1 82.62 26 LEU B O 1
ATOM 2767 N N . SER B 1 27 ? -6.738 -34 -9.695 1 79 27 SER B N 1
ATOM 2768 C CA . SER B 1 27 ? -6.352 -35.406 -9.617 1 79 27 SER B CA 1
ATOM 2769 C C . SER B 1 27 ? -6.422 -36.062 -10.992 1 79 27 SER B C 1
ATOM 2771 O O . SER B 1 27 ? -5.773 -37.094 -11.227 1 79 27 SER B O 1
ATOM 2773 N N . SER B 1 28 ? -7.156 -35.5 -11.773 1 82.12 28 SER B N 1
ATOM 2774 C CA . SER B 1 28 ? -7.352 -36.094 -13.086 1 82.12 28 SER B CA 1
ATOM 2775 C C . SER B 1 28 ? -6.223 -35.719 -14.039 1 82.12 28 SER B C 1
ATOM 2777 O O . SER B 1 28 ? -6.094 -36.281 -15.125 1 82.12 28 SER B O 1
ATOM 2779 N N . ILE B 1 29 ? -5.414 -34.781 -13.594 1 81.31 29 ILE B N 1
ATOM 2780 C CA . ILE B 1 29 ? -4.305 -34.344 -14.438 1 81.31 29 ILE B CA 1
ATOM 2781 C C . ILE B 1 29 ? -3.17 -35.375 -14.359 1 81.31 29 ILE B C 1
ATOM 2783 O O . ILE B 1 29 ? -2.588 -35.594 -13.297 1 81.31 29 ILE B O 1
ATOM 2787 N N . GLY B 1 30 ? -2.805 -35.969 -15.438 1 78.12 30 GLY B N 1
ATOM 2788 C CA . GLY B 1 30 ? -1.74 -36.938 -15.508 1 78.12 30 GLY B CA 1
ATOM 2789 C C . GLY B 1 30 ? -0.413 -36.375 -15.953 1 78.12 30 GLY B C 1
ATOM 2790 O O . GLY B 1 30 ? 0.637 -37 -15.766 1 78.12 30 GLY B O 1
ATOM 2791 N N . GLN B 1 31 ? -0.422 -35.25 -16.453 1 85.25 31 GLN B N 1
ATOM 2792 C CA . GLN B 1 31 ? 0.769 -34.562 -16.953 1 85.25 31 GLN B CA 1
ATOM 2793 C C . GLN B 1 31 ? 1.515 -33.844 -15.82 1 85.25 31 GLN B C 1
ATOM 2795 O O . GLN B 1 31 ? 0.942 -33.594 -14.758 1 85.25 31 GLN B O 1
ATOM 2800 N N . PRO B 1 32 ? 2.801 -33.656 -16.062 1 86.88 32 PRO B N 1
ATOM 2801 C CA . PRO B 1 32 ? 3.475 -32.719 -15.133 1 86.88 32 PRO B CA 1
ATOM 2802 C C . PRO B 1 32 ? 2.77 -31.375 -15.016 1 86.88 32 PRO B C 1
ATOM 2804 O O . PRO B 1 32 ? 2.209 -30.891 -16 1 86.88 32 PRO B O 1
ATOM 2807 N N . VAL B 1 33 ? 2.84 -30.797 -13.797 1 89.94 33 VAL B N 1
ATOM 2808 C CA . VAL B 1 33 ? 2.072 -29.578 -13.562 1 89.94 33 VAL B CA 1
ATOM 2809 C C . VAL B 1 33 ? 3.008 -28.453 -13.117 1 89.94 33 VAL B C 1
ATOM 2811 O O . VAL B 1 33 ? 3.889 -28.672 -12.281 1 89.94 33 VAL B O 1
ATOM 2814 N N . VAL B 1 34 ? 2.92 -27.344 -13.758 1 92.31 34 VAL B N 1
ATOM 2815 C CA . VAL B 1 34 ? 3.516 -26.094 -13.305 1 92.31 34 VAL B CA 1
ATOM 2816 C C . VAL B 1 34 ? 2.469 -25.25 -12.578 1 92.31 34 VAL B C 1
ATOM 2818 O O . VAL B 1 34 ? 1.453 -24.875 -13.164 1 92.31 34 VAL B O 1
ATOM 2821 N N . VAL B 1 35 ? 2.705 -25 -11.273 1 93.31 35 VAL B N 1
ATOM 2822 C CA . VAL B 1 35 ? 1.724 -24.281 -10.477 1 93.31 35 VAL B CA 1
ATOM 2823 C C . VAL B 1 35 ? 2.244 -22.875 -10.164 1 93.31 35 VAL B C 1
ATOM 2825 O O . VAL B 1 35 ? 3.262 -22.734 -9.477 1 93.31 35 VAL B O 1
ATOM 2828 N N . VAL B 1 36 ? 1.559 -21.875 -10.656 1 97.12 36 VAL B N 1
ATOM 2829 C CA . VAL B 1 36 ? 1.909 -20.484 -10.398 1 97.12 36 VAL B CA 1
ATOM 2830 C C . VAL B 1 36 ? 0.828 -19.828 -9.547 1 97.12 36 VAL B C 1
ATOM 2832 O O . VAL B 1 36 ? -0.343 -19.797 -9.93 1 97.12 36 VAL B O 1
ATOM 2835 N N . ALA B 1 37 ? 1.232 -19.375 -8.391 1 97.25 37 ALA B N 1
ATOM 2836 C CA . ALA B 1 37 ? 0.307 -18.688 -7.492 1 97.25 37 ALA B CA 1
ATOM 2837 C C . ALA B 1 37 ? 0.625 -17.188 -7.414 1 97.25 37 ALA B C 1
ATOM 2839 O O . ALA B 1 37 ? 1.792 -16.797 -7.465 1 97.25 37 ALA B O 1
ATOM 2840 N N . ILE B 1 38 ? -0.393 -16.406 -7.32 1 98.19 38 ILE B N 1
ATOM 2841 C CA . ILE B 1 38 ? -0.206 -14.977 -7.129 1 98.19 38 ILE B CA 1
ATOM 2842 C C . ILE B 1 38 ? -0.887 -14.539 -5.832 1 98.19 38 ILE B C 1
ATOM 2844 O O . ILE B 1 38 ? -1.996 -14.984 -5.527 1 98.19 38 ILE B O 1
ATOM 2848 N N . ALA B 1 39 ? -0.189 -13.836 -5.031 1 96.94 39 ALA B N 1
ATOM 2849 C CA . ALA B 1 39 ? -0.7 -13.289 -3.777 1 96.94 39 ALA B CA 1
ATOM 2850 C C . ALA B 1 39 ? -0.294 -11.82 -3.617 1 96.94 39 ALA B C 1
ATOM 2852 O O . ALA B 1 39 ? 0.638 -11.359 -4.273 1 96.94 39 ALA B O 1
ATOM 2853 N N . GLY B 1 40 ? -0.985 -11.078 -2.746 1 95.62 40 GLY B N 1
ATOM 2854 C CA . GLY B 1 40 ? -0.778 -9.664 -2.492 1 95.62 40 GLY B CA 1
ATOM 2855 C C . GLY B 1 40 ? -2.02 -8.961 -1.971 1 95.62 40 GLY B C 1
ATOM 2856 O O . GLY B 1 40 ? -3.055 -9.594 -1.762 1 95.62 40 GLY B O 1
ATOM 2857 N N . ARG B 1 41 ? -1.882 -7.707 -1.836 1 93.5 41 ARG B N 1
ATOM 2858 C CA . ARG B 1 41 ? -2.994 -6.922 -1.309 1 93.5 41 ARG B CA 1
ATOM 2859 C C . ARG B 1 41 ? -4.176 -6.93 -2.273 1 93.5 41 ARG B C 1
ATOM 2861 O O . ARG B 1 41 ? -3.994 -7.078 -3.482 1 93.5 41 ARG B O 1
ATOM 2868 N N . TYR B 1 42 ? -5.332 -6.672 -1.655 1 90 42 TYR B N 1
ATOM 2869 C CA . TYR B 1 42 ? -6.508 -6.656 -2.516 1 90 42 TYR B CA 1
ATOM 2870 C C . TYR B 1 42 ? -6.527 -5.41 -3.391 1 90 42 TYR B C 1
ATOM 2872 O O . TYR B 1 42 ? -5.941 -4.383 -3.033 1 90 42 TYR B O 1
ATOM 2880 N N . ARG B 1 43 ? -7.031 -5.57 -4.531 1 90.94 43 ARG B N 1
ATOM 2881 C CA . ARG B 1 43 ? -7.246 -4.512 -5.512 1 90.94 43 ARG B CA 1
ATOM 2882 C C . ARG B 1 43 ? -5.922 -4.012 -6.082 1 90.94 43 ARG B C 1
ATOM 2884 O O . ARG B 1 43 ? -5.758 -2.818 -6.332 1 90.94 43 ARG B O 1
ATOM 2891 N N . THR B 1 44 ? -4.961 -4.906 -6.203 1 91.12 44 THR B N 1
ATOM 2892 C CA . THR B 1 44 ? -3.67 -4.516 -6.762 1 91.12 44 THR B CA 1
ATOM 2893 C C . THR B 1 44 ? -3.467 -5.137 -8.141 1 91.12 44 THR B C 1
ATOM 2895 O O . THR B 1 44 ? -2.367 -5.078 -8.695 1 91.12 44 THR B O 1
ATOM 2898 N N . GLY B 1 45 ? -4.477 -5.883 -8.688 1 92.06 45 GLY B N 1
ATOM 2899 C CA . GLY B 1 45 ? -4.43 -6.324 -10.07 1 92.06 45 GLY B CA 1
ATOM 2900 C C . GLY B 1 45 ? -3.969 -7.766 -10.219 1 92.06 45 GLY B C 1
ATOM 2901 O O . GLY B 1 45 ? -3.467 -8.156 -11.281 1 92.06 45 GLY B O 1
ATOM 2902 N N . LYS B 1 46 ? -4.043 -8.523 -9.219 1 96.06 46 LYS B N 1
ATOM 2903 C CA . LYS B 1 46 ? -3.605 -9.922 -9.25 1 96.06 46 LYS B CA 1
ATOM 2904 C C . LYS B 1 46 ? -4.324 -10.695 -10.352 1 96.06 46 LYS B C 1
ATOM 2906 O O . LYS B 1 46 ? -3.684 -11.328 -11.195 1 96.06 46 LYS B O 1
ATOM 2911 N N . SER B 1 47 ? -5.645 -10.617 -10.359 1 95.81 47 SER B N 1
ATOM 2912 C CA . SER B 1 47 ? -6.445 -11.391 -11.305 1 95.81 47 SER B CA 1
ATOM 2913 C C . SER B 1 47 ? -6.184 -10.961 -12.742 1 95.81 47 SER B C 1
ATOM 2915 O O . SER B 1 47 ? -6.215 -11.781 -13.656 1 95.81 47 SER B O 1
ATOM 2917 N N . PHE B 1 48 ? -6.008 -9.75 -12.922 1 95.12 48 PHE B N 1
ATOM 2918 C CA . PHE B 1 48 ? -5.734 -9.234 -14.258 1 95.12 48 PHE B CA 1
ATOM 2919 C C . PHE B 1 48 ? -4.434 -9.82 -14.805 1 95.12 48 PHE B C 1
ATOM 2921 O O . PHE B 1 48 ? -4.375 -10.227 -15.969 1 95.12 48 PHE B O 1
ATOM 2928 N N . LEU B 1 49 ? -3.41 -9.812 -14.008 1 96.31 49 LEU B N 1
ATOM 2929 C CA . LEU B 1 49 ? -2.115 -10.359 -14.406 1 96.31 49 LEU B CA 1
ATOM 2930 C C . LEU B 1 49 ? -2.207 -11.859 -14.664 1 96.31 49 LEU B C 1
ATOM 2932 O O . LEU B 1 49 ? -1.577 -12.375 -15.594 1 96.31 49 LEU B O 1
ATOM 2936 N N . MET B 1 50 ? -2.973 -12.562 -13.836 1 97 50 MET B N 1
ATOM 2937 C CA . MET B 1 50 ? -3.158 -14 -14.016 1 97 50 MET B CA 1
ATOM 2938 C C . MET B 1 50 ? -3.887 -14.297 -15.328 1 97 50 MET B C 1
ATOM 2940 O O . MET B 1 50 ? -3.578 -15.273 -16.016 1 97 50 MET B O 1
ATOM 2944 N N . ASN B 1 51 ? -4.859 -13.453 -15.664 1 95.81 51 ASN B N 1
ATOM 2945 C CA . ASN B 1 51 ? -5.535 -13.617 -16.953 1 95.81 51 ASN B CA 1
ATOM 2946 C C . ASN B 1 51 ? -4.57 -13.438 -18.109 1 95.81 51 ASN B C 1
ATOM 2948 O O . ASN B 1 51 ? -4.684 -14.133 -19.125 1 95.81 51 ASN B O 1
ATOM 2952 N N . ARG B 1 52 ? -3.676 -12.555 -17.953 1 95.19 52 ARG B N 1
ATOM 2953 C CA . ARG B 1 52 ? -2.66 -12.375 -18.984 1 95.19 52 ARG B CA 1
ATOM 2954 C C . ARG B 1 52 ? -1.771 -13.609 -19.109 1 95.19 52 ARG B C 1
ATOM 2956 O O . ARG B 1 52 ? -1.426 -14.023 -20.219 1 95.19 52 ARG B O 1
ATOM 2963 N N . LEU B 1 53 ? -1.4 -14.102 -18 1 96.5 53 LEU B N 1
ATOM 2964 C CA . LEU B 1 53 ? -0.586 -15.312 -17.984 1 96.5 53 LEU B CA 1
ATOM 2965 C C . LEU B 1 53 ? -1.317 -16.469 -18.641 1 96.5 53 LEU B C 1
ATOM 2967 O O . LEU B 1 53 ? -0.689 -17.328 -19.266 1 96.5 53 LEU B O 1
ATOM 2971 N N . ALA B 1 54 ? -2.607 -16.484 -18.516 1 96.38 54 ALA B N 1
ATOM 2972 C CA . ALA B 1 54 ? -3.451 -17.5 -19.141 1 96.38 54 ALA B CA 1
ATOM 2973 C C . ALA B 1 54 ? -3.672 -17.203 -20.625 1 96.38 54 ALA B C 1
ATOM 2975 O O . ALA B 1 54 ? -4.277 -18.016 -21.328 1 96.38 54 ALA B O 1
ATOM 2976 N N . GLN B 1 55 ? -3.217 -16.078 -21.094 1 93.94 55 GLN B N 1
ATOM 2977 C CA . GLN B 1 55 ? -3.42 -15.617 -22.453 1 93.94 55 GLN B CA 1
ATOM 2978 C C . GLN B 1 55 ? -4.906 -15.508 -22.781 1 93.94 55 GLN B C 1
ATOM 2980 O O . GLN B 1 55 ? -5.344 -15.922 -23.859 1 93.94 55 GLN B O 1
ATOM 2985 N N . ARG B 1 56 ? -5.676 -15.07 -21.75 1 91.19 56 ARG B N 1
ATOM 2986 C CA . ARG B 1 56 ? -7.109 -14.844 -21.891 1 91.19 56 ARG B CA 1
ATOM 2987 C C . ARG B 1 56 ? -7.488 -13.445 -21.406 1 91.19 56 ARG B C 1
ATOM 2989 O O . ARG B 1 56 ? -6.863 -12.898 -20.5 1 91.19 56 ARG B O 1
ATOM 2996 N N . ARG B 1 57 ? -8.523 -12.969 -22.016 1 83.38 57 ARG B N 1
ATOM 2997 C CA . ARG B 1 57 ? -9.016 -11.648 -21.609 1 83.38 57 ARG B CA 1
ATOM 2998 C C . ARG B 1 57 ? -9.867 -11.742 -20.344 1 83.38 57 ARG B C 1
ATOM 3000 O O . ARG B 1 57 ? -9.883 -10.82 -19.531 1 83.38 57 ARG B O 1
ATOM 3007 N N . SER B 1 58 ? -10.562 -12.844 -20.406 1 85.19 58 SER B N 1
ATOM 3008 C CA . SER B 1 58 ? -11.438 -13.055 -19.25 1 85.19 58 SER B CA 1
ATOM 3009 C C . SER B 1 58 ? -11.258 -14.461 -18.672 1 85.19 58 SER B C 1
ATOM 3011 O O . SER B 1 58 ? -10.922 -15.398 -19.406 1 85.19 58 SER B O 1
ATOM 3013 N N . GLY B 1 59 ? -11.352 -14.617 -17.453 1 91.38 59 GLY B N 1
ATOM 3014 C CA . GLY B 1 59 ? -11.25 -15.844 -16.672 1 91.38 59 GLY B CA 1
ATOM 3015 C C . GLY B 1 59 ? -11.469 -15.625 -15.18 1 91.38 59 GLY B C 1
ATOM 3016 O O . GLY B 1 59 ? -12.602 -15.68 -14.703 1 91.38 59 GLY B O 1
ATOM 3017 N N . PHE B 1 60 ? -10.352 -15.211 -14.609 1 92.94 60 PHE B N 1
ATOM 3018 C CA . PHE B 1 60 ? -10.523 -14.766 -13.227 1 92.94 60 PHE B CA 1
ATOM 3019 C C . PHE B 1 60 ? -11.297 -13.453 -13.18 1 92.94 60 PHE B C 1
ATOM 3021 O O . PHE B 1 60 ? -10.977 -12.508 -13.898 1 92.94 60 PHE B O 1
ATOM 3028 N N . PRO B 1 61 ? -12.258 -13.414 -12.438 1 86.69 61 PRO B N 1
ATOM 3029 C CA . PRO B 1 61 ? -13.047 -12.18 -12.383 1 86.69 61 PRO B CA 1
ATOM 3030 C C . PRO B 1 61 ? -12.258 -11 -11.812 1 86.69 61 PRO B C 1
ATOM 3032 O O . PRO B 1 61 ? -11.453 -11.18 -10.898 1 86.69 61 PRO B O 1
ATOM 3035 N N . LEU B 1 62 ? -12.555 -9.906 -12.445 1 88.81 62 LEU B N 1
ATOM 3036 C CA . LEU B 1 62 ? -11.922 -8.672 -11.984 1 88.81 62 LEU B CA 1
ATOM 3037 C C . LEU B 1 62 ? -12.906 -7.832 -11.18 1 88.81 62 LEU B C 1
ATOM 3039 O O . LEU B 1 62 ? -14.086 -7.746 -11.531 1 88.81 62 LEU B O 1
ATOM 3043 N N . GLY B 1 63 ? -12.477 -7.266 -10.125 1 82.19 63 GLY B N 1
ATOM 3044 C CA . GLY B 1 63 ? -13.266 -6.297 -9.375 1 82.19 63 GLY B CA 1
ATOM 3045 C C . GLY B 1 63 ? -12.945 -4.859 -9.742 1 82.19 63 GLY B C 1
ATOM 3046 O O . GLY B 1 63 ? -11.82 -4.547 -10.125 1 82.19 63 GLY B O 1
ATOM 3047 N N . HIS B 1 64 ? -13.977 -4 -9.516 1 86.12 64 HIS B N 1
ATOM 3048 C CA . HIS B 1 64 ? -13.758 -2.611 -9.906 1 86.12 64 HIS B CA 1
ATOM 3049 C C . HIS B 1 64 ? -14.109 -1.658 -8.766 1 86.12 64 HIS B C 1
ATOM 3051 O O . HIS B 1 64 ? -13.867 -0.452 -8.867 1 86.12 64 HIS B O 1
ATOM 3057 N N . ALA B 1 65 ? -14.68 -2.229 -7.789 1 87.69 65 ALA B N 1
ATOM 3058 C CA . ALA B 1 65 ? -15.094 -1.394 -6.664 1 87.69 65 ALA B CA 1
ATOM 3059 C C . ALA B 1 65 ? -14.141 -1.542 -5.488 1 87.69 65 ALA B C 1
ATOM 3061 O O . ALA B 1 65 ? -13.188 -2.328 -5.547 1 87.69 65 ALA B O 1
ATOM 3062 N N . VAL B 1 66 ? -14.375 -0.853 -4.43 1 88 66 VAL B N 1
ATOM 3063 C CA . VAL B 1 66 ? -13.469 -0.743 -3.287 1 88 66 VAL B CA 1
ATOM 3064 C C . VAL B 1 66 ? -13.5 -2.037 -2.479 1 88 66 VAL B C 1
ATOM 3066 O O . VAL B 1 66 ? -12.625 -2.281 -1.649 1 88 66 VAL B O 1
ATOM 3069 N N . GLN B 1 67 ? -14.453 -2.873 -2.719 1 83.62 67 GLN B N 1
ATOM 3070 C CA . GLN B 1 67 ? -14.523 -4.129 -1.979 1 83.62 67 GLN B CA 1
ATOM 3071 C C . GLN B 1 67 ? -13.766 -5.238 -2.705 1 83.62 67 GLN B C 1
ATOM 3073 O O . GLN B 1 67 ? -13.734 -5.27 -3.936 1 83.62 67 GLN B O 1
ATOM 3078 N N . ALA B 1 68 ? -13.227 -6.102 -1.866 1 81.75 68 ALA B N 1
ATOM 3079 C CA . ALA B 1 68 ? -12.5 -7.238 -2.422 1 81.75 68 ALA B CA 1
ATOM 3080 C C . ALA B 1 68 ? -13.414 -8.109 -3.275 1 81.75 68 ALA B C 1
ATOM 3082 O O . ALA B 1 68 ? -14.625 -8.172 -3.035 1 81.75 68 ALA B O 1
ATOM 3083 N N . HIS B 1 69 ? -12.805 -8.789 -4.164 1 79 69 HIS B N 1
ATOM 3084 C CA . HIS B 1 69 ? -13.586 -9.57 -5.113 1 79 69 HIS B CA 1
ATOM 3085 C C . HIS B 1 69 ? -13.289 -11.062 -4.977 1 79 69 HIS B C 1
ATOM 3087 O O . HIS B 1 69 ? -14.203 -11.875 -4.828 1 79 69 HIS B O 1
ATOM 3093 N N . THR B 1 70 ? -12 -11.453 -5.039 1 82.31 70 THR B N 1
ATOM 3094 C CA . THR B 1 70 ? -11.617 -12.859 -4.945 1 82.31 70 THR B CA 1
ATOM 3095 C C . THR B 1 70 ? -11.656 -13.336 -3.498 1 82.31 70 THR B C 1
ATOM 3097 O O . THR B 1 70 ? -11.086 -12.695 -2.611 1 82.31 70 THR B O 1
ATOM 3100 N N . LYS B 1 71 ? -12.43 -14.367 -3.256 1 86.94 71 LYS B N 1
ATOM 3101 C CA . LYS B 1 71 ? -12.484 -14.977 -1.928 1 86.94 71 LYS B CA 1
ATOM 3102 C C . LYS B 1 71 ? -11.914 -16.391 -1.946 1 86.94 71 LYS B C 1
ATOM 3104 O O . LYS B 1 71 ? -12.297 -17.203 -2.785 1 86.94 71 LYS B O 1
ATOM 3109 N N . GLY B 1 72 ? -10.898 -16.625 -1.078 1 91.25 72 GLY B N 1
ATOM 3110 C CA . GLY B 1 72 ? -10.227 -17.922 -1.059 1 91.25 72 GLY B CA 1
ATOM 3111 C C . GLY B 1 72 ? -9.125 -18.031 -2.094 1 91.25 72 GLY B C 1
ATOM 3112 O O . GLY B 1 72 ? -8.406 -17.062 -2.352 1 91.25 72 GLY B O 1
ATOM 3113 N N . ILE B 1 73 ? -8.883 -19.266 -2.527 1 94.38 73 ILE B N 1
ATOM 3114 C CA . ILE B 1 73 ? -7.918 -19.547 -3.586 1 94.38 73 ILE B CA 1
ATOM 3115 C C . ILE B 1 73 ? -8.633 -20.109 -4.809 1 94.38 73 ILE B C 1
ATOM 3117 O O . ILE B 1 73 ? -9.289 -21.156 -4.723 1 94.38 73 ILE B O 1
ATOM 3121 N N . TRP B 1 74 ? -8.523 -19.438 -5.926 1 96 74 TRP B N 1
ATOM 3122 C CA . TRP B 1 74 ? -9.117 -19.891 -7.18 1 96 74 TRP B CA 1
ATOM 3123 C C . TRP B 1 74 ? -8.07 -20.5 -8.094 1 96 74 TRP B C 1
ATOM 3125 O O . TRP B 1 74 ? -6.93 -20.047 -8.141 1 96 74 TRP B O 1
ATOM 3135 N N . MET B 1 75 ? -8.516 -21.531 -8.836 1 95.38 75 MET B N 1
ATOM 3136 C CA . MET B 1 75 ? -7.57 -22.266 -9.68 1 95.38 75 MET B CA 1
ATOM 3137 C C . MET B 1 75 ? -8.062 -22.312 -11.125 1 95.38 75 MET B C 1
ATOM 3139 O O . MET B 1 75 ? -9.266 -22.344 -11.375 1 95.38 75 MET B O 1
ATOM 3143 N N . TRP B 1 76 ? -7.16 -22.234 -12.008 1 96 76 TRP B N 1
ATOM 3144 C CA . TRP B 1 76 ? -7.406 -22.391 -13.438 1 96 76 TRP B CA 1
ATOM 3145 C C . TRP B 1 76 ? -6.355 -23.297 -14.078 1 96 76 TRP B C 1
ATOM 3147 O O . TRP B 1 76 ? -5.164 -22.984 -14.047 1 96 76 TRP B O 1
ATOM 3157 N N . CYS B 1 77 ? -6.77 -24.453 -14.633 1 93.56 77 CYS B N 1
ATOM 3158 C CA . CYS B 1 77 ? -5.875 -25.406 -15.273 1 93.56 77 CYS B CA 1
ATOM 3159 C C . CYS B 1 77 ? -5.895 -25.25 -16.781 1 93.56 77 CYS B C 1
ATOM 3161 O O . CYS B 1 77 ? -6.957 -25.344 -17.406 1 93.56 77 CYS B O 1
ATOM 3163 N N . LEU B 1 78 ? -4.727 -25.016 -17.344 1 95.5 78 LEU B N 1
ATOM 3164 C CA . LEU B 1 78 ? -4.566 -24.797 -18.781 1 95.5 78 LEU B CA 1
ATOM 3165 C C . LEU B 1 78 ? -3.369 -25.562 -19.312 1 95.5 78 LEU B C 1
ATOM 3167 O O . LEU B 1 78 ? -2.441 -25.891 -18.578 1 95.5 78 LEU B O 1
ATOM 3171 N N . PRO B 1 79 ? -3.486 -25.938 -20.641 1 94.94 79 PRO B N 1
ATOM 3172 C CA . PRO B 1 79 ? -2.244 -26.438 -21.234 1 94.94 79 PRO B CA 1
ATOM 3173 C C . PRO B 1 79 ? -1.111 -25.422 -21.172 1 94.94 79 PRO B C 1
ATOM 3175 O O . PRO B 1 79 ? -1.338 -24.219 -21.406 1 94.94 79 PRO B O 1
ATOM 3178 N N . HIS B 1 80 ? -0.004 -25.828 -20.828 1 95.88 80 HIS B N 1
ATOM 3179 C CA . HIS B 1 80 ? 1.146 -24.922 -20.812 1 95.88 80 HIS B CA 1
ATOM 3180 C C . HIS B 1 80 ? 1.44 -24.391 -22.203 1 95.88 80 HIS B C 1
ATOM 3182 O O . HIS B 1 80 ? 1.498 -25.156 -23.172 1 95.88 80 HIS B O 1
ATOM 3188 N N . PRO B 1 81 ? 1.679 -23.109 -22.359 1 96 81 PRO B N 1
ATOM 3189 C CA . PRO B 1 81 ? 1.792 -22.516 -23.688 1 96 81 PRO B CA 1
ATOM 3190 C C . PRO B 1 81 ? 3.121 -22.844 -24.375 1 96 81 PRO B C 1
ATOM 3192 O O . PRO B 1 81 ? 3.223 -22.781 -25.594 1 96 81 PRO B O 1
ATOM 3195 N N . ARG B 1 82 ? 4.113 -23.266 -23.672 1 95.5 82 ARG B N 1
ATOM 3196 C CA . ARG B 1 82 ? 5.438 -23.406 -24.281 1 95.5 82 ARG B CA 1
ATOM 3197 C C . ARG B 1 82 ? 6 -24.797 -24.062 1 95.5 82 ARG B C 1
ATOM 3199 O O . ARG B 1 82 ? 7.047 -25.156 -24.609 1 95.5 82 ARG B O 1
ATOM 3206 N N . ARG B 1 83 ? 5.379 -25.562 -23.219 1 94.19 83 ARG B N 1
ATOM 3207 C CA . ARG B 1 83 ? 5.848 -26.906 -22.906 1 94.19 83 ARG B CA 1
ATOM 3208 C C . ARG B 1 83 ? 4.781 -27.953 -23.266 1 94.19 83 ARG B C 1
ATOM 3210 O O . ARG B 1 83 ? 3.693 -27.938 -22.688 1 94.19 83 ARG B O 1
ATOM 3217 N N . ALA B 1 84 ? 5.188 -28.844 -24.094 1 92.94 84 ALA B N 1
ATOM 3218 C CA . ALA B 1 84 ? 4.266 -29.891 -24.5 1 92.94 84 ALA B CA 1
ATOM 3219 C C . ALA B 1 84 ? 3.977 -30.844 -23.344 1 92.94 84 ALA B C 1
ATOM 3221 O O . ALA B 1 84 ? 4.848 -31.109 -22.516 1 92.94 84 ALA B O 1
ATOM 3222 N N . ASP B 1 85 ? 2.787 -31.406 -23.25 1 92.06 85 ASP B N 1
ATOM 3223 C CA . ASP B 1 85 ? 2.355 -32.406 -22.297 1 92.06 85 ASP B CA 1
ATOM 3224 C C . ASP B 1 85 ? 2.537 -31.922 -20.859 1 92.06 85 ASP B C 1
ATOM 3226 O O . ASP B 1 85 ? 3.02 -32.688 -20.016 1 92.06 85 ASP B O 1
ATOM 3230 N N . THR B 1 86 ? 2.424 -30.672 -20.734 1 92.69 86 THR B N 1
ATOM 3231 C CA . THR B 1 86 ? 2.523 -30.047 -19.422 1 92.69 86 THR B CA 1
ATOM 3232 C C . THR B 1 86 ? 1.302 -29.172 -19.141 1 92.69 86 THR B C 1
ATOM 3234 O O . THR B 1 86 ? 0.821 -28.469 -20.031 1 92.69 86 THR B O 1
ATOM 3237 N N . THR B 1 87 ? 0.81 -29.25 -17.906 1 92.69 87 THR B N 1
ATOM 3238 C CA . THR B 1 87 ? -0.35 -28.453 -17.531 1 92.69 87 THR B CA 1
ATOM 3239 C C . THR B 1 87 ? 0.076 -27.234 -16.703 1 92.69 87 THR B C 1
ATOM 3241 O O . THR B 1 87 ? 0.926 -27.359 -15.82 1 92.69 87 THR B O 1
ATOM 3244 N N . LEU B 1 88 ? -0.377 -26.062 -17.047 1 95.75 88 LEU B N 1
ATOM 3245 C CA . LEU B 1 88 ? -0.204 -24.844 -16.266 1 95.75 88 LEU B CA 1
ATOM 3246 C C . LEU B 1 88 ? -1.387 -24.625 -15.336 1 95.75 88 LEU B C 1
ATOM 3248 O O . LEU B 1 88 ? -2.527 -24.5 -15.789 1 95.75 88 LEU B O 1
ATOM 3252 N N . VAL B 1 89 ? -1.146 -24.625 -14.055 1 94.31 89 VAL B N 1
ATOM 3253 C CA . VAL B 1 89 ? -2.176 -24.375 -13.062 1 94.31 89 VAL B CA 1
ATOM 3254 C C . VAL B 1 89 ? -1.952 -23 -12.43 1 94.31 89 VAL B C 1
ATOM 3256 O O . VAL B 1 89 ? -0.905 -22.75 -11.828 1 94.31 89 VAL B O 1
ATOM 3259 N N . LEU B 1 90 ? -2.92 -22.109 -12.586 1 97.5 90 LEU B N 1
ATOM 3260 C CA . LEU B 1 90 ? -2.861 -20.766 -12.016 1 97.5 90 LEU B CA 1
ATOM 3261 C C . LEU B 1 90 ? -3.703 -20.672 -10.75 1 97.5 90 LEU B C 1
ATOM 3263 O O . LEU B 1 90 ? -4.855 -21.125 -10.727 1 97.5 90 LEU B O 1
ATOM 3267 N N . LEU B 1 91 ? -3.082 -20.188 -9.719 1 96.44 91 LEU B N 1
ATOM 3268 C CA . LEU B 1 91 ? -3.791 -19.953 -8.461 1 96.44 91 LEU B CA 1
ATOM 3269 C C . LEU B 1 91 ? -3.92 -18.469 -8.172 1 96.44 91 LEU B C 1
ATOM 3271 O O . LEU B 1 91 ? -2.916 -17.781 -7.984 1 96.44 91 LEU B O 1
ATOM 3275 N N . ASP B 1 92 ? -5.066 -17.938 -8.164 1 97 92 ASP B N 1
ATOM 3276 C CA . ASP B 1 92 ? -5.395 -16.562 -7.789 1 97 92 ASP B CA 1
ATOM 3277 C C . ASP B 1 92 ? -5.934 -16.5 -6.359 1 97 92 ASP B C 1
ATOM 3279 O O . ASP B 1 92 ? -6.969 -17.094 -6.055 1 97 92 ASP B O 1
ATOM 3283 N N . THR B 1 93 ? -5.277 -15.781 -5.559 1 96.19 93 THR B N 1
ATOM 3284 C CA . THR B 1 93 ? -5.629 -15.781 -4.141 1 96.19 93 THR B CA 1
ATOM 3285 C C . THR B 1 93 ? -6.398 -14.516 -3.775 1 96.19 93 THR B C 1
ATOM 3287 O O . THR B 1 93 ? -6.285 -13.5 -4.457 1 96.19 93 THR B O 1
ATOM 3290 N N . GLU B 1 94 ? -7.176 -14.688 -2.719 1 92.69 94 GLU B N 1
ATOM 3291 C CA . GLU B 1 94 ? -7.844 -13.516 -2.168 1 92.69 94 GLU B CA 1
ATOM 3292 C C . GLU B 1 94 ? -6.828 -12.461 -1.732 1 92.69 94 GLU B C 1
ATOM 3294 O O . GLU B 1 94 ? -5.746 -12.797 -1.246 1 92.69 94 GLU B O 1
ATOM 3299 N N . GLY B 1 95 ? -7.242 -11.25 -1.861 1 91.31 95 GLY B N 1
ATOM 3300 C CA . GLY B 1 95 ? -6.355 -10.141 -1.54 1 91.31 95 GLY B CA 1
ATOM 3301 C C . GLY B 1 95 ? -6.148 -9.961 -0.049 1 91.31 95 GLY B C 1
ATOM 3302 O O . GLY B 1 95 ? -7.082 -10.125 0.739 1 91.31 95 GLY B O 1
ATOM 3303 N N . LEU B 1 96 ? -4.957 -9.555 0.33 1 90.88 96 LEU B N 1
ATOM 3304 C CA . LEU B 1 96 ? -4.602 -9.266 1.716 1 90.88 96 LEU B CA 1
ATOM 3305 C C . LEU B 1 96 ? -5.094 -7.887 2.131 1 90.88 96 LEU B C 1
ATOM 3307 O O . LEU B 1 96 ? -5.262 -7.004 1.287 1 90.88 96 LEU B O 1
ATOM 3311 N N . GLY B 1 97 ? -5.379 -7.746 3.404 1 89.19 97 GLY B N 1
ATOM 3312 C CA . GLY B 1 97 ? -5.613 -6.43 3.977 1 89.19 97 GLY B CA 1
ATOM 3313 C C . GLY B 1 97 ? -7.016 -5.906 3.717 1 89.19 97 GLY B C 1
ATOM 3314 O O . GLY B 1 97 ? -7.25 -4.699 3.76 1 89.19 97 GLY B O 1
ATOM 3315 N N . ASP B 1 98 ? -7.863 -6.723 3.357 1 88.5 98 ASP B N 1
ATOM 3316 C CA . ASP B 1 98 ? -9.266 -6.336 3.225 1 88.5 98 ASP B CA 1
ATOM 3317 C C . ASP B 1 98 ? -9.883 -6.055 4.59 1 88.5 98 ASP B C 1
ATOM 3319 O O . ASP B 1 98 ? -10.016 -6.961 5.418 1 88.5 98 ASP B O 1
ATOM 3323 N N . PRO B 1 99 ? -10.344 -4.871 4.773 1 86.88 99 PRO B N 1
ATOM 3324 C CA . PRO B 1 99 ? -10.914 -4.559 6.086 1 86.88 99 PRO B CA 1
ATOM 3325 C C . PRO B 1 99 ? -12.234 -5.277 6.34 1 86.88 99 PRO B C 1
ATOM 3327 O O . PRO B 1 99 ? -12.664 -5.406 7.488 1 86.88 99 PRO B O 1
ATOM 3330 N N . ASP B 1 100 ? -12.812 -5.727 5.293 1 84 100 ASP B N 1
ATOM 3331 C CA . ASP B 1 100 ? -14.109 -6.379 5.445 1 84 100 ASP B CA 1
ATOM 3332 C C . ASP B 1 100 ? -13.953 -7.812 5.953 1 84 100 ASP B C 1
ATOM 3334 O O . ASP B 1 100 ? -14.922 -8.43 6.406 1 84 100 ASP B O 1
ATOM 3338 N N . LYS B 1 101 ? -12.672 -8.477 5.824 1 75.5 101 LYS B N 1
ATOM 3339 C CA . LYS B 1 101 ? -12.438 -9.875 6.176 1 75.5 101 LYS B CA 1
ATOM 3340 C C . LYS B 1 101 ? -12.25 -10.039 7.684 1 75.5 101 LYS B C 1
ATOM 3342 O O . LYS B 1 101 ? -12.516 -11.109 8.234 1 75.5 101 LYS B O 1
ATOM 3347 N N . GLY B 1 102 ? -12.641 -9.375 8.562 1 61.25 102 GLY B N 1
ATOM 3348 C CA . GLY B 1 102 ? -12.602 -9.391 10.016 1 61.25 102 GLY B CA 1
ATOM 3349 C C . GLY B 1 102 ? -11.383 -10.094 10.578 1 61.25 102 GLY B C 1
ATOM 3350 O O . GLY B 1 102 ? -11.062 -9.953 11.758 1 61.25 102 GLY B O 1
ATOM 3351 N N . ASP B 1 103 ? -10.617 -11.047 9.789 1 64.69 103 ASP B N 1
ATOM 3352 C CA . ASP B 1 103 ? -9.562 -11.797 10.453 1 64.69 103 ASP B CA 1
ATOM 3353 C C . ASP B 1 103 ? -8.281 -11.789 9.625 1 64.69 103 ASP B C 1
ATOM 3355 O O . ASP B 1 103 ? -8.211 -12.422 8.57 1 64.69 103 ASP B O 1
ATOM 3359 N N . SER B 1 104 ? -7.254 -11.141 10.023 1 65.88 104 SER B N 1
ATOM 3360 C CA . SER B 1 104 ? -5.934 -11.078 9.406 1 65.88 104 SER B CA 1
ATOM 3361 C C . SER B 1 104 ? -5.234 -12.43 9.438 1 65.88 104 SER B C 1
ATOM 3363 O O . SER B 1 104 ? -4.375 -12.711 8.602 1 65.88 104 SER B O 1
ATOM 3365 N N . ASN B 1 105 ? -5.582 -13.25 10.32 1 71.19 105 ASN B N 1
ATOM 3366 C CA . ASN B 1 105 ? -4.977 -14.57 10.422 1 71.19 105 ASN B CA 1
ATOM 3367 C C . ASN B 1 105 ? -5.34 -15.445 9.219 1 71.19 105 ASN B C 1
ATOM 3369 O O . ASN B 1 105 ? -4.508 -16.203 8.734 1 71.19 105 ASN B O 1
ATOM 3373 N N . ASN B 1 106 ? -6.426 -15.258 8.789 1 78.56 106 ASN B N 1
ATOM 3374 C CA . ASN B 1 106 ? -6.852 -16.016 7.617 1 78.56 106 ASN B CA 1
ATOM 3375 C C . ASN B 1 106 ? -6.074 -15.617 6.371 1 78.56 106 ASN B C 1
ATOM 3377 O O . ASN B 1 106 ? -5.762 -16.469 5.527 1 78.56 106 ASN B O 1
ATOM 3381 N N . ASP B 1 107 ? -5.656 -14.375 6.301 1 85.12 107 ASP B N 1
ATOM 3382 C CA . ASP B 1 107 ? -4.871 -13.875 5.172 1 85.12 107 ASP B CA 1
ATOM 3383 C C . ASP B 1 107 ? -3.523 -14.586 5.082 1 85.12 107 ASP B C 1
ATOM 3385 O O . ASP B 1 107 ? -3.115 -15.023 4.004 1 85.12 107 ASP B O 1
ATOM 3389 N N . ALA B 1 108 ? -2.898 -14.68 6.215 1 86.5 108 ALA B N 1
ATOM 3390 C CA . ALA B 1 108 ? -1.569 -15.281 6.258 1 86.5 108 ALA B CA 1
ATOM 3391 C C . ALA B 1 108 ? -1.629 -16.766 5.883 1 86.5 108 ALA B C 1
ATOM 3393 O O . ALA B 1 108 ? -0.74 -17.266 5.191 1 86.5 108 ALA B O 1
ATOM 3394 N N . TRP B 1 109 ? -2.658 -17.391 6.258 1 85.31 109 TRP B N 1
ATOM 3395 C CA . TRP B 1 109 ? -2.789 -18.812 5.98 1 85.31 109 TRP B CA 1
ATOM 3396 C C . TRP B 1 109 ? -3.072 -19.062 4.504 1 85.31 109 TRP B C 1
ATOM 3398 O O . TRP B 1 109 ? -2.533 -20 3.91 1 85.31 109 TRP B O 1
ATOM 3408 N N . ILE B 1 110 ? -3.955 -18.266 3.955 1 88.69 110 ILE B N 1
ATOM 3409 C CA . ILE B 1 110 ? -4.23 -18.375 2.527 1 88.69 110 ILE B CA 1
ATOM 3410 C C . ILE B 1 110 ? -2.939 -18.188 1.736 1 88.69 110 ILE B C 1
ATOM 3412 O O . ILE B 1 110 ? -2.654 -18.938 0.81 1 88.69 110 ILE B O 1
ATOM 3416 N N . PHE B 1 111 ? -2.232 -17.203 2.137 1 92.06 111 PHE B N 1
ATOM 3417 C CA . PHE B 1 111 ? -0.952 -16.922 1.495 1 92.06 111 PHE B CA 1
ATOM 3418 C C . PHE B 1 111 ? 0.01 -18.094 1.672 1 92.06 111 PHE B C 1
ATOM 3420 O O . PHE B 1 111 ? 0.679 -18.5 0.721 1 92.06 111 PHE B O 1
ATOM 3427 N N . THR B 1 112 ? 0.066 -18.641 2.82 1 88.94 112 THR B N 1
ATOM 3428 C CA . THR B 1 112 ? 0.938 -19.781 3.127 1 88.94 112 THR B CA 1
ATOM 3429 C C . THR B 1 112 ? 0.56 -21 2.289 1 88.94 112 THR B C 1
ATOM 3431 O O . THR B 1 112 ? 1.43 -21.656 1.727 1 88.94 112 THR B O 1
ATOM 3434 N N . LEU B 1 113 ? -0.69 -21.234 2.178 1 87.44 113 LEU B N 1
ATOM 3435 C CA . LEU B 1 113 ? -1.166 -22.359 1.377 1 87.44 113 LEU B CA 1
ATOM 3436 C C . LEU B 1 113 ? -0.807 -22.156 -0.093 1 87.44 113 LEU B C 1
ATOM 3438 O O . LEU B 1 113 ? -0.384 -23.109 -0.76 1 87.44 113 LEU B O 1
ATOM 3442 N N . ALA B 1 114 ? -1.024 -20.953 -0.525 1 91.19 114 ALA B N 1
ATOM 3443 C CA . ALA B 1 114 ? -0.656 -20.656 -1.907 1 91.19 114 ALA B CA 1
ATOM 3444 C C . ALA B 1 114 ? 0.831 -20.906 -2.145 1 91.19 114 ALA B C 1
ATOM 3446 O O . ALA B 1 114 ? 1.215 -21.469 -3.174 1 91.19 114 ALA B O 1
ATOM 3447 N N . LEU B 1 115 ? 1.641 -20.484 -1.215 1 90.44 115 LEU B N 1
ATOM 3448 C CA . LEU B 1 115 ? 3.084 -20.672 -1.299 1 90.44 115 LEU B CA 1
ATOM 3449 C C . LEU B 1 115 ? 3.438 -22.156 -1.298 1 90.44 115 LEU B C 1
ATOM 3451 O O . LEU B 1 115 ? 4.258 -22.609 -2.102 1 90.44 115 LEU B O 1
ATOM 3455 N N . LEU B 1 116 ? 2.795 -22.906 -0.525 1 84.06 116 LEU B N 1
ATOM 3456 C CA . LEU B 1 116 ? 3.062 -24.328 -0.4 1 84.06 116 LEU B CA 1
ATOM 3457 C C . LEU B 1 116 ? 2.635 -25.078 -1.66 1 84.06 116 LEU B C 1
ATOM 3459 O O . LEU B 1 116 ? 3.295 -26.031 -2.074 1 84.06 116 LEU B O 1
ATOM 3463 N N . LEU B 1 117 ? 1.611 -24.609 -2.283 1 85.19 117 LEU B N 1
ATOM 3464 C CA . LEU B 1 117 ? 1.031 -25.312 -3.422 1 85.19 117 LEU B CA 1
ATOM 3465 C C . LEU B 1 117 ? 1.76 -24.953 -4.711 1 85.19 117 LEU B C 1
ATOM 3467 O O . LEU B 1 117 ? 1.695 -25.688 -5.695 1 85.19 117 LEU B O 1
ATOM 3471 N N . SER B 1 118 ? 2.477 -23.891 -4.703 1 91 118 SER B N 1
ATOM 3472 C CA . SER B 1 118 ? 2.984 -23.375 -5.969 1 91 118 SER B CA 1
ATOM 3473 C C . SER B 1 118 ? 4.43 -23.812 -6.203 1 91 118 SER B C 1
ATOM 3475 O O . SER B 1 118 ? 5.156 -24.094 -5.25 1 91 118 SER B O 1
ATOM 3477 N N . SER B 1 119 ? 4.77 -23.953 -7.457 1 91.25 119 SER B N 1
ATOM 3478 C CA . SER B 1 119 ? 6.172 -24.094 -7.836 1 91.25 119 SER B CA 1
ATOM 3479 C C . SER B 1 119 ? 6.828 -22.734 -8.047 1 91.25 119 SER B C 1
ATOM 3481 O O . SER B 1 119 ? 8.055 -22.609 -7.996 1 91.25 119 SER B O 1
ATOM 3483 N N . THR B 1 120 ? 6.012 -21.719 -8.328 1 95.5 120 THR B N 1
ATOM 3484 C CA . THR B 1 120 ? 6.441 -20.328 -8.406 1 95.5 120 THR B CA 1
ATOM 3485 C C . THR B 1 120 ? 5.422 -19.406 -7.75 1 95.5 120 THR B C 1
ATOM 3487 O O . THR B 1 120 ? 4.227 -19.469 -8.047 1 95.5 120 THR B O 1
ATOM 3490 N N . LEU B 1 121 ? 5.91 -18.594 -6.855 1 96.88 121 LEU B N 1
ATOM 3491 C CA . LEU B 1 121 ? 5.062 -17.609 -6.191 1 96.88 121 LEU B CA 1
ATOM 3492 C C . LEU B 1 121 ? 5.285 -16.219 -6.777 1 96.88 121 LEU B C 1
ATOM 3494 O O . LEU B 1 121 ? 6.422 -15.758 -6.875 1 96.88 121 LEU B O 1
ATOM 3498 N N . VAL B 1 122 ? 4.227 -15.617 -7.219 1 98.5 122 VAL B N 1
ATOM 3499 C CA . VAL B 1 122 ? 4.242 -14.219 -7.621 1 98.5 122 VAL B CA 1
ATOM 3500 C C . VAL B 1 122 ? 3.684 -13.352 -6.496 1 98.5 122 VAL B C 1
ATOM 3502 O O . VAL B 1 122 ? 2.533 -13.516 -6.082 1 98.5 122 VAL B O 1
ATOM 3505 N N . TYR B 1 123 ? 4.484 -12.531 -5.941 1 98.31 123 TYR B N 1
ATOM 3506 C CA . TYR B 1 123 ? 4.004 -11.547 -4.973 1 98.31 123 TYR B CA 1
ATOM 3507 C C . TYR B 1 123 ? 3.705 -10.219 -5.652 1 98.31 123 TYR B C 1
ATOM 3509 O O . TYR B 1 123 ? 4.598 -9.594 -6.234 1 98.31 123 TYR B O 1
ATOM 3517 N N . ASN B 1 124 ? 2.475 -9.812 -5.566 1 97.5 124 ASN B N 1
ATOM 3518 C CA . ASN B 1 124 ? 1.951 -8.633 -6.246 1 97.5 124 ASN B CA 1
ATOM 3519 C C . ASN B 1 124 ? 1.761 -7.465 -5.277 1 97.5 124 ASN B C 1
ATOM 3521 O O . ASN B 1 124 ? 0.94 -7.539 -4.363 1 97.5 124 ASN B O 1
ATOM 3525 N N . SER B 1 125 ? 2.531 -6.461 -5.43 1 96.12 125 SER B N 1
ATOM 3526 C CA . SER B 1 125 ? 2.393 -5.266 -4.605 1 96.12 125 SER B CA 1
ATOM 3527 C C . SER B 1 125 ? 2.283 -4.012 -5.461 1 96.12 125 SER B C 1
ATOM 3529 O O . SER B 1 125 ? 2.439 -4.07 -6.684 1 96.12 125 SER B O 1
ATOM 3531 N N . SER B 1 126 ? 1.984 -2.836 -4.812 1 95.56 126 SER B N 1
ATOM 3532 C CA . SER B 1 126 ? 1.796 -1.601 -5.566 1 95.56 126 SER B CA 1
ATOM 3533 C C . SER B 1 126 ? 2.805 -0.536 -5.145 1 95.56 126 SER B C 1
ATOM 3535 O O . SER B 1 126 ? 3.113 -0.4 -3.959 1 95.56 126 SER B O 1
ATOM 3537 N N . GLY B 1 127 ? 3.271 0.214 -6.121 1 94 127 GLY B N 1
ATOM 3538 C CA . GLY B 1 127 ? 4.07 1.406 -5.883 1 94 127 GLY B CA 1
ATOM 3539 C C . GLY B 1 127 ? 5.543 1.108 -5.688 1 94 127 GLY B C 1
ATOM 3540 O O . GLY B 1 127 ? 6.367 1.43 -6.547 1 94 127 GLY B O 1
ATOM 3541 N N . THR B 1 128 ? 5.871 0.553 -4.492 1 94.56 128 THR B N 1
ATOM 3542 C CA . THR B 1 128 ? 7.25 0.24 -4.129 1 94.56 128 THR B CA 1
ATOM 3543 C C . THR B 1 128 ? 7.324 -1.084 -3.373 1 94.56 128 THR B C 1
ATOM 3545 O O . THR B 1 128 ? 6.293 -1.67 -3.035 1 94.56 128 THR B O 1
ATOM 3548 N N . ILE B 1 129 ? 8.547 -1.521 -3.277 1 96.19 129 ILE B N 1
ATOM 3549 C CA . ILE B 1 129 ? 8.812 -2.596 -2.328 1 96.19 129 ILE B CA 1
ATOM 3550 C C . ILE B 1 129 ? 9.078 -2.01 -0.944 1 96.19 129 ILE B C 1
ATOM 3552 O O . ILE B 1 129 ? 10.18 -1.514 -0.674 1 96.19 129 ILE B O 1
ATOM 3556 N N . ASP B 1 130 ? 8.07 -2.096 -0.151 1 92.94 130 ASP B N 1
ATOM 3557 C CA . ASP B 1 130 ? 8.203 -1.429 1.141 1 92.94 130 ASP B CA 1
ATOM 3558 C C . ASP B 1 130 ? 8.422 -2.441 2.262 1 92.94 130 ASP B C 1
ATOM 3560 O O . ASP B 1 130 ? 8.359 -3.65 2.033 1 92.94 130 ASP B O 1
ATOM 3564 N N . GLN B 1 131 ? 8.664 -1.946 3.424 1 90.19 131 GLN B N 1
ATOM 3565 C CA . GLN B 1 131 ? 8.984 -2.773 4.582 1 90.19 131 GLN B CA 1
ATOM 3566 C C . GLN B 1 131 ? 7.805 -3.668 4.965 1 90.19 131 GLN B C 1
ATOM 3568 O O . GLN B 1 131 ? 8 -4.805 5.402 1 90.19 131 GLN B O 1
ATOM 3573 N N . GLN B 1 132 ? 6.637 -3.168 4.844 1 89.62 132 GLN B N 1
ATOM 3574 C CA . GLN B 1 132 ? 5.453 -3.947 5.195 1 89.62 132 GLN B CA 1
ATOM 3575 C C . GLN B 1 132 ? 5.324 -5.18 4.305 1 89.62 132 GLN B C 1
ATOM 3577 O O . GLN B 1 132 ? 4.914 -6.246 4.77 1 89.62 132 GLN B O 1
ATOM 3582 N N . ALA B 1 133 ? 5.602 -5 3.094 1 93.56 133 ALA B N 1
ATOM 3583 C CA . ALA B 1 133 ? 5.582 -6.129 2.17 1 93.56 133 ALA B CA 1
ATOM 3584 C C . ALA B 1 133 ? 6.602 -7.191 2.578 1 93.56 133 ALA B C 1
ATOM 3586 O O . ALA B 1 133 ? 6.305 -8.391 2.551 1 93.56 133 ALA B O 1
ATOM 3587 N N . LEU B 1 134 ? 7.805 -6.77 2.936 1 94 134 LEU B N 1
ATOM 3588 C CA . LEU B 1 134 ? 8.836 -7.691 3.396 1 94 134 LEU B CA 1
ATOM 3589 C C . LEU B 1 134 ? 8.383 -8.438 4.645 1 94 134 LEU B C 1
ATOM 3591 O O . LEU B 1 134 ? 8.594 -9.648 4.766 1 94 134 LEU B O 1
ATOM 3595 N N . GLU B 1 135 ? 7.777 -7.707 5.527 1 90.88 135 GLU B N 1
ATOM 3596 C CA . GLU B 1 135 ? 7.297 -8.312 6.766 1 90.88 135 GLU B CA 1
ATOM 3597 C C . GLU B 1 135 ? 6.207 -9.344 6.488 1 90.88 135 GLU B C 1
ATOM 3599 O O . GLU B 1 135 ? 6.172 -10.398 7.125 1 90.88 135 GLU B O 1
ATOM 3604 N N . THR B 1 136 ? 5.344 -9.008 5.586 1 92.38 136 THR B N 1
ATOM 3605 C CA . THR B 1 136 ? 4.305 -9.953 5.195 1 92.38 136 THR B CA 1
ATOM 3606 C C . THR B 1 136 ? 4.918 -11.25 4.672 1 92.38 136 THR B C 1
ATOM 3608 O O . THR B 1 136 ? 4.52 -12.344 5.082 1 92.38 136 THR B O 1
ATOM 3611 N N . LEU B 1 137 ? 5.883 -11.141 3.814 1 94.06 137 LEU B N 1
ATOM 3612 C CA . LEU B 1 137 ? 6.57 -12.312 3.287 1 94.06 137 LEU B CA 1
ATOM 3613 C C . LEU B 1 137 ? 7.281 -13.07 4.402 1 94.06 137 LEU B C 1
ATOM 3615 O O . LEU B 1 137 ? 7.328 -14.305 4.387 1 94.06 137 LEU B O 1
ATOM 3619 N N . GLY B 1 138 ? 7.84 -12.297 5.352 1 91.5 138 GLY B N 1
ATOM 3620 C CA . GLY B 1 138 ? 8.492 -12.93 6.488 1 91.5 138 GLY B CA 1
ATOM 3621 C C . GLY B 1 138 ? 7.562 -13.82 7.285 1 91.5 138 GLY B C 1
ATOM 3622 O O . GLY B 1 138 ? 7.926 -14.945 7.637 1 91.5 138 GLY B O 1
ATOM 3623 N N . VAL B 1 139 ? 6.41 -13.352 7.566 1 90.06 139 VAL B N 1
ATOM 3624 C CA . VAL B 1 139 ? 5.422 -14.109 8.328 1 90.06 139 VAL B CA 1
ATOM 3625 C C . VAL B 1 139 ? 5.027 -15.367 7.547 1 90.06 139 VAL B C 1
ATOM 3627 O O . VAL B 1 139 ? 4.961 -16.453 8.109 1 90.06 139 VAL B O 1
ATOM 3630 N N . VAL B 1 140 ? 4.789 -15.203 6.332 1 89.5 140 VAL B N 1
ATOM 3631 C CA . VAL B 1 140 ? 4.316 -16.297 5.488 1 89.5 140 VAL B CA 1
ATOM 3632 C C . VAL B 1 140 ? 5.402 -17.359 5.367 1 89.5 140 VAL B C 1
ATOM 3634 O O . VAL B 1 140 ? 5.113 -18.562 5.43 1 89.5 140 VAL B O 1
ATOM 3637 N N . THR B 1 141 ? 6.633 -16.953 5.18 1 89.62 141 THR B N 1
ATOM 3638 C CA . THR B 1 141 ? 7.723 -17.906 5.07 1 89.62 141 THR B CA 1
ATOM 3639 C C . THR B 1 141 ? 7.945 -18.625 6.398 1 89.62 141 THR B C 1
ATOM 3641 O O . THR B 1 141 ? 8.234 -19.828 6.422 1 89.62 141 THR B O 1
ATOM 3644 N N . ALA B 1 142 ? 7.789 -17.906 7.488 1 85 142 ALA B N 1
ATOM 3645 C CA . ALA B 1 142 ? 7.914 -18.531 8.805 1 85 142 ALA B CA 1
ATOM 3646 C C . ALA B 1 142 ? 6.812 -19.562 9.031 1 85 142 ALA B C 1
ATOM 3648 O O . ALA B 1 142 ? 7.074 -20.656 9.547 1 85 142 ALA B O 1
ATOM 3649 N N . LEU B 1 143 ? 5.641 -19.234 8.672 1 81.56 143 LEU B N 1
ATOM 3650 C CA . LEU B 1 143 ? 4.52 -20.172 8.789 1 81.56 143 LEU B CA 1
ATOM 3651 C C . LEU B 1 143 ? 4.73 -21.391 7.91 1 81.56 143 LEU B C 1
ATOM 3653 O O . LEU B 1 143 ? 4.43 -22.516 8.32 1 81.56 143 LEU B O 1
ATOM 3657 N N . THR B 1 144 ? 5.199 -21.125 6.746 1 82.62 144 THR B N 1
ATOM 3658 C CA . THR B 1 144 ? 5.465 -22.203 5.809 1 82.62 144 THR B CA 1
ATOM 3659 C C . THR B 1 144 ? 6.5 -23.172 6.383 1 82.62 144 THR B C 1
ATOM 3661 O O . THR B 1 144 ? 6.332 -24.391 6.297 1 82.62 144 THR B O 1
ATOM 3664 N N . GLU B 1 145 ? 7.52 -22.625 6.969 1 81.25 145 GLU B N 1
ATOM 3665 C CA . GLU B 1 145 ? 8.555 -23.438 7.582 1 81.25 145 GLU B CA 1
ATOM 3666 C C . GLU B 1 145 ? 8 -24.25 8.75 1 81.25 145 GLU B C 1
ATOM 3668 O O . GLU B 1 145 ? 8.383 -25.406 8.953 1 81.25 145 GLU B O 1
ATOM 3673 N N . ARG B 1 146 ? 7.168 -23.688 9.453 1 78.19 146 ARG B N 1
ATOM 3674 C CA . ARG B 1 146 ? 6.551 -24.391 10.578 1 78.19 146 ARG B CA 1
ATOM 3675 C C . ARG B 1 146 ? 5.715 -25.562 10.102 1 78.19 146 ARG B C 1
ATOM 3677 O O . ARG B 1 146 ? 5.742 -26.641 10.711 1 78.19 146 ARG B O 1
ATOM 3684 N N . VAL B 1 147 ? 5.016 -25.359 9.07 1 74.31 147 VAL B N 1
ATOM 3685 C CA . VAL B 1 147 ? 4.191 -26.406 8.492 1 74.31 147 VAL B CA 1
ATOM 3686 C C . VAL B 1 147 ? 5.082 -27.531 7.961 1 74.31 147 VAL B C 1
ATOM 3688 O O . VAL B 1 147 ? 4.781 -28.719 8.148 1 74.31 147 VAL B O 1
ATOM 3691 N N . ARG B 1 148 ? 6.145 -27.141 7.391 1 73.81 148 ARG B N 1
ATOM 3692 C CA . ARG B 1 148 ? 7.074 -28.125 6.828 1 73.81 148 ARG B CA 1
ATOM 3693 C C . ARG B 1 148 ? 7.707 -28.969 7.926 1 73.81 148 ARG B C 1
ATOM 3695 O O . ARG B 1 148 ? 7.828 -30.188 7.781 1 73.81 148 ARG B O 1
ATOM 3702 N N . VAL B 1 149 ? 8.078 -28.344 8.984 1 69.38 149 VAL B N 1
ATOM 3703 C CA . VAL B 1 149 ? 8.719 -29.031 10.102 1 69.38 149 VAL B CA 1
ATOM 3704 C C . VAL B 1 149 ? 7.727 -29.984 10.75 1 69.38 149 VAL B C 1
ATOM 3706 O O . VAL B 1 149 ? 8.062 -31.141 11.039 1 69.38 149 VAL B O 1
ATOM 3709 N N . ARG B 1 150 ? 6.605 -29.547 10.914 1 66.94 150 ARG B N 1
ATOM 3710 C CA . ARG B 1 150 ? 5.582 -30.391 11.539 1 66.94 150 ARG B CA 1
ATOM 3711 C C . ARG B 1 150 ? 5.25 -31.594 10.656 1 66.94 150 ARG B C 1
ATOM 3713 O O . ARG B 1 150 ? 5.012 -32.688 11.164 1 66.94 150 ARG B O 1
ATOM 3720 N N . ALA B 1 151 ? 5.184 -31.359 9.406 1 62.78 151 ALA B N 1
ATOM 3721 C CA . ALA B 1 151 ? 4.922 -32.438 8.453 1 62.78 151 ALA B CA 1
ATOM 3722 C C . ALA B 1 151 ? 6.055 -33.469 8.461 1 62.78 151 ALA B C 1
ATOM 3724 O O . ALA B 1 151 ? 5.816 -34.656 8.344 1 62.78 151 ALA B O 1
ATOM 3725 N N . GLY B 1 152 ? 7.254 -33 8.617 1 62 152 GLY B N 1
ATOM 3726 C CA . GLY B 1 152 ? 8.406 -33.875 8.695 1 62 152 GLY B CA 1
ATOM 3727 C C . GLY B 1 152 ? 8.445 -34.688 9.969 1 62 152 GLY B C 1
ATOM 3728 O O . GLY B 1 152 ? 8.852 -35.875 9.945 1 62 152 GLY B O 1
ATOM 3729 N N . ASP B 1 153 ? 8.133 -34.094 11.039 1 63.41 153 ASP B N 1
ATOM 3730 C CA . ASP B 1 153 ? 8.156 -34.75 12.336 1 63.41 153 ASP B CA 1
ATOM 3731 C C . ASP B 1 153 ? 7.078 -35.844 12.422 1 63.41 153 ASP B C 1
ATOM 3733 O O . ASP B 1 153 ? 7.203 -36.781 13.195 1 63.41 153 ASP B O 1
ATOM 3737 N N . SER B 1 154 ? 6.039 -35.531 11.82 1 56.5 154 SER B N 1
ATOM 3738 C CA . SER B 1 154 ? 4.945 -36.5 11.914 1 56.5 154 SER B CA 1
ATOM 3739 C C . SER B 1 154 ? 5.309 -37.812 11.227 1 56.5 154 SER B C 1
ATOM 3741 O O . SER B 1 154 ? 4.555 -38.781 11.305 1 56.5 154 SER B O 1
ATOM 3743 N N . GLY B 1 155 ? 6.676 -38 10.898 1 50.75 155 GLY B N 1
ATOM 3744 C CA . GLY B 1 155 ? 7.137 -39.25 10.312 1 50.75 155 GLY B CA 1
ATOM 3745 C C . GLY B 1 155 ? 6.625 -39.469 8.898 1 50.75 155 GLY B C 1
ATOM 3746 O O . GLY B 1 155 ? 6.852 -40.531 8.32 1 50.75 155 GLY B O 1
ATOM 3747 N N . ASP B 1 156 ? 5.766 -38.625 8.523 1 46.38 156 ASP B N 1
ATOM 3748 C CA . ASP B 1 156 ? 5.25 -38.781 7.168 1 46.38 156 ASP B CA 1
ATOM 3749 C C . ASP B 1 156 ? 6.27 -38.312 6.133 1 46.38 156 ASP B C 1
ATOM 3751 O O . ASP B 1 156 ? 6.625 -37.125 6.094 1 46.38 156 ASP B O 1
ATOM 3755 N N . THR B 1 157 ? 6.984 -39.188 5.605 1 48.88 157 THR B N 1
ATOM 3756 C CA . THR B 1 157 ? 8.055 -39.031 4.629 1 48.88 157 THR B CA 1
ATOM 3757 C C . THR B 1 157 ? 7.637 -38.062 3.529 1 48.88 157 THR B C 1
ATOM 3759 O O . THR B 1 157 ? 8.469 -37.312 3.01 1 48.88 157 THR B O 1
ATOM 3762 N N . ALA B 1 158 ? 6.434 -38.125 3.133 1 46.59 158 ALA B N 1
ATOM 3763 C CA . ALA B 1 158 ? 5.93 -37.281 2.045 1 46.59 158 ALA B CA 1
ATOM 3764 C C . ALA B 1 158 ? 5.965 -35.812 2.422 1 46.59 158 ALA B C 1
ATOM 3766 O O . ALA B 1 158 ? 6.277 -34.969 1.588 1 46.59 158 ALA B O 1
ATOM 3767 N N . ALA B 1 159 ? 5.695 -35.625 3.643 1 50.03 159 ALA B N 1
ATOM 3768 C CA . ALA B 1 159 ? 5.66 -34.25 4.145 1 50.03 159 ALA B CA 1
ATOM 3769 C C . ALA B 1 159 ? 7.066 -33.656 4.227 1 50.03 159 ALA B C 1
ATOM 3771 O O . ALA B 1 159 ? 7.258 -32.469 3.982 1 50.03 159 ALA B O 1
ATOM 3772 N N . ALA B 1 160 ? 8.031 -34.594 4.527 1 48.38 160 ALA B N 1
ATOM 3773 C CA . ALA B 1 160 ? 9.422 -34.156 4.633 1 48.38 160 ALA B CA 1
ATOM 3774 C C . ALA B 1 160 ? 9.945 -33.656 3.287 1 48.38 160 ALA B C 1
ATOM 3776 O O . ALA B 1 160 ? 10.758 -32.75 3.232 1 48.38 160 ALA B O 1
ATOM 3777 N N . ASP B 1 161 ? 9.531 -34.281 2.303 1 48.28 161 ASP B N 1
ATOM 3778 C CA . ASP B 1 161 ? 10.008 -33.906 0.968 1 48.28 161 ASP B CA 1
ATOM 3779 C C . ASP B 1 161 ? 9.391 -32.594 0.491 1 48.28 161 ASP B C 1
ATOM 3781 O O . ASP B 1 161 ? 9.945 -31.922 -0.369 1 48.28 161 ASP B O 1
ATOM 3785 N N . PHE B 1 162 ? 8.172 -32.438 1.02 1 47.69 162 PHE B N 1
ATOM 3786 C CA . PHE B 1 162 ? 7.539 -31.156 0.741 1 47.69 162 PHE B CA 1
ATOM 3787 C C . PHE B 1 162 ? 8.445 -30 1.157 1 47.69 162 PHE B C 1
ATOM 3789 O O . PHE B 1 162 ? 8.414 -28.922 0.549 1 47.69 162 PHE B O 1
ATOM 3796 N N . VAL B 1 163 ? 9.398 -30.328 2.152 1 50.25 163 VAL B N 1
ATOM 3797 C CA . VAL B 1 163 ? 10.164 -29.375 2.939 1 50.25 163 VAL B CA 1
ATOM 3798 C C . VAL B 1 163 ? 11.289 -28.781 2.09 1 50.25 163 VAL B C 1
ATOM 3800 O O . VAL B 1 163 ? 11.648 -27.609 2.246 1 50.25 163 VAL B O 1
ATOM 3803 N N . ARG B 1 164 ? 11.766 -29.594 1.072 1 54.41 164 ARG B N 1
ATOM 3804 C CA . ARG B 1 164 ? 13.008 -29.062 0.535 1 54.41 164 ARG B CA 1
ATOM 3805 C C . ARG B 1 164 ? 12.75 -28.234 -0.724 1 54.41 164 ARG B C 1
ATOM 3807 O O . ARG B 1 164 ? 13.688 -27.922 -1.462 1 54.41 164 ARG B O 1
ATOM 3814 N N . PHE B 1 165 ? 11.477 -27.812 -0.867 1 63.75 165 PHE B N 1
ATOM 3815 C CA . PHE B 1 165 ? 11.234 -27.141 -2.135 1 63.75 165 PHE B CA 1
ATOM 3816 C C . PHE B 1 165 ? 11.18 -25.625 -1.94 1 63.75 165 PHE B C 1
ATOM 3818 O O . PHE B 1 165 ? 10.516 -25.125 -1.026 1 63.75 165 PHE B O 1
ATOM 3825 N N . PHE B 1 166 ? 12.109 -25.031 -2.701 1 74.81 166 PHE B N 1
ATOM 3826 C CA . PHE B 1 166 ? 12.117 -23.578 -2.766 1 74.81 166 PHE B CA 1
ATOM 3827 C C . PHE B 1 166 ? 11.43 -23.078 -4.039 1 74.81 166 PHE B C 1
ATOM 3829 O O . PHE B 1 166 ? 11.992 -23.203 -5.133 1 74.81 166 PHE B O 1
ATOM 3836 N N . PRO B 1 167 ? 10.258 -22.594 -3.9 1 83.81 167 PRO B N 1
ATOM 3837 C CA . PRO B 1 167 ? 9.586 -22.109 -5.105 1 83.81 167 PRO B CA 1
ATOM 3838 C C . PRO B 1 167 ? 10.32 -20.938 -5.77 1 83.81 167 PRO B C 1
ATOM 3840 O O . PRO B 1 167 ? 11.086 -20.234 -5.109 1 83.81 167 PRO B O 1
ATOM 3843 N N . GLY B 1 168 ? 10.172 -20.922 -7.113 1 92.31 168 GLY B N 1
ATOM 3844 C CA . GLY B 1 168 ? 10.523 -19.656 -7.746 1 92.31 168 GLY B CA 1
ATOM 3845 C C . GLY B 1 168 ? 9.75 -18.484 -7.195 1 92.31 168 GLY B C 1
ATOM 3846 O O . GLY B 1 168 ? 8.641 -18.641 -6.68 1 92.31 168 GLY B O 1
ATOM 3847 N N . PHE B 1 169 ? 10.422 -17.375 -7.242 1 96.88 169 PHE B N 1
ATOM 3848 C CA . PHE B 1 169 ? 9.789 -16.188 -6.68 1 96.88 169 PHE B CA 1
ATOM 3849 C C . PHE B 1 169 ? 9.859 -15.023 -7.656 1 96.88 169 PHE B C 1
ATOM 3851 O O . PHE B 1 169 ? 10.93 -14.703 -8.172 1 96.88 169 PHE B O 1
ATOM 3858 N N . VAL B 1 170 ? 8.742 -14.445 -7.926 1 98.56 170 VAL B N 1
ATOM 3859 C CA . VAL B 1 170 ? 8.672 -13.25 -8.766 1 98.56 170 VAL B CA 1
ATOM 3860 C C . VAL B 1 170 ? 7.957 -12.133 -8.008 1 98.56 170 VAL B C 1
ATOM 3862 O O . VAL B 1 170 ? 6.84 -12.32 -7.52 1 98.56 170 VAL B O 1
ATOM 3865 N N . TRP B 1 171 ? 8.648 -11.023 -7.828 1 98.75 171 TRP B N 1
ATOM 3866 C CA . TRP B 1 171 ? 8.008 -9.82 -7.297 1 98.75 171 TRP B CA 1
ATOM 3867 C C . TRP B 1 171 ? 7.449 -8.953 -8.422 1 98.75 171 TRP B C 1
ATOM 3869 O O . TRP B 1 171 ? 8.203 -8.43 -9.242 1 98.75 171 TRP B O 1
ATOM 3879 N N . ALA B 1 172 ? 6.16 -8.812 -8.5 1 98.69 172 ALA B N 1
ATOM 3880 C CA . ALA B 1 172 ? 5.516 -7.91 -9.453 1 98.69 172 ALA B CA 1
ATOM 3881 C C . ALA B 1 172 ? 5.102 -6.602 -8.781 1 98.69 172 ALA B C 1
ATOM 3883 O O . ALA B 1 172 ? 4.145 -6.574 -8.008 1 98.69 172 ALA B O 1
ATOM 3884 N N . VAL B 1 173 ? 5.801 -5.547 -9.055 1 98.38 173 VAL B N 1
ATOM 3885 C CA . VAL B 1 173 ? 5.469 -4.234 -8.508 1 98.38 173 VAL B CA 1
ATOM 3886 C C . VAL B 1 173 ? 4.559 -3.488 -9.477 1 98.38 173 VAL B C 1
ATOM 3888 O O . VAL B 1 173 ? 5 -3.051 -10.547 1 98.38 173 VAL B O 1
ATOM 3891 N N . ARG B 1 174 ? 3.348 -3.271 -9.008 1 97.5 174 ARG B N 1
ATOM 3892 C CA . ARG B 1 174 ? 2.311 -2.711 -9.875 1 97.5 174 ARG B CA 1
ATOM 3893 C C . ARG B 1 174 ? 2.213 -1.199 -9.695 1 97.5 174 ARG B C 1
ATOM 3895 O O . ARG B 1 174 ? 2.664 -0.654 -8.688 1 97.5 174 ARG B O 1
ATOM 3902 N N . ASP B 1 175 ? 1.602 -0.57 -10.695 1 96.25 175 ASP B N 1
ATOM 3903 C CA . ASP B 1 175 ? 1.366 0.871 -10.672 1 96.25 175 ASP B CA 1
ATOM 3904 C C . ASP B 1 175 ? 2.654 1.634 -10.367 1 96.25 175 ASP B C 1
ATOM 3906 O O . ASP B 1 175 ? 2.666 2.523 -9.516 1 96.25 175 ASP B O 1
ATOM 3910 N N . PHE B 1 176 ? 3.703 1.136 -10.977 1 97.12 176 PHE B N 1
ATOM 3911 C CA . PHE B 1 176 ? 5.031 1.698 -10.758 1 97.12 176 PHE B CA 1
ATOM 3912 C C . PHE B 1 176 ? 5.246 2.932 -11.625 1 97.12 176 PHE B C 1
ATOM 3914 O O . PHE B 1 176 ? 5.215 2.844 -12.852 1 97.12 176 PHE B O 1
ATOM 3921 N N . VAL B 1 177 ? 5.465 4.086 -10.984 1 95.06 177 VAL B N 1
ATOM 3922 C CA . VAL B 1 177 ? 5.605 5.324 -11.742 1 95.06 177 VAL B CA 1
ATOM 3923 C C . VAL B 1 177 ? 6.887 6.047 -11.32 1 95.06 177 VAL B C 1
ATOM 3925 O O . VAL B 1 177 ? 7.074 7.223 -11.641 1 95.06 177 VAL B O 1
ATOM 3928 N N . LEU B 1 178 ? 7.758 5.398 -10.625 1 95.5 178 LEU B N 1
ATOM 3929 C CA . LEU B 1 178 ? 8.992 5.992 -10.109 1 95.5 178 LEU B CA 1
ATOM 3930 C C . LEU B 1 178 ? 10.172 5.668 -11.016 1 95.5 178 LEU B C 1
ATOM 3932 O O . LEU B 1 178 ? 10.055 4.828 -11.914 1 95.5 178 LEU B O 1
ATOM 3936 N N . GLU B 1 179 ? 11.219 6.363 -10.773 1 95 179 GLU B N 1
ATOM 3937 C CA . GLU B 1 179 ? 12.484 6.051 -11.438 1 95 179 GLU B CA 1
ATOM 3938 C C . GLU B 1 179 ? 13.258 4.98 -10.672 1 95 179 GLU B C 1
ATOM 3940 O O . GLU B 1 179 ? 13.336 5.023 -9.438 1 95 179 GLU B O 1
ATOM 3945 N N . LEU B 1 180 ? 13.781 4.055 -11.414 1 95.94 180 LEU B N 1
ATOM 3946 C CA . LEU B 1 180 ? 14.625 3.029 -10.805 1 95.94 180 LEU B CA 1
ATOM 3947 C C . LEU B 1 180 ? 16.047 3.549 -10.594 1 95.94 180 LEU B C 1
ATOM 3949 O O . LEU B 1 180 ? 16.953 3.236 -11.367 1 95.94 180 LEU B O 1
ATOM 3953 N N . ALA B 1 181 ? 16.172 4.27 -9.586 1 95.19 181 ALA B N 1
ATOM 3954 C CA . ALA B 1 181 ? 17.469 4.801 -9.219 1 95.19 181 ALA B CA 1
ATOM 3955 C C . ALA B 1 181 ? 17.75 4.602 -7.73 1 95.19 181 ALA B C 1
ATOM 3957 O O . ALA B 1 181 ? 16.875 4.844 -6.895 1 95.19 181 ALA B O 1
ATOM 3958 N N . VAL B 1 182 ? 18.906 4.141 -7.441 1 93 182 VAL B N 1
ATOM 3959 C CA . VAL B 1 182 ? 19.375 3.928 -6.078 1 93 182 VAL B CA 1
ATOM 3960 C C . VAL B 1 182 ? 20.703 4.672 -5.863 1 93 182 VAL B C 1
ATOM 3962 O O . VAL B 1 182 ? 21.656 4.477 -6.617 1 93 182 VAL B O 1
ATOM 3965 N N . ASN B 1 183 ? 20.688 5.508 -4.848 1 91.31 183 ASN B N 1
ATOM 3966 C CA . ASN B 1 183 ? 21.875 6.316 -4.559 1 91.31 183 ASN B CA 1
ATOM 3967 C C . ASN B 1 183 ? 22.344 7.07 -5.793 1 91.31 183 ASN B C 1
ATOM 3969 O O . ASN B 1 183 ? 23.547 7.07 -6.105 1 91.31 183 ASN B O 1
ATOM 3973 N N . GLY B 1 184 ? 21.422 7.516 -6.559 1 89.62 184 GLY B N 1
ATOM 3974 C CA . GLY B 1 184 ? 21.719 8.359 -7.703 1 89.62 184 GLY B CA 1
ATOM 3975 C C . GLY B 1 184 ? 22.094 7.574 -8.945 1 89.62 184 GLY B C 1
ATOM 3976 O O . GLY B 1 184 ? 22.359 8.156 -10 1 89.62 184 GLY B O 1
ATOM 3977 N N . ARG B 1 185 ? 22.094 6.297 -8.844 1 94.94 185 ARG B N 1
ATOM 3978 C CA . ARG B 1 185 ? 22.453 5.457 -9.977 1 94.94 185 ARG B CA 1
ATOM 3979 C C . ARG B 1 185 ? 21.234 4.699 -10.508 1 94.94 185 ARG B C 1
ATOM 3981 O O . ARG B 1 185 ? 20.469 4.125 -9.727 1 94.94 185 ARG B O 1
ATOM 3988 N N . LEU B 1 186 ? 21.156 4.719 -11.797 1 96.12 186 LEU B N 1
ATOM 3989 C CA . LEU B 1 186 ? 20.094 3.945 -12.43 1 96.12 186 LEU B CA 1
ATOM 3990 C C . LEU B 1 186 ? 20.312 2.451 -12.234 1 96.12 186 LEU B C 1
ATOM 3992 O O . LEU B 1 186 ? 21.453 1.972 -12.336 1 96.12 186 LEU B O 1
ATOM 3996 N N . VAL B 1 187 ? 19.281 1.713 -11.953 1 97.25 187 VAL B N 1
ATOM 3997 C CA . VAL B 1 187 ? 19.359 0.271 -11.742 1 97.25 187 VAL B CA 1
ATOM 3998 C C . VAL B 1 187 ? 18.234 -0.421 -12.492 1 97.25 187 VAL B C 1
ATOM 4000 O O . VAL B 1 187 ? 17.281 0.228 -12.93 1 97.25 187 VAL B O 1
ATOM 4003 N N . ASN B 1 188 ? 18.344 -1.714 -12.773 1 97.56 188 ASN B N 1
ATOM 4004 C CA . ASN B 1 188 ? 17.234 -2.486 -13.328 1 97.56 188 ASN B CA 1
ATOM 4005 C C . ASN B 1 188 ? 16.344 -3.051 -12.227 1 97.56 188 ASN B C 1
ATOM 4007 O O . ASN B 1 188 ? 16.609 -2.838 -11.047 1 97.56 188 ASN B O 1
ATOM 4011 N N . GLU B 1 189 ? 15.32 -3.707 -12.578 1 98.06 189 GLU B N 1
ATOM 4012 C CA . GLU B 1 189 ? 14.312 -4.184 -11.633 1 98.06 189 GLU B CA 1
ATOM 4013 C C . GLU B 1 189 ? 14.906 -5.188 -10.648 1 98.06 189 GLU B C 1
ATOM 4015 O O . GLU B 1 189 ? 14.617 -5.141 -9.453 1 98.06 189 GLU B O 1
ATOM 4020 N N . ASP B 1 190 ? 15.75 -6.113 -11.148 1 98.19 190 ASP B N 1
ATOM 4021 C CA . ASP B 1 190 ? 16.375 -7.117 -10.289 1 98.19 190 ASP B CA 1
ATOM 4022 C C . ASP B 1 190 ? 17.328 -6.469 -9.289 1 98.19 190 ASP B C 1
ATOM 4024 O O . ASP B 1 190 ? 17.359 -6.859 -8.117 1 98.19 190 ASP B O 1
ATOM 4028 N N . GLU B 1 191 ? 18.047 -5.508 -9.75 1 97.5 191 GLU B N 1
ATOM 4029 C CA . GLU B 1 191 ? 18.953 -4.777 -8.867 1 97.5 191 GLU B CA 1
ATOM 4030 C C . GLU B 1 191 ? 18.188 -4.039 -7.773 1 97.5 191 GLU B C 1
ATOM 4032 O O . GLU B 1 191 ? 18.656 -3.924 -6.641 1 97.5 191 GLU B O 1
ATOM 4037 N N . TYR B 1 192 ? 17.062 -3.5 -8.141 1 97.69 192 TYR B N 1
ATOM 4038 C CA . TYR B 1 192 ? 16.188 -2.852 -7.172 1 97.69 192 TYR B CA 1
ATOM 4039 C C . TYR B 1 192 ? 15.781 -3.822 -6.07 1 97.69 192 TYR B C 1
ATOM 4041 O O . TYR B 1 192 ? 15.922 -3.52 -4.883 1 97.69 192 TYR B O 1
ATOM 4049 N N . LEU B 1 193 ? 15.305 -4.984 -6.43 1 97.94 193 LEU B N 1
ATOM 4050 C CA . LEU B 1 193 ? 14.906 -6.004 -5.461 1 97.94 193 LEU B CA 1
ATOM 4051 C C . LEU B 1 193 ? 16.094 -6.414 -4.594 1 97.94 193 LEU B C 1
ATOM 4053 O O . LEU B 1 193 ? 15.953 -6.535 -3.373 1 97.94 193 LEU B O 1
ATOM 4057 N N . GLU B 1 194 ? 17.281 -6.625 -5.188 1 97.06 194 GLU B N 1
ATOM 4058 C CA . GLU B 1 194 ? 18.469 -7.012 -4.434 1 97.06 194 GLU B CA 1
ATOM 4059 C C . GLU B 1 194 ? 18.875 -5.914 -3.451 1 97.06 194 GLU B C 1
ATOM 4061 O O . GLU B 1 194 ? 19.359 -6.207 -2.355 1 97.06 194 GLU B O 1
ATOM 4066 N N . HIS B 1 195 ? 18.656 -4.715 -3.896 1 95.62 195 HIS B N 1
ATOM 4067 C CA . HIS B 1 195 ? 18.969 -3.602 -3.006 1 95.62 195 HIS B CA 1
ATOM 4068 C C . HIS B 1 195 ? 18.078 -3.629 -1.764 1 95.62 195 HIS B C 1
ATOM 4070 O O . HIS B 1 195 ? 18.562 -3.408 -0.649 1 95.62 195 HIS B O 1
ATOM 4076 N N . VAL B 1 196 ? 16.844 -3.84 -1.948 1 95.19 196 VAL B N 1
ATOM 4077 C CA . VAL B 1 196 ? 15.891 -3.857 -0.847 1 95.19 196 VAL B CA 1
ATOM 4078 C C . VAL B 1 196 ? 16.203 -5.016 0.096 1 95.19 196 VAL B C 1
ATOM 4080 O O . VAL B 1 196 ? 16.047 -4.895 1.312 1 95.19 196 VAL B O 1
ATOM 4083 N N . LEU B 1 197 ? 16.734 -6.145 -0.439 1 95.38 197 LEU B N 1
ATOM 4084 C CA . LEU B 1 197 ? 16.984 -7.355 0.338 1 95.38 197 LEU B CA 1
ATOM 4085 C C . LEU B 1 197 ? 18.406 -7.344 0.906 1 95.38 197 LEU B C 1
ATOM 4087 O O . LEU B 1 197 ? 18.781 -8.258 1.639 1 95.38 197 LEU B O 1
ATOM 4091 N N . ARG B 1 198 ? 19.094 -6.344 0.614 1 93.81 198 ARG B N 1
ATOM 4092 C CA . ARG B 1 198 ? 20.484 -6.289 1.046 1 93.81 198 ARG B CA 1
ATOM 4093 C C . ARG B 1 198 ? 20.578 -6.191 2.564 1 93.81 198 ARG B C 1
ATOM 4095 O O . ARG B 1 198 ? 19.797 -5.488 3.199 1 93.81 198 ARG B O 1
ATOM 4102 N N . LEU B 1 199 ? 21.547 -6.875 3.094 1 91.19 199 LEU B N 1
ATOM 4103 C CA . LEU B 1 199 ? 21.812 -6.801 4.527 1 91.19 199 LEU B CA 1
ATOM 4104 C C . LEU B 1 199 ? 22.5 -5.492 4.887 1 91.19 199 LEU B C 1
ATOM 4106 O O . LEU B 1 199 ? 23.359 -5.012 4.137 1 91.19 199 LEU B O 1
ATOM 4110 N N . ARG B 1 200 ? 22.031 -4.91 5.984 1 86.19 200 ARG B N 1
ATOM 4111 C CA . ARG B 1 200 ? 22.594 -3.639 6.43 1 86.19 200 ARG B CA 1
ATOM 4112 C C . ARG B 1 200 ? 23.062 -3.723 7.879 1 86.19 200 ARG B C 1
ATOM 4114 O O . ARG B 1 200 ? 22.453 -4.422 8.695 1 86.19 200 ARG B O 1
ATOM 4121 N N . PRO B 1 201 ? 24.062 -3.049 8.164 1 78.38 201 PRO B N 1
ATOM 4122 C CA . PRO B 1 201 ? 24.578 -3.117 9.531 1 78.38 201 PRO B CA 1
ATOM 4123 C C . PRO B 1 201 ? 23.609 -2.553 10.562 1 78.38 201 PRO B C 1
ATOM 4125 O O . PRO B 1 201 ? 22.984 -1.521 10.32 1 78.38 201 PRO B O 1
ATOM 4128 N N . GLY B 1 202 ? 23.469 -3.283 11.648 1 68.44 202 GLY B N 1
ATOM 4129 C CA . GLY B 1 202 ? 22.844 -2.777 12.859 1 68.44 202 GLY B CA 1
ATOM 4130 C C . GLY B 1 202 ? 21.328 -2.734 12.766 1 68.44 202 GLY B C 1
ATOM 4131 O O . GLY B 1 202 ? 20.672 -1.946 13.453 1 68.44 202 GLY B O 1
ATOM 4132 N N . THR B 1 203 ? 20.828 -3.479 11.828 1 74.19 203 THR B N 1
ATOM 4133 C CA . THR B 1 203 ? 19.375 -3.371 11.773 1 74.19 203 THR B CA 1
ATOM 4134 C C . THR B 1 203 ? 18.719 -4.703 12.125 1 74.19 203 THR B C 1
ATOM 4136 O O . THR B 1 203 ? 19.25 -5.766 11.797 1 74.19 203 THR B O 1
ATOM 4139 N N . ALA B 1 204 ? 17.641 -4.641 12.922 1 73.62 204 ALA B N 1
ATOM 4140 C CA . ALA B 1 204 ? 16.844 -5.801 13.312 1 73.62 204 ALA B CA 1
ATOM 4141 C C . ALA B 1 204 ? 16.172 -6.438 12.102 1 73.62 204 ALA B C 1
ATOM 4143 O O . ALA B 1 204 ? 15.828 -7.621 12.125 1 73.62 204 ALA B O 1
ATOM 4144 N N . GLN B 1 205 ? 16.203 -5.766 11.008 1 83.44 205 GLN B N 1
ATOM 4145 C CA . GLN B 1 205 ? 15.484 -6.23 9.82 1 83.44 205 GLN B CA 1
ATOM 4146 C C . GLN B 1 205 ? 16.344 -7.207 9.023 1 83.44 205 GLN B C 1
ATOM 4148 O O . GLN B 1 205 ? 15.852 -7.859 8.094 1 83.44 205 GLN B O 1
ATOM 4153 N N . ASN B 1 206 ? 17.578 -7.398 9.367 1 88.81 206 ASN B N 1
ATOM 4154 C CA . ASN B 1 206 ? 18.484 -8.273 8.625 1 88.81 206 ASN B CA 1
ATOM 4155 C C . ASN B 1 206 ? 18.062 -9.734 8.734 1 88.81 206 ASN B C 1
ATOM 4157 O O . ASN B 1 206 ? 18.266 -10.516 7.801 1 88.81 206 ASN B O 1
ATOM 4161 N N . GLU B 1 207 ? 17.562 -10.016 9.891 1 87.88 207 GLU B N 1
ATOM 4162 C CA . GLU B 1 207 ? 17.109 -11.398 10.031 1 87.88 207 GLU B CA 1
ATOM 4163 C C . GLU B 1 207 ? 16 -11.727 9.031 1 87.88 207 GLU B C 1
ATOM 4165 O O . GLU B 1 207 ? 16.016 -12.789 8.406 1 87.88 207 GLU B O 1
ATOM 4170 N N . LEU B 1 208 ? 15.156 -10.805 8.898 1 90.06 208 LEU B N 1
ATOM 4171 C CA . LEU B 1 208 ? 14.07 -10.961 7.938 1 90.06 208 LEU B CA 1
ATOM 4172 C C . LEU B 1 208 ? 14.609 -11.062 6.516 1 90.06 208 LEU B C 1
ATOM 4174 O O . LEU B 1 208 ? 14.211 -11.945 5.754 1 90.06 208 LEU B O 1
ATOM 4178 N N . ARG B 1 209 ? 15.516 -10.25 6.156 1 93.5 209 ARG B N 1
ATOM 4179 C CA . ARG B 1 209 ? 16.094 -10.227 4.816 1 93.5 209 ARG B CA 1
ATOM 4180 C C . ARG B 1 209 ? 16.859 -11.508 4.523 1 93.5 209 ARG B C 1
ATOM 4182 O O . ARG B 1 209 ? 16.766 -12.062 3.428 1 93.5 209 ARG B O 1
ATOM 4189 N N . ARG B 1 210 ? 17.594 -11.961 5.496 1 92.44 210 ARG B N 1
ATOM 4190 C CA . ARG B 1 210 ? 18.328 -13.219 5.344 1 92.44 210 ARG B CA 1
ATOM 4191 C C . ARG B 1 210 ? 17.375 -14.383 5.098 1 92.44 210 ARG B C 1
ATOM 4193 O O . ARG B 1 210 ? 17.609 -15.211 4.223 1 92.44 210 ARG B O 1
ATOM 4200 N N . CYS B 1 211 ? 16.359 -14.344 5.867 1 90.12 211 CYS B N 1
ATOM 4201 C CA . CYS B 1 211 ? 15.359 -15.398 5.727 1 90.12 211 CYS B CA 1
ATOM 4202 C C . CYS B 1 211 ? 14.75 -15.391 4.328 1 90.12 211 CYS B C 1
ATOM 4204 O O . CYS B 1 211 ? 14.617 -16.438 3.699 1 90.12 211 CYS B O 1
ATOM 4206 N N . LEU B 1 212 ? 14.43 -14.266 3.836 1 93.5 212 LEU B N 1
ATOM 4207 C CA . LEU B 1 212 ? 13.812 -14.148 2.521 1 93.5 212 LEU B CA 1
ATOM 4208 C C . LEU B 1 212 ? 14.789 -14.539 1.42 1 93.5 212 LEU B C 1
ATOM 4210 O O . LEU B 1 212 ? 14.406 -15.219 0.46 1 93.5 212 LEU B O 1
ATOM 4214 N N . ARG B 1 213 ? 16.016 -14.164 1.573 1 93.88 213 ARG B N 1
ATOM 4215 C CA . ARG B 1 213 ? 17.047 -14.523 0.602 1 93.88 213 ARG B CA 1
ATOM 4216 C C . ARG B 1 213 ? 17.25 -16.031 0.558 1 93.88 213 ARG B C 1
ATOM 4218 O O . ARG B 1 213 ? 17.422 -16.609 -0.519 1 93.88 213 ARG B O 1
ATOM 4225 N N . ASP B 1 214 ? 17.234 -16.609 1.714 1 90.5 214 ASP B N 1
ATOM 4226 C CA . ASP B 1 214 ? 17.438 -18.047 1.814 1 90.5 214 ASP B CA 1
ATOM 4227 C C . ASP B 1 214 ? 16.234 -18.812 1.287 1 90.5 214 ASP B C 1
ATOM 4229 O O . ASP B 1 214 ? 16.391 -19.875 0.669 1 90.5 214 ASP B O 1
ATOM 4233 N N . PHE B 1 215 ? 15.133 -18.312 1.554 1 90.69 215 PHE B N 1
ATOM 4234 C CA . PHE B 1 215 ? 13.906 -19 1.176 1 90.69 215 PHE B CA 1
ATOM 4235 C C . PHE B 1 215 ? 13.672 -18.906 -0.326 1 90.69 215 PHE B C 1
ATOM 4237 O O . PHE B 1 215 ? 13.141 -19.844 -0.938 1 90.69 215 PHE B O 1
ATOM 4244 N N . PHE B 1 216 ? 14.016 -17.734 -0.851 1 93.81 216 PHE B N 1
ATOM 4245 C CA . PHE B 1 216 ? 13.82 -17.5 -2.275 1 93.81 216 PHE B CA 1
ATOM 4246 C C . PHE B 1 216 ? 15.148 -17.25 -2.975 1 93.81 216 PHE B C 1
ATOM 4248 O O . PHE B 1 216 ? 15.414 -16.141 -3.436 1 93.81 216 PHE B O 1
ATOM 4255 N N . PRO B 1 217 ? 15.867 -18.281 -3.242 1 92.25 217 PRO B N 1
ATOM 4256 C CA . PRO B 1 217 ? 17.156 -18.062 -3.893 1 92.25 217 PRO B CA 1
ATOM 4257 C C . PRO B 1 217 ? 17.031 -17.641 -5.352 1 92.25 217 PRO B C 1
ATOM 4259 O O . PRO B 1 217 ? 17.859 -16.875 -5.852 1 92.25 217 PRO B O 1
ATOM 4262 N N . ASN B 1 218 ? 16.047 -18.203 -6.016 1 92.81 218 ASN B N 1
ATOM 4263 C CA . ASN B 1 218 ? 15.75 -17.781 -7.379 1 92.81 218 ASN B CA 1
ATOM 4264 C C . ASN B 1 218 ? 14.625 -16.75 -7.406 1 92.81 218 ASN B C 1
ATOM 4266 O O . ASN B 1 218 ? 13.453 -17.109 -7.273 1 92.81 218 ASN B O 1
ATOM 4270 N N . ARG B 1 219 ? 15.008 -15.531 -7.586 1 95.88 219 ARG B N 1
ATOM 4271 C CA . ARG B 1 219 ? 14.008 -14.477 -7.527 1 95.88 219 ARG B CA 1
ATOM 4272 C C . ARG B 1 219 ? 14.156 -13.516 -8.703 1 95.88 219 ARG B C 1
ATOM 4274 O O . ARG B 1 219 ? 15.266 -13.305 -9.203 1 95.88 219 ARG B O 1
ATOM 4281 N N . LYS B 1 220 ? 13.094 -13 -9.172 1 98.19 220 LYS B N 1
ATOM 4282 C CA . LYS B 1 220 ? 12.945 -12.062 -10.289 1 98.19 220 LYS B CA 1
ATOM 4283 C C . LYS B 1 220 ? 12.008 -10.914 -9.914 1 98.19 220 LYS B C 1
ATOM 4285 O O . LYS B 1 220 ? 11.07 -11.102 -9.133 1 98.19 220 LYS B O 1
ATOM 4290 N N . CYS B 1 221 ? 12.32 -9.727 -10.453 1 98.75 221 CYS B N 1
ATOM 4291 C CA . CYS B 1 221 ? 11.477 -8.562 -10.18 1 98.75 221 CYS B CA 1
ATOM 4292 C C . CYS B 1 221 ? 11.008 -7.914 -11.469 1 98.75 221 CYS B C 1
ATOM 4294 O O . CYS B 1 221 ? 11.773 -7.777 -12.422 1 98.75 221 CYS B O 1
ATOM 4296 N N . PHE B 1 222 ? 9.766 -7.578 -11.562 1 98.75 222 PHE B N 1
ATOM 4297 C CA . PHE B 1 222 ? 9.18 -6.793 -12.648 1 98.75 222 PHE B CA 1
ATOM 4298 C C . PHE B 1 222 ? 8.453 -5.574 -12.102 1 98.75 222 PHE B C 1
ATOM 4300 O O . PHE B 1 222 ? 7.762 -5.66 -11.078 1 98.75 222 PHE B O 1
ATOM 4307 N N . VAL B 1 223 ? 8.656 -4.465 -12.688 1 98.38 223 VAL B N 1
ATOM 4308 C CA . VAL B 1 223 ? 7.859 -3.279 -12.383 1 98.38 223 VAL B CA 1
ATOM 4309 C C . VAL B 1 223 ? 6.91 -2.98 -13.547 1 98.38 223 VAL B C 1
ATOM 4311 O O . VAL B 1 223 ? 7.32 -2.994 -14.711 1 98.38 223 VAL B O 1
ATOM 4314 N N . LEU B 1 224 ? 5.621 -2.773 -13.258 1 98.44 224 LEU B N 1
ATOM 4315 C CA . LEU B 1 224 ? 4.609 -2.525 -14.273 1 98.44 224 LEU B CA 1
ATOM 4316 C C . LEU B 1 224 ? 3.877 -1.215 -14 1 98.44 224 LEU B C 1
ATOM 4318 O O . LEU B 1 224 ? 3.338 -1.013 -12.914 1 98.44 224 LEU B O 1
ATOM 4322 N N . PRO B 1 225 ? 3.887 -0.303 -14.969 1 97.44 225 PRO B N 1
ATOM 4323 C CA . PRO B 1 225 ? 3.029 0.874 -14.812 1 97.44 225 PRO B CA 1
ATOM 4324 C C . PRO B 1 225 ? 1.541 0.528 -14.844 1 97.44 225 PRO B C 1
ATOM 4326 O O . PRO B 1 225 ? 1.175 -0.612 -15.141 1 97.44 225 PRO B O 1
ATOM 4329 N N . PRO B 1 226 ? 0.658 1.511 -14.461 1 96.44 226 PRO B N 1
ATOM 4330 C CA . PRO B 1 226 ? -0.773 1.227 -14.586 1 96.44 226 PRO B CA 1
ATOM 4331 C C . PRO B 1 226 ? -1.173 0.808 -15.992 1 96.44 226 PRO B C 1
ATOM 4333 O O . PRO B 1 226 ? -0.653 1.35 -16.969 1 96.44 226 PRO B O 1
ATOM 4336 N N . PRO B 1 227 ? -2.02 -0.149 -16.062 1 96.06 227 PRO B N 1
ATOM 4337 C CA . PRO B 1 227 ? -2.348 -0.719 -17.375 1 96.06 227 PRO B CA 1
ATOM 4338 C C . PRO B 1 227 ? -3.1 0.26 -18.266 1 96.06 227 PRO B C 1
ATOM 4340 O O . PRO B 1 227 ? -2.986 0.191 -19.5 1 96.06 227 PRO B O 1
ATOM 4343 N N . ALA B 1 228 ? -3.91 1.135 -17.672 1 96 228 ALA B N 1
ATOM 4344 C CA . ALA B 1 228 ? -4.77 2.012 -18.469 1 96 228 ALA B CA 1
ATOM 4345 C C . ALA B 1 228 ? -4.957 3.361 -17.781 1 96 228 ALA B C 1
ATOM 4347 O O . ALA B 1 228 ? -4.43 3.59 -16.688 1 96 228 ALA B O 1
ATOM 4348 N N . GLU B 1 229 ? -5.617 4.23 -18.484 1 93.69 229 GLU B N 1
ATOM 4349 C CA . GLU B 1 229 ? -5.996 5.508 -17.891 1 93.69 229 GLU B CA 1
ATOM 4350 C C . GLU B 1 229 ? -6.906 5.305 -16.672 1 93.69 229 GLU B C 1
ATOM 4352 O O . GLU B 1 229 ? -7.676 4.344 -16.625 1 93.69 229 GLU B O 1
ATOM 4357 N N . PRO B 1 230 ? -6.805 6.219 -15.742 1 93.25 230 PRO B N 1
ATOM 4358 C CA . PRO B 1 230 ? -7.594 6.066 -14.516 1 93.25 230 PRO B CA 1
ATOM 4359 C C . PRO B 1 230 ? -9.078 5.836 -14.789 1 93.25 230 PRO B C 1
ATOM 4361 O O . PRO B 1 230 ? -9.711 5.004 -14.133 1 93.25 230 PRO B O 1
ATOM 4364 N N . GLU B 1 231 ? -9.648 6.457 -15.742 1 91.19 231 GLU B N 1
ATOM 4365 C CA . GLU B 1 231 ? -11.07 6.355 -16.047 1 91.19 231 GLU B CA 1
ATOM 4366 C C . GLU B 1 231 ? -11.422 4.984 -16.625 1 91.19 231 GLU B C 1
ATOM 4368 O O . GLU B 1 231 ? -12.555 4.527 -16.5 1 91.19 231 GLU B O 1
ATOM 4373 N N . ALA B 1 232 ? -10.469 4.348 -17.219 1 93.25 232 ALA B N 1
ATOM 4374 C CA . ALA B 1 232 ? -10.695 3.059 -17.859 1 93.25 232 ALA B CA 1
ATOM 4375 C C . ALA B 1 232 ? -10.438 1.906 -16.891 1 93.25 232 ALA B C 1
ATOM 4377 O O . ALA B 1 232 ? -10.805 0.762 -17.172 1 93.25 232 ALA B O 1
ATOM 4378 N N . MET B 1 233 ? -9.898 2.203 -15.773 1 92.5 233 MET B N 1
ATOM 4379 C CA . MET B 1 233 ? -9.461 1.172 -14.836 1 92.5 233 MET B CA 1
ATOM 4380 C C . MET B 1 233 ? -10.656 0.393 -14.297 1 92.5 233 MET B C 1
ATOM 4382 O O . MET B 1 233 ? -10.539 -0.794 -13.984 1 92.5 233 MET B O 1
ATOM 4386 N N . THR B 1 234 ? -11.828 1.007 -14.219 1 90.31 234 THR B N 1
ATOM 4387 C CA . THR B 1 234 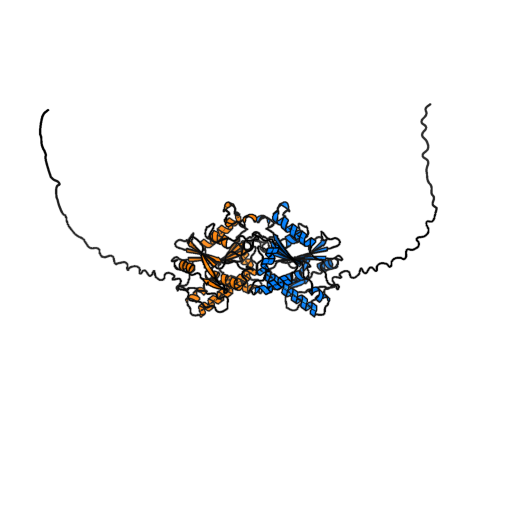? -13.016 0.344 -13.68 1 90.31 234 THR B CA 1
ATOM 4388 C C . THR B 1 234 ? -13.617 -0.602 -14.719 1 90.31 234 THR B C 1
ATOM 4390 O O . THR B 1 234 ? -14.508 -1.393 -14.398 1 90.31 234 THR B O 1
ATOM 4393 N N . ARG B 1 235 ? -13.094 -0.605 -15.922 1 90.62 235 ARG B N 1
ATOM 4394 C CA . ARG B 1 235 ? -13.594 -1.46 -16.984 1 90.62 235 ARG B CA 1
ATOM 4395 C C . ARG B 1 235 ? -12.461 -2.24 -17.641 1 90.62 235 ARG B C 1
ATOM 4397 O O . ARG B 1 235 ? -12.469 -2.451 -18.859 1 90.62 235 ARG B O 1
ATOM 4404 N N . LEU B 1 236 ? -11.562 -2.629 -16.922 1 88.88 236 LEU B N 1
ATOM 4405 C CA . LEU B 1 236 ? -10.359 -3.266 -17.438 1 88.88 236 LEU B CA 1
ATOM 4406 C C . LEU B 1 236 ? -10.711 -4.512 -18.25 1 88.88 236 LEU B C 1
ATOM 4408 O O . LEU B 1 236 ? -10.062 -4.801 -19.25 1 88.88 236 LEU B O 1
ATOM 4412 N N . GLU B 1 237 ? -11.719 -5.23 -17.844 1 85.69 237 GLU B N 1
ATOM 4413 C CA . GLU B 1 237 ? -12.094 -6.48 -18.5 1 85.69 237 GLU B CA 1
ATOM 4414 C C . GLU B 1 237 ? -12.609 -6.223 -19.906 1 85.69 237 GLU B C 1
ATOM 4416 O O . GLU B 1 237 ? -12.594 -7.121 -20.766 1 85.69 237 GLU B O 1
ATOM 4421 N N . GLU B 1 238 ? -13.023 -5.059 -20.125 1 89.19 238 GLU B N 1
ATOM 4422 C CA . GLU B 1 238 ? -13.625 -4.715 -21.406 1 89.19 238 GLU B CA 1
ATOM 4423 C C . GLU B 1 238 ? -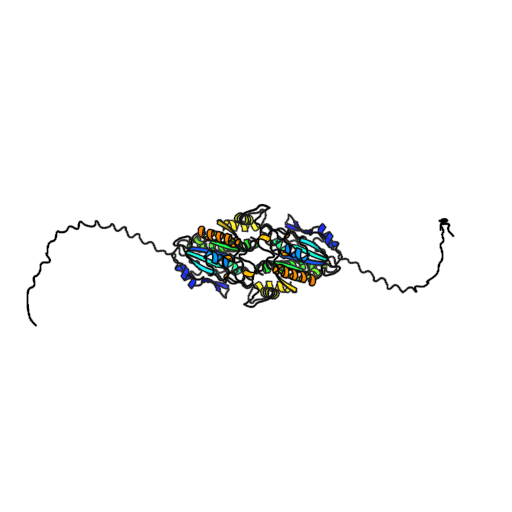12.594 -4.102 -22.344 1 89.19 238 GLU B C 1
ATOM 4425 O O . GLU B 1 238 ? -12.867 -3.926 -23.547 1 89.19 238 GLU B O 1
ATOM 4430 N N . LEU B 1 239 ? -11.469 -3.824 -21.812 1 91.25 239 LEU B N 1
ATOM 4431 C CA . LEU B 1 239 ? -10.477 -3.119 -22.625 1 91.25 239 LEU B CA 1
ATOM 4432 C C . LEU B 1 239 ? -9.781 -4.078 -23.578 1 91.25 239 LEU B C 1
ATOM 4434 O O . LEU B 1 239 ? -9.453 -5.207 -23.219 1 91.25 239 LEU B O 1
ATOM 4438 N N . GLU B 1 240 ? -9.625 -3.598 -24.75 1 90.69 240 GLU B N 1
ATOM 4439 C CA . GLU B 1 240 ? -8.789 -4.301 -25.719 1 90.69 240 GLU B CA 1
ATOM 4440 C C . GLU B 1 240 ? -7.312 -3.973 -25.516 1 90.69 240 GLU B C 1
ATOM 4442 O O . GLU B 1 240 ? -6.973 -3 -24.844 1 90.69 240 GLU B O 1
ATOM 4447 N N . GLU B 1 241 ? -6.488 -4.762 -26.125 1 90.44 241 GLU B N 1
ATOM 4448 C CA . GLU B 1 241 ? -5.047 -4.594 -25.953 1 90.44 241 GLU B CA 1
ATOM 4449 C C . GLU B 1 241 ? -4.598 -3.209 -26.406 1 90.44 241 GLU B C 1
ATOM 4451 O O . GLU B 1 241 ? -3.691 -2.619 -25.812 1 90.44 241 GLU B O 1
ATOM 4456 N N . GLY B 1 242 ? -5.227 -2.742 -27.422 1 91.62 242 GLY B N 1
ATOM 4457 C CA . GLY B 1 242 ? -4.871 -1.437 -27.953 1 91.62 242 GLY B CA 1
ATOM 4458 C C . GLY B 1 242 ? -5.215 -0.297 -27.016 1 91.62 242 GLY B C 1
ATOM 4459 O O . GLY B 1 242 ? -4.711 0.816 -27.156 1 91.62 242 GLY B O 1
ATOM 4460 N N . GLN B 1 243 ? -6.031 -0.548 -26.062 1 93.44 243 GLN B N 1
ATOM 4461 C CA . GLN B 1 243 ? -6.457 0.465 -25.094 1 93.44 243 GLN B CA 1
ATOM 4462 C C . GLN B 1 243 ? -5.598 0.426 -23.844 1 93.44 243 GLN B C 1
ATOM 4464 O O . GLN B 1 243 ? -5.727 1.286 -22.969 1 93.44 243 GLN B O 1
ATOM 4469 N N . LEU B 1 244 ? -4.746 -0.545 -23.719 1 95.62 244 LEU B N 1
ATOM 4470 C CA . LEU B 1 244 ? -3.809 -0.646 -22.609 1 95.62 244 LEU B CA 1
ATOM 4471 C C . LEU B 1 244 ? -2.508 0.082 -22.922 1 95.62 244 LEU B C 1
ATOM 4473 O O . LEU B 1 244 ? -2.131 0.211 -24.094 1 95.62 244 LEU B O 1
ATOM 4477 N N . ARG B 1 245 ? -1.873 0.63 -21.953 1 96.19 245 ARG B N 1
ATOM 4478 C CA . ARG B 1 245 ? -0.609 1.332 -22.141 1 96.19 245 ARG B CA 1
ATOM 4479 C C . ARG B 1 245 ? 0.449 0.401 -22.734 1 96.19 245 ARG B C 1
ATOM 4481 O O . ARG B 1 245 ? 0.64 -0.714 -22.234 1 96.19 245 ARG B O 1
ATOM 4488 N N . PRO B 1 246 ? 1.188 0.837 -23.688 1 96.5 246 PRO B N 1
ATOM 4489 C CA . PRO B 1 246 ? 2.197 -0.005 -24.328 1 96.5 246 PRO B CA 1
ATOM 4490 C C . PRO B 1 246 ? 3.279 -0.477 -23.359 1 96.5 246 PRO B C 1
ATOM 4492 O O . PRO B 1 246 ? 3.707 -1.632 -23.422 1 96.5 246 PRO B O 1
ATOM 4495 N N . ARG B 1 247 ? 3.705 0.423 -22.531 1 96.31 247 ARG B N 1
ATOM 4496 C CA . ARG B 1 247 ? 4.75 0.053 -21.594 1 96.31 247 ARG B CA 1
ATOM 4497 C C . ARG B 1 247 ? 4.27 -1.036 -20.641 1 96.31 247 ARG B C 1
ATOM 4499 O O . ARG B 1 247 ? 5.043 -1.91 -20.25 1 96.31 247 ARG B O 1
ATOM 4506 N N . PHE B 1 248 ? 3.01 -0.955 -20.234 1 97.56 248 PHE B N 1
ATOM 4507 C CA . PHE B 1 248 ? 2.449 -2.012 -19.406 1 97.56 248 PHE B CA 1
ATOM 4508 C C . PHE B 1 248 ? 2.463 -3.346 -20.141 1 97.56 248 PHE B C 1
ATOM 4510 O O . PHE B 1 248 ? 2.857 -4.367 -19.578 1 97.56 248 PHE B O 1
ATOM 4517 N N . LEU B 1 249 ? 2.008 -3.322 -21.375 1 97.38 249 LEU B N 1
ATOM 4518 C CA . LEU B 1 249 ? 1.948 -4.539 -22.172 1 97.38 249 LEU B CA 1
ATOM 4519 C C . LEU B 1 249 ? 3.336 -5.152 -22.344 1 97.38 249 LEU B C 1
ATOM 4521 O O . LEU B 1 249 ? 3.498 -6.367 -22.234 1 97.38 249 LEU B O 1
ATOM 4525 N N . GLN B 1 250 ? 4.289 -4.344 -22.547 1 97.81 250 GLN B N 1
ATOM 4526 C CA . GLN B 1 250 ? 5.664 -4.805 -22.703 1 97.81 250 GLN B CA 1
ATOM 4527 C C . GLN B 1 250 ? 6.148 -5.523 -21.438 1 97.81 250 GLN B C 1
ATOM 4529 O O . GLN B 1 250 ? 6.699 -6.625 -21.531 1 97.81 250 GLN B O 1
ATOM 4534 N N . GLN B 1 251 ? 5.965 -4.918 -20.297 1 97.62 251 GLN B N 1
ATOM 4535 C CA . GLN B 1 251 ? 6.414 -5.492 -19.031 1 97.62 251 GLN B CA 1
ATOM 4536 C C . GLN B 1 251 ? 5.605 -6.738 -18.688 1 97.62 251 GLN B C 1
ATOM 4538 O O . GLN B 1 251 ? 6.156 -7.715 -18.156 1 97.62 251 GLN B O 1
ATOM 4543 N N . ALA B 1 252 ? 4.332 -6.684 -18.953 1 97.88 252 ALA B N 1
ATOM 4544 C CA . ALA B 1 252 ? 3.477 -7.84 -18.688 1 97.88 252 ALA B CA 1
ATOM 4545 C C . ALA B 1 252 ? 3.889 -9.023 -19.562 1 97.88 252 ALA B C 1
ATOM 4547 O O . ALA B 1 252 ? 3.896 -10.172 -19.094 1 97.88 252 ALA B O 1
ATOM 4548 N N . ASP B 1 253 ? 4.195 -8.734 -20.797 1 97.75 253 ASP B N 1
ATOM 4549 C CA . ASP B 1 253 ? 4.652 -9.789 -21.688 1 97.75 253 ASP B CA 1
ATOM 4550 C C . ASP B 1 253 ? 5.969 -10.391 -21.203 1 97.75 253 ASP B C 1
ATOM 4552 O O . ASP B 1 253 ? 6.156 -11.609 -21.266 1 97.75 253 ASP B O 1
ATOM 4556 N N . ALA B 1 254 ? 6.848 -9.57 -20.797 1 98.44 254 ALA B N 1
ATOM 4557 C CA . ALA B 1 254 ? 8.117 -10.047 -20.25 1 98.44 254 ALA B CA 1
ATOM 4558 C C . ALA B 1 254 ? 7.887 -10.922 -19.031 1 98.44 254 ALA B C 1
ATOM 4560 O O . ALA B 1 254 ? 8.547 -11.953 -18.859 1 98.44 254 ALA B O 1
ATOM 4561 N N . PHE B 1 255 ? 7.051 -10.477 -18.219 1 98.56 255 PHE B N 1
ATOM 4562 C CA . PHE B 1 255 ? 6.656 -11.234 -17.047 1 98.56 255 PHE B CA 1
ATOM 4563 C C . PHE B 1 255 ? 6.125 -12.609 -17.438 1 98.56 255 PHE B C 1
ATOM 4565 O O . PHE B 1 255 ? 6.566 -13.625 -16.891 1 98.56 255 PHE B O 1
ATOM 4572 N N . CYS B 1 256 ? 5.176 -12.672 -18.312 1 98.38 256 CYS B N 1
ATOM 4573 C CA . CYS B 1 256 ? 4.574 -13.922 -18.75 1 98.38 256 CYS B CA 1
ATOM 4574 C C . CYS B 1 256 ? 5.625 -14.844 -19.359 1 98.38 256 CYS B C 1
ATOM 4576 O O . CYS B 1 256 ? 5.695 -16.031 -19.016 1 98.38 256 CYS B O 1
ATOM 4578 N N . ARG B 1 257 ? 6.418 -14.344 -20.203 1 98.06 257 ARG B N 1
ATOM 4579 C CA . ARG B 1 257 ? 7.457 -15.133 -20.844 1 98.06 257 ARG B CA 1
ATOM 4580 C C . ARG B 1 257 ? 8.406 -15.742 -19.812 1 98.06 257 ARG B C 1
ATOM 4582 O O . ARG B 1 257 ? 8.781 -16.906 -19.922 1 98.06 257 ARG B O 1
ATOM 4589 N N . HIS B 1 258 ? 8.773 -14.953 -18.859 1 98.31 258 HIS B N 1
ATOM 4590 C CA . HIS B 1 258 ? 9.656 -15.453 -17.812 1 98.31 258 HIS B CA 1
ATOM 4591 C C . HIS B 1 258 ? 9.039 -16.641 -17.078 1 98.31 258 HIS B C 1
ATOM 4593 O O . HIS B 1 258 ? 9.711 -17.641 -16.844 1 98.31 258 HIS B O 1
ATOM 4599 N N . ILE B 1 259 ? 7.82 -16.484 -16.75 1 97.94 259 ILE B N 1
ATOM 4600 C CA . ILE B 1 259 ? 7.133 -17.547 -16.016 1 97.94 259 ILE B CA 1
ATOM 4601 C C . ILE B 1 259 ? 7.035 -18.797 -16.875 1 97.94 259 ILE B C 1
ATOM 4603 O O . ILE B 1 259 ? 7.383 -19.891 -16.422 1 97.94 259 ILE B O 1
ATOM 4607 N N . TRP B 1 260 ? 6.645 -18.656 -18.125 1 97.88 260 TRP B N 1
ATOM 4608 C CA . TRP B 1 260 ? 6.492 -19.781 -19.016 1 97.88 260 TRP B CA 1
ATOM 4609 C C . TRP B 1 260 ? 7.824 -20.5 -19.234 1 97.88 260 TRP B C 1
ATOM 4611 O O . TRP B 1 260 ? 7.875 -21.719 -19.312 1 97.88 260 TRP B O 1
ATOM 4621 N N . ASP B 1 261 ? 8.812 -19.781 -19.203 1 96.56 261 ASP B N 1
ATOM 4622 C CA . ASP B 1 261 ? 10.117 -20.328 -19.562 1 96.56 261 ASP B CA 1
ATOM 4623 C C . ASP B 1 261 ? 10.812 -20.922 -18.344 1 96.56 261 ASP B C 1
ATOM 4625 O O . ASP B 1 261 ? 11.609 -21.859 -18.469 1 96.56 261 ASP B O 1
ATOM 4629 N N . THR B 1 262 ? 10.531 -20.406 -17.172 1 95.5 262 THR B N 1
ATOM 4630 C CA . THR B 1 262 ? 11.445 -20.719 -16.078 1 95.5 262 THR B CA 1
ATOM 4631 C C . THR B 1 262 ? 10.727 -21.469 -14.961 1 95.5 262 THR B C 1
ATOM 4633 O O . THR B 1 262 ? 11.352 -22.141 -14.141 1 95.5 262 THR B O 1
ATOM 4636 N N . ALA B 1 263 ? 9.414 -21.281 -14.828 1 93.94 263 ALA B N 1
ATOM 4637 C CA . ALA B 1 263 ? 8.695 -21.891 -13.711 1 93.94 263 ALA B CA 1
ATOM 4638 C C . ALA B 1 263 ? 8.867 -23.406 -13.719 1 93.94 263 ALA B C 1
ATOM 4640 O O . ALA B 1 263 ? 8.57 -24.062 -14.719 1 93.94 263 ALA B O 1
ATOM 4641 N N . PRO B 1 264 ? 9.297 -24.016 -12.672 1 90.88 264 PRO B N 1
ATOM 4642 C CA . PRO B 1 264 ? 9.539 -25.453 -12.641 1 90.88 264 PRO B CA 1
ATOM 4643 C C . PRO B 1 264 ? 8.258 -26.266 -12.438 1 90.88 264 PRO B C 1
ATOM 4645 O O . PRO B 1 264 ? 7.258 -25.734 -11.953 1 90.88 264 PRO B O 1
ATOM 4648 N N . VAL B 1 265 ? 8.352 -27.5 -12.852 1 88.44 265 VAL B N 1
ATOM 4649 C CA . VAL B 1 265 ? 7.277 -28.438 -12.555 1 88.44 265 VAL B CA 1
ATOM 4650 C C . VAL B 1 265 ? 7.227 -28.719 -11.047 1 88.44 265 VAL B C 1
ATOM 4652 O O . VAL B 1 265 ? 8.266 -28.812 -10.398 1 88.44 265 VAL B O 1
ATOM 4655 N N . LYS B 1 266 ? 6.078 -28.656 -10.617 1 82.44 266 LYS B N 1
ATOM 4656 C CA . LYS B 1 266 ? 5.91 -28.906 -9.195 1 82.44 266 LYS B CA 1
ATOM 4657 C C . LYS B 1 266 ? 6.234 -30.359 -8.852 1 82.44 266 LYS B C 1
ATOM 4659 O O . LYS B 1 266 ? 5.637 -31.281 -9.406 1 82.44 266 LYS B O 1
ATOM 4664 N N . ALA B 1 267 ? 7.512 -30.594 -8.352 1 61.84 267 ALA B N 1
ATOM 4665 C CA . ALA B 1 267 ? 7.93 -31.953 -7.984 1 61.84 267 ALA B CA 1
ATOM 4666 C C . ALA B 1 267 ? 7.262 -32.406 -6.684 1 61.84 267 ALA B C 1
ATOM 4668 O O . ALA B 1 267 ? 7.32 -31.688 -5.676 1 61.84 267 ALA B O 1
ATOM 4669 N N . LEU B 1 268 ? 6.09 -32.906 -6.766 1 50.38 268 LEU B N 1
ATOM 4670 C CA . LEU B 1 268 ? 5.602 -33.5 -5.52 1 50.38 268 LEU B CA 1
ATOM 4671 C C . LEU B 1 268 ? 6.348 -34.781 -5.191 1 50.38 268 LEU B C 1
ATOM 4673 O O . LEU B 1 268 ? 6.613 -35.594 -6.078 1 50.38 268 LEU B O 1
ATOM 4677 N N . PRO B 1 269 ? 7.332 -34.781 -4.281 1 42.62 269 PRO B N 1
ATOM 4678 C CA . PRO B 1 269 ? 7.949 -36.094 -4.055 1 42.62 269 PRO B CA 1
ATOM 4679 C C . PRO B 1 269 ? 7 -37.25 -4.352 1 42.62 269 PRO B C 1
ATOM 4681 O O . PRO B 1 269 ? 5.781 -37.062 -4.395 1 42.62 269 PRO B O 1
ATOM 4684 N N . GLY B 1 270 ? 7.586 -38.406 -4.809 1 36.62 270 GLY B N 1
ATOM 4685 C CA . GLY B 1 270 ? 6.98 -39.656 -5.227 1 36.62 270 GLY B CA 1
ATOM 4686 C C . GLY B 1 270 ? 5.602 -39.875 -4.633 1 36.62 270 GLY B C 1
ATOM 4687 O O . GLY B 1 270 ? 4.816 -40.656 -5.156 1 36.62 270 GLY B O 1
ATOM 4688 N N . ARG B 1 271 ? 5.504 -40.094 -3.344 1 35.53 271 ARG B N 1
ATOM 4689 C CA . ARG B 1 271 ? 4.238 -40.469 -2.717 1 35.53 271 ARG B CA 1
ATOM 4690 C C . ARG B 1 271 ? 3.246 -39.312 -2.764 1 35.53 271 ARG B C 1
ATOM 4692 O O . ARG B 1 271 ? 3.641 -38.156 -2.689 1 35.53 271 ARG B O 1
ATOM 4699 N N . ALA B 1 272 ? 2.094 -39.5 -3.352 1 34.56 272 ALA B N 1
ATOM 4700 C CA . ALA B 1 272 ? 0.881 -38.688 -3.465 1 34.56 272 ALA B CA 1
ATOM 4701 C C . ALA B 1 272 ? 0.73 -37.75 -2.268 1 34.56 272 ALA B C 1
ATOM 4703 O O . ALA B 1 272 ? 0.255 -38.156 -1.207 1 34.56 272 ALA B O 1
ATOM 4704 N N . ALA B 1 273 ? 1.679 -37.062 -1.816 1 33.03 273 ALA B N 1
ATOM 4705 C CA . ALA B 1 273 ? 1.487 -36.25 -0.622 1 33.03 273 ALA B CA 1
ATOM 4706 C C . ALA B 1 273 ? 0.28 -35.344 -0.776 1 33.03 273 ALA B C 1
ATOM 4708 O O . ALA B 1 273 ? 0.236 -34.5 -1.688 1 33.03 273 ALA B O 1
ATOM 4709 N N . ALA B 1 274 ? -0.959 -35.812 -0.646 1 31.83 274 ALA B N 1
ATOM 4710 C CA . ALA B 1 274 ? -2.244 -35.156 -0.382 1 31.83 274 ALA B CA 1
ATOM 4711 C C . ALA B 1 274 ? -2.086 -34 0.598 1 31.83 274 ALA B C 1
ATOM 4713 O O . ALA B 1 274 ? -1.688 -34.219 1.748 1 31.83 274 ALA B O 1
ATOM 4714 N N . VAL B 1 275 ? -1.527 -32.969 0.338 1 32.62 275 VAL B N 1
ATOM 4715 C CA . VAL B 1 275 ? -1.524 -31.828 1.249 1 32.62 275 VAL B CA 1
ATOM 4716 C C . VAL B 1 275 ? -2.957 -31.484 1.656 1 32.62 275 VAL B C 1
ATOM 4718 O O . VAL B 1 275 ? -3.752 -31.031 0.831 1 32.62 275 VAL B O 1
ATOM 4721 N N . GLN B 1 276 ? -3.867 -32.281 2.199 1 32.19 276 GLN B N 1
ATOM 4722 C CA . GLN B 1 276 ? -5.094 -31.766 2.793 1 32.19 276 GLN B CA 1
ATOM 4723 C C . GLN B 1 276 ? -4.789 -30.734 3.869 1 32.19 276 GLN B C 1
ATOM 4725 O O . GLN B 1 276 ? -4.219 -31.047 4.91 1 32.19 276 GLN B O 1
ATOM 4730 N N . VAL B 1 277 ? -4.34 -29.625 3.645 1 32.84 277 VAL B N 1
ATOM 4731 C CA . VAL B 1 277 ? -4.156 -28.625 4.68 1 32.84 277 VAL B CA 1
ATOM 4732 C C . VAL B 1 277 ? -5.52 -28.141 5.176 1 32.84 277 VAL B C 1
ATOM 4734 O O . VAL B 1 277 ? -6.309 -27.594 4.402 1 32.84 277 VAL B O 1
ATOM 4737 N N . ALA B 1 278 ? -6.348 -28.875 5.945 1 32.88 278 ALA B N 1
ATOM 4738 C CA . ALA B 1 278 ? -7.418 -28.188 6.664 1 32.88 278 ALA B CA 1
ATOM 4739 C C . ALA B 1 278 ? -6.855 -27.125 7.605 1 32.88 278 ALA B C 1
ATOM 4741 O O . ALA B 1 278 ? -6.082 -27.438 8.516 1 32.88 278 ALA B O 1
ATOM 4742 N N . VAL B 1 279 ? -6.57 -26.031 7.215 1 32.81 279 VAL B N 1
ATOM 4743 C CA . VAL B 1 279 ? -6.129 -24.938 8.07 1 32.81 279 VAL B CA 1
ATOM 4744 C C . VAL B 1 279 ? -7.289 -24.453 8.945 1 32.81 279 VAL B C 1
ATOM 4746 O O . VAL B 1 279 ? -8.32 -24.016 8.43 1 32.81 279 VAL B O 1
ATOM 4749 N N . THR B 1 280 ? -7.57 -25.141 10.07 1 34 280 THR B N 1
ATOM 4750 C CA . THR B 1 280 ? -8.492 -24.531 11.023 1 34 280 THR B CA 1
ATOM 4751 C C . THR B 1 280 ? -7.902 -23.25 11.602 1 34 280 THR B C 1
ATOM 4753 O O . THR B 1 280 ? -6.684 -23.141 11.75 1 34 280 THR B O 1
ATOM 4756 N N . GLY B 1 281 ? -8.453 -22.219 11.391 1 34.12 281 GLY B N 1
ATOM 4757 C CA . GLY B 1 281 ? -8.086 -20.938 11.977 1 34.12 281 GLY B CA 1
ATOM 4758 C C . GLY B 1 281 ? -7.395 -21.078 13.32 1 34.12 281 GLY B C 1
ATOM 4759 O O . GLY B 1 281 ? -6.809 -20.109 13.82 1 34.12 281 GLY B O 1
ATOM 4760 N N . SER B 1 282 ? -7.91 -21.984 14.328 1 30.22 282 SER B N 1
ATOM 4761 C CA . SER B 1 282 ? -7.238 -22.203 15.609 1 30.22 282 SER B CA 1
ATOM 4762 C C . SER B 1 282 ? -5.969 -23.031 15.438 1 30.22 282 SER B C 1
ATOM 4764 O O . SER B 1 282 ? -5.785 -23.688 14.406 1 30.22 282 SER B O 1
ATOM 4766 N N . SER B 1 283 ? -4.996 -23.203 16.391 1 33.06 283 SER B N 1
ATOM 4767 C CA . SER B 1 283 ? -3.713 -23.891 16.547 1 33.06 283 SER B CA 1
ATOM 4768 C C . SER B 1 283 ? -3.76 -25.297 15.969 1 33.06 283 SER B C 1
ATOM 4770 O O . SER B 1 283 ? -2.721 -25.938 15.805 1 33.06 283 SER B O 1
ATOM 4772 N N . GLU B 1 284 ? -4.895 -26.016 16.109 1 31.16 284 GLU B N 1
ATOM 4773 C CA . GLU B 1 284 ? -4.727 -27.453 15.867 1 31.16 284 GLU B CA 1
ATOM 4774 C C . GLU B 1 284 ? -4.883 -27.781 14.383 1 31.16 284 GLU B C 1
ATOM 4776 O O . GLU B 1 284 ? -5.938 -27.531 13.797 1 31.16 284 GLU B O 1
ATOM 4781 N N . TRP B 1 285 ? -3.867 -27.797 13.695 1 34.44 285 TRP B N 1
ATOM 4782 C CA . TRP B 1 285 ? -3.707 -28.281 12.328 1 34.44 285 TRP B CA 1
ATOM 4783 C C . TRP B 1 285 ? -4.164 -29.734 12.203 1 34.44 285 TRP B C 1
ATOM 4785 O O . TRP B 1 285 ? -3.668 -30.609 12.922 1 34.44 285 TRP B O 1
ATOM 4795 N N . ARG B 1 286 ? -5.512 -30.047 12.273 1 32.19 286 ARG B N 1
ATOM 4796 C CA . ARG B 1 286 ? -5.656 -31.453 11.953 1 32.19 286 ARG B CA 1
ATOM 4797 C C . ARG B 1 286 ? -5.543 -31.688 10.445 1 32.19 286 ARG B C 1
ATOM 4799 O O . ARG B 1 286 ? -6.246 -31.047 9.664 1 32.19 286 ARG B O 1
ATOM 4806 N N . TRP B 1 287 ? -4.453 -32.188 10.062 1 31.55 287 TRP B N 1
ATOM 4807 C CA . TRP B 1 287 ? -4.121 -32.656 8.727 1 31.55 287 TRP B CA 1
ATOM 4808 C C . TRP B 1 287 ? -5.094 -33.75 8.281 1 31.55 287 TRP B C 1
ATOM 4810 O O . TRP B 1 287 ? -5.305 -34.719 9 1 31.55 287 TRP B O 1
ATOM 4820 N N . HIS B 1 288 ? -6.305 -33.406 7.906 1 31.84 288 HIS B N 1
ATOM 4821 C CA . HIS B 1 288 ? -7.008 -34.594 7.406 1 31.84 288 HIS B CA 1
ATOM 4822 C C . HIS B 1 288 ? -6.441 -35.031 6.066 1 31.84 288 HIS B C 1
ATOM 4824 O O . HIS B 1 288 ? -6.008 -34.219 5.262 1 31.84 288 HIS B O 1
ATOM 4830 N N . ARG B 1 289 ? -6.062 -36.312 5.984 1 28.27 289 ARG B N 1
ATOM 4831 C CA . ARG B 1 289 ? -5.586 -37.094 4.852 1 28.27 289 ARG B CA 1
ATOM 4832 C C . ARG B 1 289 ? -6.523 -36.969 3.656 1 28.27 289 ARG B C 1
ATOM 4834 O O . ARG B 1 289 ? -7.699 -37.312 3.74 1 28.27 289 ARG B O 1
ATOM 4841 N N . VAL B 1 290 ? -6.637 -35.938 3.047 1 29.77 290 VAL B N 1
ATOM 4842 C CA . VAL B 1 290 ? -7.418 -36.125 1.832 1 29.77 290 VAL B CA 1
ATOM 4843 C C . VAL B 1 290 ? -6.703 -37.094 0.909 1 29.77 290 VAL B C 1
ATOM 4845 O O . VAL B 1 290 ? -5.488 -37.281 1.007 1 29.77 290 VAL B O 1
ATOM 4848 N N . ALA B 1 291 ? -7.43 -37.812 0.011 1 27.72 291 ALA B N 1
ATOM 4849 C CA . ALA B 1 291 ? -7.012 -38.875 -0.891 1 27.72 291 ALA B CA 1
ATOM 4850 C C . ALA B 1 291 ? -5.781 -38.469 -1.696 1 27.72 291 ALA B C 1
ATOM 4852 O O . ALA B 1 291 ? -5.598 -37.281 -2.002 1 27.72 291 ALA B O 1
ATOM 4853 N N . PRO B 1 292 ? -4.812 -39.25 -1.799 1 29.14 292 PRO B N 1
ATOM 4854 C CA . PRO B 1 292 ? -3.578 -39.125 -2.58 1 29.14 292 PRO B CA 1
ATOM 4855 C C . PRO B 1 292 ? -3.816 -38.531 -3.975 1 29.14 292 PRO B C 1
ATOM 4857 O O . PRO B 1 292 ? -4.789 -38.906 -4.637 1 29.14 292 PRO B O 1
ATOM 4860 N N . LEU B 1 293 ? -3.664 -37.188 -4.125 1 29.12 293 LEU B N 1
ATOM 4861 C CA . LEU B 1 293 ? -3.562 -36.938 -5.559 1 29.12 293 LEU B CA 1
ATOM 4862 C C . LEU B 1 293 ? -2.705 -38 -6.238 1 29.12 293 LEU B C 1
ATOM 4864 O O . LEU B 1 293 ? -1.536 -38.188 -5.887 1 29.12 293 LEU B O 1
ATOM 4868 N N . ARG B 1 294 ? -3.182 -39.125 -6.566 1 27.03 294 ARG B N 1
ATOM 4869 C CA . ARG B 1 294 ? -2.508 -40.219 -7.289 1 27.03 294 ARG B CA 1
ATOM 4870 C C . ARG B 1 294 ? -1.637 -39.656 -8.406 1 27.03 294 ARG B C 1
ATOM 4872 O O . ARG B 1 294 ? -2.146 -39.094 -9.375 1 27.03 294 ARG B O 1
ATOM 4879 N N . CYS B 1 295 ? -0.555 -38.875 -8.102 1 28.62 295 CYS B N 1
ATOM 4880 C CA . CYS B 1 295 ? 0.312 -38.906 -9.273 1 28.62 295 CYS B CA 1
ATOM 4881 C C . CYS B 1 295 ? 0.42 -40.344 -9.828 1 28.62 295 CYS B C 1
ATOM 4883 O O . CYS B 1 295 ? 0.36 -41.312 -9.07 1 28.62 295 CYS B O 1
ATOM 4885 N N . CYS B 1 296 ? 0.17 -40.594 -11.117 1 25.45 296 CYS B N 1
ATOM 4886 C CA . CYS B 1 296 ? 0.086 -41.875 -11.812 1 25.45 296 CYS B CA 1
ATOM 4887 C C . CYS B 1 296 ? 1.23 -42.781 -11.398 1 25.45 296 CYS B C 1
ATOM 4889 O O . CYS B 1 296 ? 2.4 -42.406 -11.516 1 25.45 296 CYS B O 1
ATOM 4891 N N . PRO B 1 297 ? 1.083 -43.594 -10.375 1 27.7 297 PRO B N 1
ATOM 4892 C CA . PRO B 1 297 ? 2.033 -44.656 -10.094 1 27.7 297 PRO B CA 1
ATOM 4893 C C . PRO B 1 297 ? 2.594 -45.281 -11.367 1 27.7 297 PRO B C 1
ATOM 4895 O O . PRO B 1 297 ? 3.793 -45.562 -11.445 1 27.7 297 PRO B O 1
ATOM 4898 N N . GLY B 1 298 ? 1.613 -45.781 -12.156 1 26.42 298 GLY B N 1
ATOM 4899 C CA . GLY B 1 298 ? 1.617 -47.125 -12.719 1 26.42 298 GLY B CA 1
ATOM 4900 C C . GLY B 1 298 ? 2.521 -47.281 -13.922 1 26.42 298 GLY B C 1
ATOM 4901 O O . GLY B 1 298 ? 2.537 -48.312 -14.578 1 26.42 298 GLY B O 1
ATOM 4902 N N . VAL B 1 299 ? 2.947 -46.156 -14.625 1 25.67 299 VAL B N 1
ATOM 4903 C CA . VAL B 1 299 ? 3.238 -46.719 -15.938 1 25.67 299 VAL B CA 1
ATOM 4904 C C . VAL B 1 299 ? 4.438 -47.656 -15.844 1 25.67 299 VAL B C 1
ATOM 4906 O O . VAL B 1 299 ? 5.586 -47.219 -15.852 1 25.67 299 VAL B O 1
ATOM 4909 N N . THR B 1 300 ? 4.652 -48.406 -14.719 1 25.58 300 THR B N 1
ATOM 4910 C CA . THR B 1 300 ? 5.602 -49.469 -15.031 1 25.58 300 THR B CA 1
ATOM 4911 C C . THR B 1 300 ? 5.09 -50.312 -16.188 1 25.58 300 THR B C 1
ATOM 4913 O O . THR B 1 300 ? 4.309 -51.25 -15.984 1 25.58 300 THR B O 1
ATOM 4916 N N . ALA B 1 301 ? 4.457 -49.688 -17.125 1 23.48 301 ALA B N 1
ATOM 4917 C CA . ALA B 1 301 ? 4.188 -50.656 -18.188 1 23.48 301 ALA B CA 1
ATOM 4918 C C . ALA B 1 301 ? 5.438 -51.5 -18.5 1 23.48 301 ALA B C 1
ATOM 4920 O O . ALA B 1 301 ? 6.496 -50.938 -18.797 1 23.48 301 ALA B O 1
ATOM 4921 N N . PRO B 1 302 ? 5.684 -52.562 -17.797 1 24.22 302 PRO B N 1
ATOM 4922 C CA . PRO B 1 302 ? 6.777 -53.406 -18.266 1 24.22 302 PRO B CA 1
ATOM 4923 C C . PRO B 1 302 ? 6.961 -53.375 -19.781 1 24.22 302 PRO B C 1
ATOM 4925 O O . PRO B 1 302 ? 6 -53.094 -20.516 1 24.22 302 PRO B O 1
ATOM 4928 N N . LEU B 1 303 ? 8.078 -52.688 -20.188 1 21.95 303 LEU B N 1
ATOM 4929 C CA . LEU B 1 303 ? 8.336 -52.906 -21.609 1 21.95 303 LEU B CA 1
ATOM 4930 C C . LEU B 1 303 ? 7.934 -54.312 -22.016 1 21.95 303 LEU B C 1
ATOM 4932 O O . LEU B 1 303 ? 8.117 -55.281 -21.25 1 21.95 303 LEU B O 1
ATOM 4936 N N . PRO B 1 304 ? 6.75 -54.469 -22.609 1 24.33 304 PRO B N 1
ATOM 4937 C CA . PRO B 1 304 ? 6.539 -55.844 -23.016 1 24.33 304 PRO B CA 1
ATOM 4938 C C . PRO B 1 304 ? 7.832 -56.562 -23.438 1 24.33 304 PRO B C 1
ATOM 4940 O O . PRO B 1 304 ? 8.781 -55.875 -23.875 1 24.33 304 PRO B O 1
ATOM 4943 N N . PRO B 1 305 ? 8.312 -57.5 -22.641 1 23.11 305 PRO B N 1
ATOM 4944 C CA . PRO B 1 305 ? 9.484 -58.25 -23.125 1 23.11 305 PRO B CA 1
ATOM 4945 C C . PRO B 1 305 ? 9.57 -58.25 -24.656 1 23.11 305 PRO B C 1
ATOM 4947 O O . PRO B 1 305 ? 8.555 -58.125 -25.328 1 23.11 305 PRO B O 1
ATOM 4950 N N . GLY B 1 306 ? 10.547 -57.312 -25.25 1 21.42 306 GLY B N 1
ATOM 4951 C CA . GLY B 1 306 ? 10.867 -57.562 -26.641 1 21.42 306 GLY B CA 1
ATOM 4952 C C . GLY B 1 306 ? 10.648 -59 -27.078 1 21.42 306 GLY B C 1
ATOM 4953 O O . GLY B 1 306 ? 11.297 -59.906 -26.562 1 21.42 306 GLY B O 1
ATOM 4954 N N . SER B 1 307 ? 9.281 -59.312 -27.203 1 20.34 307 SER B N 1
ATOM 4955 C CA . SER B 1 307 ? 8.938 -60.594 -27.766 1 20.34 307 SER B CA 1
ATOM 4956 C C . SER B 1 307 ? 9.969 -61.062 -28.797 1 20.34 307 SER B C 1
ATOM 4958 O O . SER B 1 307 ? 10.312 -60.281 -29.703 1 20.34 307 SER B O 1
ATOM 4960 N N . ALA B 1 308 ? 11.008 -61.812 -28.219 1 23.89 308 ALA B N 1
ATOM 4961 C CA . ALA B 1 308 ? 11.875 -62.562 -29.109 1 23.89 308 ALA B CA 1
ATOM 4962 C C . ALA B 1 308 ? 11.133 -63 -30.375 1 23.89 308 ALA B C 1
ATOM 4964 O O . ALA B 1 308 ? 10.172 -63.75 -30.297 1 23.89 308 ALA B O 1
ATOM 4965 N N . GLY B 1 309 ? 10.805 -61.875 -31.234 1 20.56 309 GLY B N 1
ATOM 4966 C CA . GLY B 1 309 ? 10.109 -62.219 -32.469 1 20.56 309 GLY B CA 1
ATOM 4967 C C . GLY B 1 309 ? 10.547 -63.531 -33.062 1 20.56 309 GLY B C 1
ATOM 4968 O O . GLY B 1 309 ? 11.734 -63.875 -33.031 1 20.56 309 GLY B O 1
ATOM 4969 N N . GLU B 1 310 ? 9.555 -64.438 -33.125 1 19.56 310 GLU B N 1
ATOM 4970 C CA . GLU B 1 310 ? 9.617 -65.812 -33.594 1 19.56 310 GLU B CA 1
ATOM 4971 C C . GLU B 1 310 ? 10.391 -65.875 -34.906 1 19.56 310 GLU B C 1
ATOM 4973 O O . GLU B 1 310 ? 10.406 -64.938 -35.688 1 19.56 310 GLU B O 1
ATOM 4978 N N . PRO B 1 311 ? 11.375 -66.875 -34.969 1 21.77 311 PRO B N 1
ATOM 4979 C CA . PRO B 1 311 ? 12.172 -67.25 -36.125 1 21.77 311 PRO B CA 1
ATOM 4980 C C . PRO B 1 311 ? 11.312 -67.562 -37.375 1 21.77 311 PRO B C 1
ATOM 4982 O O . PRO B 1 311 ? 10.5 -68.438 -37.375 1 21.77 311 PRO B O 1
ATOM 4985 N N . GLY B 1 312 ? 10.414 -66.438 -37.656 1 17.41 312 GLY B N 1
ATOM 4986 C CA . GLY B 1 312 ? 9.414 -66.812 -38.625 1 17.41 312 GLY B CA 1
ATOM 4987 C C . GLY B 1 312 ? 9.969 -67.688 -39.75 1 17.41 312 GLY B C 1
ATOM 4988 O O . GLY B 1 312 ? 11.07 -67.5 -40.25 1 17.41 312 GLY B O 1
ATOM 4989 N N . GLY B 1 313 ? 9.414 -68.938 -39.844 1 16.8 313 GLY B N 1
ATOM 4990 C CA . GLY B 1 313 ? 9.492 -70.125 -40.625 1 16.8 313 GLY B CA 1
ATOM 4991 C C . GLY B 1 313 ? 9.43 -69.938 -42.125 1 16.8 313 GLY B C 1
ATOM 4992 O O . GLY B 1 313 ? 8.992 -68.875 -42.594 1 16.8 313 GLY B O 1
ATOM 4993 N N . GLU B 1 314 ? 10 -70.812 -42.938 1 18.03 314 GLU B N 1
ATOM 4994 C CA . GLU B 1 314 ? 10.312 -71.188 -44.312 1 18.03 314 GLU B CA 1
ATOM 4995 C C . GLU B 1 314 ? 9.039 -71.375 -45.125 1 18.03 314 GLU B C 1
ATOM 4997 O O . GLU B 1 314 ? 9.102 -71.75 -46.312 1 18.03 314 GLU B O 1
ATOM 5002 N N . VAL B 1 315 ? 7.898 -70.562 -44.781 1 16.8 315 VAL B N 1
ATOM 5003 C CA . VAL B 1 315 ? 6.883 -71.312 -45.531 1 16.8 315 VAL B CA 1
ATOM 5004 C C . VAL B 1 315 ? 7.328 -71.438 -47 1 16.8 315 VAL B C 1
ATOM 5006 O O . VAL B 1 315 ? 7.754 -70.438 -47.625 1 16.8 315 VAL B O 1
ATOM 5009 N N . ARG B 1 316 ? 7.223 -72.688 -47.5 1 16.42 316 ARG B N 1
ATOM 5010 C CA . ARG B 1 316 ? 7.512 -73.438 -48.719 1 16.42 316 ARG B CA 1
ATOM 5011 C C . ARG B 1 316 ? 6.66 -73 -49.875 1 16.42 316 ARG B C 1
ATOM 5013 O O . ARG B 1 316 ? 7.18 -72.688 -50.969 1 16.42 316 ARG B O 1
ATOM 5020 N N . GLY B 1 317 ? 5.234 -73.188 -49.844 1 15.59 317 GLY B N 1
ATOM 5021 C CA . GLY B 1 317 ? 4.82 -74.125 -50.875 1 15.59 317 GLY B CA 1
ATOM 5022 C C . GLY B 1 317 ? 4.652 -73.438 -52.25 1 15.59 317 GLY B C 1
ATOM 5023 O O . GLY B 1 317 ? 4.66 -72.25 -52.344 1 15.59 317 GLY B O 1
ATOM 5024 N N . GLY B 1 318 ? 3.734 -74.062 -53.25 1 16.16 318 GLY B N 1
ATOM 5025 C CA . GLY B 1 318 ? 3.664 -74.688 -54.562 1 16.16 318 GLY B CA 1
ATOM 5026 C C . GLY B 1 318 ? 3.051 -73.812 -55.625 1 16.16 318 GLY B C 1
ATOM 5027 O O . GLY B 1 318 ? 2.459 -72.812 -55.312 1 16.16 318 GLY B O 1
ATOM 5028 N N . SER B 1 319 ? 3.031 -74.188 -56.938 1 16.86 319 SER B N 1
ATOM 5029 C CA . SER B 1 319 ? 3.012 -74 -58.375 1 16.86 319 SER B CA 1
ATOM 5030 C C . SER B 1 319 ? 1.606 -73.688 -58.875 1 16.86 319 SER B C 1
ATOM 5032 O O . SER B 1 319 ? 1.418 -73.312 -60.031 1 16.86 319 SER B O 1
ATOM 5034 N N . GLY B 1 320 ? 0.416 -73.688 -58.062 1 15.71 320 GLY B N 1
ATOM 5035 C CA . GLY B 1 320 ? -0.528 -74.375 -58.938 1 15.71 320 GLY B CA 1
ATOM 5036 C C . GLY B 1 320 ? -0.991 -73.5 -60.094 1 15.71 320 GLY B C 1
ATOM 5037 O O . GLY B 1 320 ? -0.858 -72.312 -60.062 1 15.71 320 GLY B O 1
ATOM 5038 N N . ARG B 1 321 ? -1.966 -74.125 -61.156 1 16.25 321 ARG B N 1
ATOM 5039 C CA . ARG B 1 321 ? -2.281 -74.312 -62.562 1 16.25 321 ARG B CA 1
ATOM 5040 C C . ARG B 1 321 ? -3.188 -73.25 -63.094 1 16.25 321 ARG B C 1
ATOM 5042 O O . ARG B 1 321 ? -3.699 -72.375 -62.344 1 16.25 321 ARG B O 1
ATOM 5049 N N . ASN B 1 322 ? -4.348 -73.562 -63.906 1 14.98 322 ASN B N 1
ATOM 5050 C CA . ASN B 1 322 ? -4.684 -73.625 -65.312 1 14.98 322 ASN B CA 1
ATOM 5051 C C . ASN B 1 322 ? -5.695 -72.562 -65.688 1 14.98 322 ASN B C 1
ATOM 5053 O O . ASN B 1 322 ? -5.477 -71.812 -66.688 1 14.98 322 ASN B O 1
ATOM 5057 N N . GLY B 1 323 ? -7.121 -72.625 -65.375 1 16.5 323 GLY B N 1
ATOM 5058 C CA . GLY B 1 323 ? -8.102 -73 -66.375 1 16.5 323 GLY B CA 1
ATOM 5059 C C . GLY B 1 323 ? -8.789 -71.812 -67.062 1 16.5 323 GLY B C 1
ATOM 5060 O O . GLY B 1 323 ? -9.008 -70.812 -66.375 1 16.5 323 GLY B O 1
ATOM 5061 N N . ARG B 1 324 ? -8.984 -71.75 -68.562 1 16.95 324 ARG B N 1
ATOM 5062 C CA . ARG B 1 324 ? -9.336 -71.125 -69.812 1 16.95 324 ARG B CA 1
ATOM 5063 C C . ARG B 1 324 ? -10.82 -70.812 -69.875 1 16.95 324 ARG B C 1
ATOM 5065 O O . ARG B 1 324 ? -11.664 -71.625 -69.562 1 16.95 324 ARG B O 1
ATOM 5072 N N . ALA B 1 325 ? -11.242 -69.5 -69.938 1 16.52 325 ALA B N 1
ATOM 5073 C CA . ALA B 1 325 ? -12.633 -69 -70 1 16.52 325 ALA B CA 1
ATOM 5074 C C . ALA B 1 325 ? -13.273 -69.438 -71.312 1 16.52 325 ALA B C 1
ATOM 5076 O O . ALA B 1 325 ? -12.836 -69 -72.375 1 16.52 325 ALA B O 1
ATOM 5077 N N . GLY B 1 326 ? -13.57 -70.625 -71.812 1 13.91 326 GLY B N 1
ATOM 5078 C CA . GLY B 1 326 ? -13.961 -70.938 -73.188 1 13.91 326 GLY B CA 1
ATOM 5079 C C . GLY B 1 326 ? -15.25 -70.312 -73.562 1 13.91 326 GLY B C 1
ATOM 5080 O O . GLY B 1 326 ? -15.352 -69.812 -74.75 1 13.91 326 GLY B O 1
ATOM 5081 N N . PRO B 1 327 ? -16.578 -70.125 -73.25 1 15.77 327 PRO B N 1
ATOM 5082 C CA . PRO B 1 327 ? -17.406 -70.812 -74.25 1 15.77 327 PRO B CA 1
ATOM 5083 C C . PRO B 1 327 ? -17.75 -69.938 -75.438 1 15.77 327 PRO B C 1
ATOM 5085 O O . PRO B 1 327 ? -17.469 -68.75 -75.438 1 15.77 327 PRO B O 1
ATOM 5088 N N . GLY B 1 328 ? -19.203 -69.688 -76.062 1 15.13 328 GLY B N 1
ATOM 5089 C CA . GLY B 1 328 ? -20.031 -70.188 -77.125 1 15.13 328 GLY B CA 1
ATOM 5090 C C . GLY B 1 328 ? -20.469 -69.188 -78.125 1 15.13 328 GLY B C 1
ATOM 5091 O O . GLY B 1 328 ? -20.422 -68 -77.875 1 15.13 328 GLY B O 1
ATOM 5092 N N . GLU B 1 329 ? -21.516 -69.188 -79.5 1 15.59 329 GLU B N 1
ATOM 5093 C CA . GLU B 1 329 ? -21.859 -69.25 -80.938 1 15.59 329 GLU B CA 1
ATOM 5094 C C . GLU B 1 329 ? -22.891 -68.188 -81.25 1 15.59 329 GLU B C 1
ATOM 5096 O O . GLU B 1 329 ? -22.781 -67.5 -82.312 1 15.59 329 GLU B O 1
ATOM 5101 N N . PRO B 1 330 ? -24.297 -67.5 -81 1 18.16 330 PRO B N 1
ATOM 5102 C CA . PRO B 1 330 ? -25.297 -68.062 -81.938 1 18.16 330 PRO B CA 1
ATOM 5103 C C . PRO B 1 330 ? -25.391 -67.312 -83.25 1 18.16 330 PRO B C 1
ATOM 5105 O O . PRO B 1 330 ? -24.844 -66.188 -83.375 1 18.16 330 PRO B O 1
ATOM 5108 N N . SER B 1 331 ? -26.688 -67.438 -84.312 1 17.38 331 SER B N 1
ATOM 5109 C CA . SER B 1 331 ? -27.25 -67.812 -85.625 1 17.38 331 SER B CA 1
ATOM 5110 C C . SER B 1 331 ? -27.828 -66.562 -86.312 1 17.38 331 SER B C 1
ATOM 5112 O O . SER B 1 331 ? -28.031 -65.562 -85.688 1 17.38 331 SER B O 1
ATOM 5114 N N . ASP B 1 332 ? -28.828 -66.688 -87.375 1 19.09 332 ASP B N 1
ATOM 5115 C CA . ASP B 1 332 ? -29.422 -66.438 -88.688 1 19.09 332 ASP B CA 1
ATOM 5116 C C . ASP B 1 332 ? -30.5 -65.375 -88.688 1 19.09 332 ASP B C 1
ATOM 5118 O O . ASP B 1 332 ? -30.5 -64.438 -89.5 1 19.09 332 ASP B O 1
ATOM 5122 N N . ALA B 1 333 ? -31.969 -65.438 -88.438 1 18.67 333 ALA B N 1
ATOM 5123 C CA . ALA B 1 333 ? -33.031 -65.875 -89.312 1 18.67 333 ALA B CA 1
ATOM 5124 C C . ALA B 1 333 ? -33.906 -64.688 -89.688 1 18.67 333 ALA B C 1
ATOM 5126 O O . ALA B 1 333 ? -33.969 -63.656 -89 1 18.67 333 ALA B O 1
ATOM 5127 N N . ASP B 1 334 ? -35.312 -64.5 -89.688 1 20.17 334 ASP B N 1
ATOM 5128 C CA . ASP B 1 334 ? -36.344 -64.438 -90.688 1 20.17 334 ASP B CA 1
ATOM 5129 C C . ASP B 1 334 ? -36.594 -63 -91.125 1 20.17 334 ASP B C 1
ATOM 5131 O O . ASP B 1 334 ? -36.219 -62.062 -90.375 1 20.17 334 ASP B O 1
ATOM 5135 N N . GLY B 1 335 ? -38 -62.594 -91.625 1 20.8 335 GLY B N 1
ATOM 5136 C CA . GLY B 1 335 ? -38.938 -62.469 -92.688 1 20.8 335 GLY B CA 1
ATOM 5137 C C . GLY B 1 335 ? -39.438 -61.062 -92.938 1 20.8 335 GLY B C 1
ATOM 5138 O O . GLY B 1 335 ? -39.156 -60.156 -92.188 1 20.8 335 GLY B O 1
ATOM 5139 N N . GLY B 1 336 ? -40.906 -60.812 -93.188 1 24.38 336 GLY B N 1
ATOM 5140 C CA . GLY B 1 336 ? -41.938 -60.25 -94 1 24.38 336 GLY B CA 1
ATOM 5141 C C . GLY B 1 336 ? -42.188 -58.781 -93.75 1 24.38 336 GLY B C 1
ATOM 5142 O O . GLY B 1 336 ? -41.656 -58.219 -92.812 1 24.38 336 GLY B O 1
ATOM 5143 N N . SER B 1 337 ? -43.75 -58.375 -93.75 1 23.03 337 SER B N 1
ATOM 5144 C CA . SER B 1 337 ? -44.625 -57.25 -94.125 1 23.03 337 SER B CA 1
ATOM 5145 C C . SER B 1 337 ? -44.406 -56.062 -93.188 1 23.03 337 SER B C 1
ATOM 5147 O O . SER B 1 337 ? -44.156 -56.219 -92 1 23.03 337 SER B O 1
#

Sequence (674 aa):
MEEPLCLVRNGPDGVLRADPAALEVLSSIGQPVVVVAIAGRYRTGKSFLMNRLAQRRSGFPLGHAVQAHTKGIWMWCLPHPRRADTTLVLLDTEGLGDPDKGDSNNDAWIFTLALLLSSTLVYNSSGTIDQQALETLGVVTALTERVRVRAGDSGDTAAADFVRFFPGFVWAVRDFVLELAVNGRLVNEDEYLEHVLRLRPGTAQNELRRCLRDFFPNRKCFVLPPPAEPEAMTRLEELEEGQLRPRFLQQADAFCRHIWDTAPVKALPGRAAAVQVAVTGSSEWRWHRVAPLRCCPGVTAPLPPGSAGEPGGEVRGGSGRNGRAGPGEPSDADGGSMEEPLCLVRNGPDGVLRADPAALEVLSSIGQPVVVVAIAGRYRTGKSFLMNRLAQRRSGFPLGHAVQAHTKGIWMWCLPHPRRADTTLVLLDTEGLGDPDKGDSNNDAWIFTLALLLSSTLVYNSSGTIDQQALETLGVVTALTERVRVRAGDSGDTAAADFVRFFPGFVWAVRDFVLELAVNGRLVNEDEYLEHVLRLRPGTAQNELRRCLRDFFPNRKCFVLPPPAEPEAMTRLEELEEGQLRPRFLQQADAFCRHIWDTAPVKALPGRAAAVQVAVTGSSEWRWHRVAPLRCCPGVTAPLPPGSAGEPGGEVRGGSGRNGRAGPGEPSDADGGS

Solvent-accessible surface area (backbone atoms only — not comparable to full-atom values): 37845 Å² total; per-residue (Å²): 103,93,60,56,40,60,34,30,39,72,38,97,82,50,25,38,38,69,32,67,71,42,50,51,56,59,42,67,49,76,51,55,36,30,26,42,19,39,39,36,47,46,91,57,53,62,40,58,54,50,18,52,62,66,74,36,78,71,55,54,76,77,65,35,41,73,52,80,66,60,73,35,32,30,34,34,49,38,74,34,91,83,43,83,79,26,34,30,33,39,33,46,41,33,39,34,50,51,58,86,64,51,48,73,67,55,45,47,49,53,50,26,51,43,53,70,67,20,20,20,37,33,43,38,38,59,58,61,87,36,37,61,59,54,49,52,51,43,52,29,52,52,51,43,49,50,52,27,52,52,31,34,68,67,68,39,64,49,33,38,50,60,48,74,64,62,36,38,32,34,40,38,32,23,53,32,43,60,38,57,34,56,96,88,35,79,49,56,49,51,54,50,52,50,57,70,46,50,77,56,88,93,29,81,52,34,61,51,31,51,49,49,47,67,53,34,73,51,64,46,42,47,64,25,39,56,50,46,55,60,86,48,48,53,44,53,75,74,53,51,76,87,65,36,37,64,69,20,51,52,41,51,49,53,51,37,50,49,47,68,72,61,55,44,62,48,76,66,57,90,57,42,60,32,77,29,68,35,46,42,71,61,92,62,67,54,66,47,80,41,74,52,40,54,63,75,79,61,83,67,64,66,70,70,71,78,71,74,77,70,81,80,73,80,82,83,81,91,81,80,92,83,88,81,90,69,89,69,96,87,74,99,73,100,70,84,133,104,94,59,56,41,61,35,30,38,71,38,97,83,50,26,39,40,71,32,67,71,41,50,52,54,59,43,65,51,80,50,56,37,29,25,40,20,38,40,36,47,46,90,56,53,62,39,60,53,51,18,53,62,67,74,36,79,71,56,56,76,77,66,34,40,75,52,80,66,60,74,36,32,30,32,36,50,39,74,34,92,82,42,83,80,29,34,29,33,39,32,46,42,33,40,33,48,50,59,85,63,53,48,72,66,56,44,47,48,54,49,26,50,43,53,70,67,21,20,19,36,34,43,39,39,60,59,61,88,35,36,62,58,54,49,52,50,43,52,28,51,53,52,42,50,52,52,28,50,52,32,34,67,70,66,39,64,46,33,38,50,58,50,77,64,62,37,37,32,35,41,39,31,23,54,31,42,60,40,58,33,56,96,88,35,78,50,55,49,52,54,50,53,50,58,70,47,50,79,56,89,94,31,80,52,33,61,51,30,50,50,50,48,66,53,34,74,53,64,46,42,46,65,25,38,55,51,46,54,59,87,46,47,54,44,53,77,74,53,52,75,87,64,37,37,65,69,20,52,53,39,50,49,52,51,38,50,49,48,70,72,61,54,43,62,47,76,65,56,89,54,43,59,34,77,30,68,36,45,42,71,60,91,63,66,54,68,48,81,41,74,52,39,55,63,79,78,62,81,67,61,66,71,68,71,79,65,77,71,69,82,78,72,76,86,75,88,86,82,84,94,84,92,80,91,68,93,96,85,99,97,86,86,92,87,87,136

pLDDT: mean 75.0, std 27.82, range [13.91, 98.75]

Nearest PDB structures (foldseek):
  8r1a-assembly1_A  TM=9.520E-01  e=4.891E-35  Homo sapiens
  2b8w-assembly1_B  TM=9.434E-01  e=2.139E-34  Homo sapiens
  7e5a-assembly1_A  TM=9.078E-01  e=1.308E-34  Homo sapiens
  7e5a-assembly1_B  TM=9.078E-01  e=4.473E-34  Homo sapiens
  7ckf-assembly1_A  TM=9.527E-01  e=2.845E-31  Homo sapiens